Protein AF-A0ABD4JIU2-F1 (afdb_monomer_lite)

Foldseek 3Di:
DVVLLVVLCVQCVVVLVVLVVVVVVVLVVLLVVLVVVPVVDPLLVVVVCCVFPVVPDSCLVVLVSLLVSLLVVLCSLQQVCQVVLLVVPPPPDDLLVSLVSSLVSSVVSLVVVLVPVLVSLLVSCLQQAAPLVSVVSSVVSVLSSLLSSLLSLLSNLLSLAPDVVVSVVSVVLSVLLSVLSSPPDPDPVLSVLSSQLSSQSNSQRSCVSVVDGDDPPSNVSSVVSSVVSSVVSVVVCCVPPPPPPDQQWDWDQFLQVRFIKIWGDPDDPDIWTATPVGDTDPDPLSRLVRRCLVNVVSCVVVVNPQDAGPNDTDGPVQSVLFKDKDKDDLCNQDGTPFQKAAAWADEPVDQFTDGGQWIWGQDQAAIWIAGSRNDTPPVVRVVRRVLCVVVVFADPWPDKEFDRDRRARDGQGIWTAGPVRWIWGWHHYNNDIDIGTLRQLGQWDDWHADRHPPQQFGTWTHHPQAIWTAHPNRHTHGLVDHDADRSQKMWMWITGSFKIKIWIDNSFKIKIWIATPPPSHTSDMDMDGD

pLDDT: mean 89.7, std 6.71, range [61.12, 98.12]

Sequence (530 aa):
MRAIFLKEFSRLWLFLSALFAVLVLFFSWFSFDFFFKFNAIHPEAVIWYQYVFFENEPERLTLFVVVSAFVSVALAQFLPQRNRIKCLLHLPISSFKILLWHYLFALLYFVLVWLVFGLWLLVLSVKFYPDIISIYVLINWSYYCFCSVIIYLFASAILLDMFVRRAAIFGVVAALVCVILIFYINSFFLLVALAFSGIIFGFNALLSHKQISLKLVPFFLACATVSLVLSIGGYEIFKDKFADKSERYYIFYSPSLKEFIYQENLGGHYFAYKSVSGKVFQNELDYKNELAFNYFMDLKQQGKLPVTIDGKTYSENEIRASRMSMTLSQNEANPPKIPLYPLFNPNPKISNIPSAEDMLYFGKNALTLYHHDGEKDEELTHVFNQKAKELDVKFPIQGVFGRFTNLKIFDEGLFFKDAKGDFYNIKMYNNKLSFKAVSSLKNYEYLHIVENDNTDFLGLAFKDGKIYFFDKNYVTLDTSVDGFELGKMRLRVGFDPKFIQIRLDDGDSYKAFVFDKFNLEKLGEAQLKR

InterPro domains:
  IPR032333 Protein of unknown function DUF4857 [PF16149] (251-512)

Structure (mmCIF, N/CA/C/O backbone):
data_AF-A0ABD4JIU2-F1
#
_entry.id   AF-A0ABD4JIU2-F1
#
loop_
_atom_site.group_PDB
_atom_site.id
_atom_site.type_symbol
_atom_site.label_atom_id
_atom_site.label_alt_id
_atom_site.label_comp_id
_atom_site.label_asym_id
_atom_site.label_entity_id
_atom_site.label_seq_id
_atom_site.pdbx_PDB_ins_code
_atom_site.Cartn_x
_atom_site.Cartn_y
_atom_site.Cartn_z
_atom_site.occupancy
_atom_site.B_iso_or_equiv
_atom_site.auth_seq_id
_atom_site.auth_comp_id
_atom_site.auth_asym_id
_atom_site.auth_atom_id
_atom_site.pdbx_PDB_model_num
ATOM 1 N N . MET A 1 1 ? 19.065 6.647 -44.925 1.00 65.81 1 MET A N 1
ATOM 2 C CA . MET A 1 1 ? 18.496 5.932 -43.755 1.00 65.81 1 MET A CA 1
ATOM 3 C C . MET A 1 1 ? 19.421 4.802 -43.308 1.00 65.81 1 MET A C 1
ATOM 5 O O . MET A 1 1 ? 20.017 4.950 -42.250 1.00 65.81 1 MET A O 1
ATOM 9 N N . ARG A 1 2 ? 19.687 3.783 -44.146 1.00 79.06 2 ARG A N 1
ATOM 10 C CA . ARG A 1 2 ? 20.673 2.704 -43.880 1.00 79.06 2 ARG A CA 1
ATOM 11 C C . ARG A 1 2 ? 22.048 3.203 -43.393 1.00 79.06 2 ARG A C 1
ATOM 13 O O . ARG A 1 2 ? 22.599 2.646 -42.456 1.00 79.06 2 ARG A O 1
ATOM 20 N N . ALA A 1 3 ? 22.557 4.296 -43.965 1.00 79.69 3 ALA A N 1
ATOM 21 C CA . ALA A 1 3 ? 23.846 4.879 -43.579 1.00 79.69 3 ALA A CA 1
ATOM 22 C C . ALA A 1 3 ? 23.902 5.424 -42.135 1.00 79.69 3 ALA A C 1
ATOM 24 O O . ALA A 1 3 ? 24.932 5.294 -41.483 1.00 79.69 3 ALA A O 1
ATOM 25 N N . ILE A 1 4 ? 22.810 6.009 -41.617 1.00 80.00 4 ILE A N 1
ATOM 26 C CA . ILE A 1 4 ? 22.761 6.506 -40.226 1.00 80.00 4 ILE A CA 1
ATOM 27 C C . ILE A 1 4 ? 22.788 5.312 -39.271 1.00 80.00 4 ILE A C 1
ATOM 29 O O . ILE A 1 4 ? 23.578 5.291 -38.337 1.00 80.00 4 ILE A O 1
ATOM 33 N N . PHE A 1 5 ? 21.985 4.290 -39.564 1.00 83.19 5 PHE A N 1
ATOM 34 C CA . PHE A 1 5 ? 21.909 3.079 -38.754 1.00 83.19 5 PHE A CA 1
ATOM 35 C C . PHE A 1 5 ? 23.245 2.323 -38.706 1.00 83.19 5 PHE A C 1
ATOM 37 O O . PHE A 1 5 ? 23.707 1.965 -37.630 1.00 83.19 5 PHE A O 1
ATOM 44 N N . LEU A 1 6 ? 23.906 2.139 -39.856 1.00 84.75 6 LEU A N 1
ATOM 45 C CA . LEU A 1 6 ? 25.221 1.489 -39.930 1.00 84.75 6 LEU A CA 1
ATOM 46 C C . LEU A 1 6 ? 26.302 2.267 -39.172 1.00 84.75 6 LEU A C 1
ATOM 48 O O . LEU A 1 6 ? 27.142 1.656 -38.520 1.00 84.75 6 LEU A O 1
ATOM 52 N N . LYS A 1 7 ? 26.264 3.604 -39.228 1.00 84.88 7 LYS A N 1
ATOM 53 C CA . LYS A 1 7 ? 27.181 4.466 -38.474 1.00 84.88 7 LYS A CA 1
ATOM 54 C C . LYS A 1 7 ? 26.969 4.340 -36.964 1.00 84.88 7 LYS A C 1
ATOM 56 O O . LYS A 1 7 ? 27.942 4.272 -36.215 1.00 84.88 7 LYS A O 1
ATOM 61 N N . GLU A 1 8 ? 25.715 4.351 -36.511 1.00 86.12 8 GLU A N 1
ATOM 62 C CA . GLU A 1 8 ? 25.399 4.153 -35.092 1.00 86.12 8 GLU A CA 1
ATOM 63 C C . GLU A 1 8 ? 25.845 2.768 -34.630 1.00 86.12 8 GLU A C 1
ATOM 65 O O . GLU A 1 8 ? 26.545 2.658 -33.625 1.00 86.12 8 GLU A O 1
ATOM 70 N N . PHE A 1 9 ? 25.553 1.736 -35.424 1.00 87.69 9 PHE A N 1
ATOM 71 C CA . PHE A 1 9 ? 25.975 0.369 -35.158 1.00 87.69 9 PHE A CA 1
ATOM 72 C C . PHE A 1 9 ? 27.498 0.241 -35.041 1.00 87.69 9 PHE A C 1
ATOM 74 O O . PHE A 1 9 ? 27.991 -0.186 -34.002 1.00 87.69 9 PHE A O 1
ATOM 81 N N . SER A 1 10 ? 28.265 0.681 -36.045 1.00 87.00 10 SER A N 1
ATOM 82 C CA . SER A 1 10 ? 29.728 0.527 -36.045 1.00 87.00 10 SER A CA 1
ATOM 83 C C . SER A 1 10 ? 30.402 1.219 -34.860 1.00 87.00 10 SER A C 1
ATOM 85 O O . SER A 1 10 ? 31.467 0.797 -34.421 1.00 87.00 10 SER A O 1
ATOM 87 N N . ARG A 1 11 ? 29.794 2.293 -34.348 1.00 88.06 11 ARG A N 1
ATOM 88 C CA . ARG A 1 11 ? 30.318 3.073 -33.228 1.00 88.06 11 ARG A CA 1
ATOM 89 C C . ARG A 1 11 ? 29.909 2.510 -31.872 1.00 88.06 11 ARG A C 1
ATOM 91 O O . ARG A 1 11 ? 30.719 2.511 -30.952 1.00 88.06 11 ARG A O 1
ATOM 98 N N . LEU A 1 12 ? 28.647 2.114 -31.728 1.00 92.44 12 LEU A N 1
ATOM 99 C CA . LEU A 1 12 ? 28.065 1.791 -30.428 1.00 92.44 12 LEU A CA 1
ATOM 100 C C . LEU A 1 12 ? 28.083 0.298 -30.114 1.00 92.44 12 LEU A C 1
ATOM 102 O O . LEU A 1 12 ? 27.945 -0.038 -28.947 1.00 92.44 12 LEU A O 1
ATOM 106 N N . TRP A 1 13 ? 28.271 -0.601 -31.087 1.00 91.81 13 TRP A N 1
ATOM 107 C CA . TRP A 1 13 ? 28.086 -2.039 -30.846 1.00 91.81 13 TRP A CA 1
ATOM 108 C C . TRP A 1 13 ? 28.979 -2.597 -29.727 1.00 91.81 13 TRP A C 1
ATOM 110 O O . TRP A 1 13 ? 28.472 -3.335 -28.886 1.00 91.81 13 TRP A O 1
ATOM 120 N N . LEU A 1 14 ? 30.261 -2.211 -29.653 1.00 92.50 14 LEU A N 1
ATOM 121 C CA . LEU A 1 14 ? 31.163 -2.643 -28.572 1.00 92.50 14 LEU A CA 1
ATOM 122 C C . LEU A 1 14 ? 30.676 -2.148 -27.210 1.00 92.50 14 LEU A C 1
ATOM 124 O O . LEU A 1 14 ? 30.614 -2.916 -26.255 1.00 92.50 14 LEU A O 1
ATOM 128 N N . PHE A 1 15 ? 30.290 -0.874 -27.136 1.00 95.06 15 PHE A N 1
ATOM 129 C CA . PHE A 1 15 ? 29.774 -0.267 -25.913 1.00 95.06 15 PHE A CA 1
ATOM 130 C C . PHE A 1 15 ? 28.458 -0.917 -25.469 1.00 95.06 15 PHE A C 1
ATOM 132 O O . PHE A 1 15 ? 28.316 -1.274 -24.305 1.00 95.06 15 PHE A O 1
ATOM 139 N N . LEU A 1 16 ? 27.516 -1.116 -26.394 1.00 95.12 16 LEU A N 1
ATOM 140 C CA . LEU A 1 16 ? 26.236 -1.768 -26.116 1.00 95.12 16 LEU A CA 1
ATOM 141 C C . LEU A 1 16 ? 26.428 -3.229 -25.704 1.00 95.12 16 LEU A C 1
ATOM 143 O O . LEU A 1 16 ? 25.750 -3.684 -24.793 1.00 95.12 16 LEU A O 1
ATOM 147 N N . SER A 1 17 ? 27.379 -3.942 -26.311 1.00 95.12 17 SER A N 1
ATOM 148 C CA . SER A 1 17 ? 27.706 -5.323 -25.930 1.00 95.12 17 SER A CA 1
ATOM 149 C C . SER A 1 17 ? 28.309 -5.388 -24.526 1.00 95.12 17 SER A C 1
ATOM 151 O O . SER A 1 17 ? 27.908 -6.227 -23.725 1.00 95.12 17 SER A O 1
ATOM 153 N N . ALA A 1 18 ? 29.225 -4.472 -24.193 1.00 96.38 18 ALA A N 1
ATOM 154 C CA . ALA A 1 18 ? 29.795 -4.371 -22.851 1.00 96.38 18 ALA A CA 1
ATOM 155 C C . ALA A 1 18 ? 28.728 -4.008 -21.806 1.00 96.38 18 ALA A C 1
ATOM 157 O O . ALA A 1 18 ? 28.662 -4.630 -20.750 1.00 96.38 18 ALA A O 1
ATOM 158 N N . LEU A 1 19 ? 27.851 -3.048 -22.114 1.00 96.69 19 LEU A N 1
ATOM 159 C CA . LEU A 1 19 ? 26.745 -2.662 -21.240 1.00 96.69 19 LEU A CA 1
ATOM 160 C C . LEU A 1 19 ? 25.762 -3.819 -21.028 1.00 96.69 19 LEU A C 1
ATOM 162 O O . LEU A 1 19 ? 25.326 -4.056 -19.906 1.00 96.69 19 LEU A O 1
ATOM 166 N N . PHE A 1 20 ? 25.445 -4.566 -22.085 1.00 97.12 20 PHE A N 1
ATOM 167 C CA . PHE A 1 20 ? 24.608 -5.755 -21.994 1.00 97.12 20 PHE A CA 1
ATOM 168 C C . PHE A 1 20 ? 25.252 -6.829 -21.106 1.00 97.12 20 PHE A C 1
ATOM 170 O O . PHE A 1 20 ? 24.573 -7.397 -20.257 1.00 97.12 20 PHE A O 1
ATOM 177 N N . ALA A 1 21 ? 26.566 -7.051 -21.219 1.00 97.44 21 ALA A N 1
ATOM 178 C CA . ALA A 1 21 ? 27.297 -7.961 -20.336 1.00 97.44 21 ALA A CA 1
ATOM 179 C C . ALA A 1 21 ? 27.257 -7.510 -18.863 1.00 97.44 21 ALA A C 1
ATOM 181 O O . ALA A 1 21 ? 27.054 -8.337 -17.977 1.00 97.44 21 ALA A O 1
ATOM 182 N N . VAL A 1 22 ? 27.377 -6.205 -18.592 1.00 97.31 22 VAL A N 1
ATOM 183 C CA . VAL A 1 22 ? 27.212 -5.649 -17.236 1.00 97.31 22 VAL A CA 1
ATOM 184 C C . VAL A 1 22 ? 25.805 -5.913 -16.697 1.00 97.31 22 VAL A C 1
ATOM 186 O O . VAL A 1 22 ? 25.664 -6.308 -15.542 1.00 97.31 22 VAL A O 1
ATOM 189 N N . LEU A 1 23 ? 24.769 -5.751 -17.526 1.00 97.38 23 LEU A N 1
ATOM 190 C CA . LEU A 1 23 ? 23.402 -6.092 -17.133 1.00 97.38 23 LEU A CA 1
ATOM 191 C C . LEU A 1 23 ? 23.268 -7.592 -16.832 1.00 97.38 23 LEU A C 1
ATOM 193 O O . LEU A 1 23 ? 22.708 -7.943 -15.803 1.00 97.38 23 LEU A O 1
ATOM 197 N N . VAL A 1 24 ? 23.845 -8.479 -17.649 1.00 98.12 24 VAL A N 1
ATOM 198 C CA . VAL A 1 24 ? 23.853 -9.929 -17.374 1.00 98.12 24 VAL A CA 1
ATOM 199 C C . VAL A 1 24 ? 24.523 -10.247 -16.034 1.00 98.12 24 VAL A C 1
ATOM 201 O O . VAL A 1 24 ? 23.975 -11.027 -15.255 1.00 98.12 24 VAL A O 1
ATOM 204 N N . LEU A 1 25 ? 25.667 -9.629 -15.725 1.00 97.69 25 LEU A N 1
ATOM 205 C CA . LEU A 1 25 ? 26.338 -9.799 -14.431 1.00 97.69 25 LEU A CA 1
ATOM 206 C C . LEU A 1 25 ? 25.458 -9.323 -13.271 1.00 97.69 25 LEU A C 1
ATOM 208 O O . LEU A 1 25 ? 25.314 -10.036 -12.279 1.00 97.69 25 LEU A O 1
ATOM 212 N N . PHE A 1 26 ? 24.829 -8.155 -13.413 1.00 97.50 26 PHE A N 1
ATOM 213 C CA . PHE A 1 26 ? 23.915 -7.629 -12.405 1.00 97.50 26 PHE A CA 1
ATOM 214 C C . PHE A 1 26 ? 22.705 -8.543 -12.189 1.00 97.50 26 PHE A C 1
ATOM 216 O O . PHE A 1 26 ? 22.400 -8.870 -11.050 1.00 97.50 26 PHE A O 1
ATOM 223 N N . PHE A 1 27 ? 22.036 -8.999 -13.251 1.00 97.38 27 PHE A N 1
ATOM 224 C CA . PHE A 1 27 ? 20.869 -9.881 -13.132 1.00 97.38 27 PHE A CA 1
ATOM 225 C C . PHE A 1 27 ? 21.235 -11.269 -12.598 1.00 97.38 27 PHE A C 1
ATOM 227 O O . PHE A 1 27 ? 20.440 -11.884 -11.887 1.00 97.38 27 PHE A O 1
ATOM 234 N N . SER A 1 28 ? 22.454 -11.741 -12.863 1.00 97.31 28 SER A N 1
ATOM 235 C CA . SER A 1 28 ? 22.985 -12.966 -12.257 1.00 97.31 28 SER A CA 1
ATOM 236 C C . SER A 1 28 ? 23.196 -12.795 -10.750 1.00 97.31 28 SER A C 1
ATOM 238 O O . SER A 1 28 ? 22.756 -13.637 -9.970 1.00 97.31 28 SER A O 1
ATOM 240 N N . TRP A 1 29 ? 23.804 -11.680 -10.327 1.00 97.38 29 TRP A N 1
ATOM 241 C CA . TRP A 1 29 ? 23.937 -11.332 -8.909 1.00 97.38 29 TRP A CA 1
ATOM 242 C C . TRP A 1 29 ? 22.573 -11.147 -8.232 1.00 97.38 29 TRP A C 1
ATOM 244 O O . TRP A 1 29 ? 22.348 -11.705 -7.164 1.00 97.38 29 TRP A O 1
ATOM 254 N N . PHE A 1 30 ? 21.649 -10.427 -8.873 1.00 96.19 30 PHE A N 1
ATOM 255 C CA . PHE A 1 30 ? 20.288 -10.228 -8.379 1.00 96.19 30 PHE A CA 1
ATOM 256 C C . PHE A 1 30 ? 19.572 -11.563 -8.198 1.00 96.19 30 PHE A C 1
ATOM 258 O O . PHE A 1 30 ? 18.961 -11.786 -7.162 1.00 96.19 30 PHE A O 1
ATOM 265 N N . SER A 1 31 ? 19.699 -12.475 -9.167 1.00 96.00 31 SER A N 1
ATOM 266 C CA . SER A 1 31 ? 19.140 -13.822 -9.046 1.00 96.00 31 SER A CA 1
ATOM 267 C C . SER A 1 31 ? 19.718 -14.528 -7.822 1.00 96.00 31 SER A C 1
ATOM 269 O O . SER A 1 31 ? 18.957 -15.042 -7.016 1.00 96.00 31 SER A O 1
ATOM 271 N N . PHE A 1 32 ? 21.041 -14.508 -7.634 1.00 95.56 32 PHE A N 1
ATOM 272 C CA . PHE A 1 32 ? 21.685 -15.119 -6.467 1.00 95.56 32 PHE A CA 1
ATOM 273 C C . PHE A 1 32 ? 21.194 -14.532 -5.131 1.00 95.56 32 PHE A C 1
ATOM 275 O O . PHE A 1 32 ? 20.839 -15.293 -4.234 1.00 95.56 32 PHE A O 1
ATOM 282 N N . ASP A 1 33 ? 21.130 -13.203 -5.006 1.00 93.25 33 ASP A N 1
ATOM 283 C CA . ASP A 1 33 ? 20.608 -12.521 -3.810 1.00 93.25 33 ASP A CA 1
ATOM 284 C C . ASP A 1 33 ? 19.134 -12.866 -3.555 1.00 93.25 33 ASP A C 1
ATOM 286 O O . ASP A 1 33 ? 18.742 -13.164 -2.427 1.00 93.25 33 ASP A O 1
ATOM 290 N N . PHE A 1 34 ? 18.327 -12.898 -4.616 1.00 92.19 34 PHE A N 1
ATOM 291 C CA . PHE A 1 34 ? 16.920 -13.275 -4.560 1.00 92.19 34 PHE A CA 1
ATOM 292 C C . PHE A 1 34 ? 16.749 -14.725 -4.081 1.00 92.19 34 PHE A C 1
ATOM 294 O O . PHE A 1 34 ? 16.047 -14.970 -3.104 1.00 92.19 34 PHE A O 1
ATOM 301 N N . PHE A 1 35 ? 17.476 -15.673 -4.683 1.00 92.25 35 PHE A N 1
ATOM 302 C CA . PHE A 1 35 ? 17.532 -17.074 -4.250 1.00 92.25 35 PHE A CA 1
ATOM 303 C C . PHE A 1 35 ? 17.936 -17.204 -2.776 1.00 92.25 35 PHE A C 1
ATOM 305 O O . PHE A 1 35 ? 17.343 -17.985 -2.035 1.00 92.25 35 PHE A O 1
ATOM 312 N N . PHE A 1 36 ? 18.947 -16.452 -2.338 1.00 91.25 36 PHE A N 1
ATOM 313 C CA . PHE A 1 36 ? 19.418 -16.493 -0.958 1.00 91.25 36 PHE A CA 1
ATOM 314 C C . PHE A 1 36 ? 18.350 -16.006 0.028 1.00 91.25 36 PHE A C 1
ATOM 316 O O . PHE A 1 36 ? 18.128 -16.653 1.046 1.00 91.25 36 PHE A O 1
ATOM 323 N N . LYS A 1 37 ? 17.657 -14.905 -0.284 1.00 89.44 37 LYS A N 1
ATOM 324 C CA . LYS A 1 37 ? 16.591 -14.354 0.568 1.00 89.44 37 LYS A CA 1
ATOM 325 C C . LYS A 1 37 ? 15.429 -15.324 0.753 1.00 89.44 37 LYS A C 1
ATOM 327 O O . LYS A 1 37 ? 14.979 -15.492 1.882 1.00 89.44 37 LYS A O 1
ATOM 332 N N . PHE A 1 38 ? 14.986 -15.971 -0.324 1.00 89.56 38 PHE A N 1
ATOM 333 C CA . PHE A 1 38 ? 13.913 -16.965 -0.263 1.00 89.56 38 PHE A CA 1
ATOM 334 C C . PHE A 1 38 ? 14.324 -18.213 0.518 1.00 89.56 38 PHE A C 1
ATOM 336 O O . PHE A 1 38 ? 13.599 -18.641 1.405 1.00 89.56 38 PHE A O 1
ATOM 343 N N . ASN A 1 39 ? 15.538 -18.722 0.304 1.00 87.19 39 ASN A N 1
ATOM 344 C CA . ASN A 1 39 ? 16.033 -19.880 1.054 1.00 87.19 39 ASN A CA 1
ATOM 345 C C . ASN A 1 39 ? 16.355 -19.577 2.532 1.00 87.19 39 ASN A C 1
ATOM 347 O O . ASN A 1 39 ? 16.513 -20.500 3.327 1.00 87.19 39 ASN A O 1
ATOM 351 N N . ALA A 1 40 ? 16.516 -18.305 2.909 1.00 88.00 40 ALA A N 1
ATOM 352 C CA . ALA A 1 40 ? 16.822 -17.906 4.283 1.00 88.00 40 ALA A CA 1
ATOM 353 C C . ALA A 1 40 ? 15.570 -17.706 5.156 1.00 88.00 40 ALA A C 1
ATOM 355 O O . ALA A 1 40 ? 15.696 -17.633 6.380 1.00 88.00 40 ALA A O 1
ATOM 356 N N . ILE A 1 41 ? 14.380 -17.584 4.557 1.00 83.06 41 ILE A N 1
ATOM 357 C CA . ILE A 1 41 ? 13.130 -17.269 5.258 1.00 83.06 41 ILE A CA 1
ATOM 358 C C . ILE A 1 41 ? 12.104 -18.365 4.974 1.00 83.06 41 ILE A C 1
ATOM 360 O O . ILE A 1 41 ? 11.691 -18.555 3.837 1.00 83.06 41 ILE A O 1
ATOM 364 N N . HIS A 1 42 ? 11.624 -19.021 6.031 1.00 76.81 42 HIS A N 1
ATOM 365 C CA . HIS A 1 42 ? 10.511 -19.965 5.951 1.00 76.81 42 HIS A CA 1
ATOM 366 C C . HIS A 1 42 ? 9.365 -19.540 6.885 1.00 76.81 42 HIS A C 1
ATOM 368 O O . HIS A 1 42 ? 9.634 -19.181 8.038 1.00 76.81 42 HIS A O 1
ATOM 374 N N . PRO A 1 43 ? 8.096 -19.596 6.432 1.00 80.44 43 PRO A N 1
ATOM 375 C CA . PRO A 1 43 ? 7.651 -19.890 5.061 1.00 80.44 43 PRO A CA 1
ATOM 376 C C . PRO A 1 43 ? 7.892 -18.713 4.094 1.00 80.44 43 PRO A C 1
ATOM 378 O O . PRO A 1 43 ? 7.943 -17.554 4.516 1.00 80.44 43 PRO A O 1
ATOM 381 N N . GLU A 1 44 ? 8.000 -18.989 2.789 1.00 84.31 44 GLU A N 1
ATOM 382 C CA . GLU A 1 44 ? 8.267 -17.955 1.768 1.00 84.31 44 GLU A CA 1
ATOM 383 C C . GLU A 1 44 ? 7.132 -16.923 1.664 1.00 84.31 44 GLU A C 1
ATOM 385 O O . GLU A 1 44 ? 7.370 -15.757 1.341 1.00 84.31 44 GLU A O 1
ATOM 390 N N . ALA A 1 45 ? 5.913 -17.309 2.056 1.00 84.06 45 ALA A N 1
ATOM 391 C CA . ALA A 1 45 ? 4.752 -16.431 2.186 1.00 84.06 45 ALA A CA 1
ATOM 392 C C . ALA A 1 45 ? 5.016 -15.178 3.050 1.00 84.06 45 ALA A C 1
ATOM 394 O O . ALA A 1 45 ? 4.377 -14.143 2.853 1.00 84.06 45 ALA A O 1
ATOM 395 N N . VAL A 1 46 ? 6.008 -15.202 3.951 1.00 87.50 46 VAL A N 1
ATOM 396 C CA . VAL A 1 46 ? 6.454 -14.006 4.691 1.00 87.50 46 VAL A CA 1
ATOM 397 C C . VAL A 1 46 ? 7.028 -12.939 3.752 1.00 87.50 46 VAL A C 1
ATOM 399 O O . VAL A 1 46 ? 6.783 -11.748 3.948 1.00 87.50 46 VAL A O 1
ATOM 402 N N . ILE A 1 47 ? 7.770 -13.335 2.717 1.00 89.56 47 ILE A N 1
ATOM 403 C CA . ILE A 1 47 ? 8.300 -12.408 1.709 1.00 89.56 47 ILE A CA 1
ATOM 404 C C . ILE A 1 47 ? 7.154 -11.853 0.859 1.00 89.56 47 ILE A C 1
ATOM 406 O O . ILE A 1 47 ? 7.155 -10.673 0.510 1.00 89.56 47 ILE A O 1
ATOM 410 N N . TRP A 1 48 ? 6.135 -12.662 0.572 1.00 92.75 48 TRP A N 1
ATOM 411 C CA . TRP A 1 48 ? 4.959 -12.215 -0.176 1.00 92.75 48 TRP A CA 1
ATOM 412 C C . TRP A 1 48 ? 4.142 -11.211 0.630 1.00 92.75 48 TRP A C 1
ATOM 414 O O . TRP A 1 48 ? 3.722 -10.187 0.099 1.00 92.75 48 TRP A O 1
ATOM 424 N N . TYR A 1 49 ? 3.989 -11.451 1.933 1.00 90.94 49 TYR A N 1
ATOM 425 C CA . TYR A 1 49 ? 3.394 -10.495 2.857 1.00 90.94 49 TYR A CA 1
ATOM 426 C C . TYR A 1 49 ? 4.142 -9.153 2.833 1.00 90.94 49 TYR A C 1
ATOM 428 O O . TYR A 1 49 ? 3.516 -8.098 2.737 1.00 90.94 49 TYR A O 1
ATOM 436 N N . GLN A 1 50 ? 5.480 -9.172 2.832 1.00 90.88 50 GLN A N 1
ATOM 437 C CA . GLN A 1 50 ? 6.271 -7.943 2.710 1.00 90.88 50 GLN A CA 1
ATOM 438 C C . GLN A 1 50 ? 6.077 -7.234 1.367 1.00 90.88 50 GLN A C 1
ATOM 440 O O . GLN A 1 50 ? 5.983 -6.006 1.334 1.00 90.88 50 GLN A O 1
ATOM 445 N N . TYR A 1 51 ? 5.985 -7.996 0.278 1.00 92.88 51 TYR A N 1
ATOM 446 C CA . TYR A 1 51 ? 5.719 -7.457 -1.051 1.00 92.88 51 TYR A CA 1
ATOM 447 C C . TYR A 1 51 ? 4.354 -6.750 -1.100 1.00 92.88 51 TYR A C 1
ATOM 449 O O . TYR A 1 51 ? 4.251 -5.615 -1.557 1.00 92.88 51 TYR A O 1
ATOM 457 N N . VAL A 1 52 ? 3.309 -7.401 -0.580 1.00 92.31 52 VAL A N 1
ATOM 458 C CA . VAL A 1 52 ? 1.916 -6.942 -0.684 1.00 92.31 52 VAL A CA 1
ATOM 459 C C . VAL A 1 52 ? 1.585 -5.803 0.287 1.00 92.31 52 VAL A C 1
ATOM 461 O O . VAL A 1 52 ? 0.913 -4.852 -0.112 1.00 92.31 52 VAL A O 1
ATOM 464 N N . PHE A 1 53 ? 2.039 -5.878 1.544 1.00 88.88 53 PHE A N 1
ATOM 465 C CA . PHE A 1 53 ? 1.620 -4.951 2.607 1.00 88.88 53 PHE A CA 1
ATOM 466 C C . PHE A 1 53 ? 2.645 -3.865 2.947 1.00 88.88 53 PHE A C 1
ATOM 468 O O . PHE A 1 53 ? 2.261 -2.826 3.480 1.00 88.88 53 PHE A O 1
ATOM 475 N N . PHE A 1 54 ? 3.933 -4.072 2.649 1.00 86.88 54 PHE A N 1
ATOM 476 C CA . PHE A 1 54 ? 4.993 -3.101 2.960 1.00 86.88 54 PHE A CA 1
ATOM 477 C C . PHE A 1 54 ? 5.643 -2.472 1.722 1.00 86.88 54 PHE A C 1
ATOM 479 O O . PHE A 1 54 ? 6.592 -1.704 1.871 1.00 86.88 54 PHE A O 1
ATOM 486 N N . GLU A 1 55 ? 5.154 -2.788 0.516 1.00 83.06 55 GLU A N 1
ATOM 487 C CA . GLU A 1 55 ? 5.711 -2.314 -0.763 1.00 83.06 55 GLU A CA 1
ATOM 488 C C . GLU A 1 55 ? 7.228 -2.564 -0.889 1.00 83.06 55 GLU A C 1
ATOM 490 O O . GLU A 1 55 ? 7.972 -1.797 -1.512 1.00 83.06 55 GLU A O 1
ATOM 495 N N . ASN A 1 56 ? 7.706 -3.646 -0.266 1.00 87.62 56 ASN A N 1
ATOM 496 C CA . ASN A 1 56 ? 9.104 -4.049 -0.318 1.00 87.62 56 ASN A CA 1
ATOM 497 C C . ASN A 1 56 ? 9.346 -4.925 -1.553 1.00 87.62 56 ASN A C 1
ATOM 499 O O . ASN A 1 56 ? 9.439 -6.146 -1.455 1.00 87.62 56 ASN A O 1
ATOM 503 N N . GLU A 1 57 ? 9.398 -4.282 -2.717 1.00 90.44 57 GLU A N 1
ATOM 504 C CA . GLU A 1 57 ? 9.585 -4.900 -4.035 1.00 90.44 57 GLU A CA 1
ATOM 505 C C . GLU A 1 57 ? 11.088 -5.135 -4.316 1.00 90.44 57 GLU A C 1
ATOM 507 O O . GLU A 1 57 ? 11.817 -4.163 -4.565 1.00 90.44 57 GLU A O 1
ATOM 512 N N . PRO A 1 58 ? 11.612 -6.381 -4.295 1.00 90.62 58 PRO A N 1
ATOM 513 C CA . PRO A 1 58 ? 13.043 -6.632 -4.501 1.00 90.62 58 PRO A CA 1
ATOM 514 C C . PRO A 1 58 ? 13.547 -6.140 -5.863 1.00 90.62 58 PRO A C 1
ATOM 516 O O . PRO A 1 58 ? 14.658 -5.614 -5.982 1.00 90.62 58 PRO A O 1
ATOM 519 N N . GLU A 1 59 ? 12.713 -6.263 -6.895 1.00 92.06 59 GLU A N 1
ATOM 520 C CA . GLU A 1 59 ? 13.000 -5.832 -8.258 1.00 92.06 59 GLU A CA 1
ATOM 521 C C . GLU A 1 59 ? 13.150 -4.315 -8.391 1.00 92.06 59 GLU A C 1
ATOM 523 O O . GLU A 1 59 ? 13.688 -3.848 -9.395 1.00 92.06 59 GLU A O 1
ATOM 528 N N . ARG A 1 60 ? 12.759 -3.520 -7.389 1.00 91.12 60 ARG A N 1
ATOM 529 C CA . ARG A 1 60 ? 12.895 -2.058 -7.424 1.00 91.12 60 ARG A CA 1
ATOM 530 C C . ARG A 1 60 ? 14.338 -1.599 -7.627 1.00 91.12 60 ARG A C 1
ATOM 532 O O . ARG A 1 60 ? 14.574 -0.554 -8.229 1.00 91.12 60 ARG A O 1
ATOM 539 N N . LEU A 1 61 ? 15.325 -2.388 -7.195 1.00 91.81 61 LEU A N 1
ATOM 540 C CA . LEU A 1 61 ? 16.743 -2.112 -7.462 1.00 91.81 61 LEU A CA 1
ATOM 541 C C . LEU A 1 61 ? 17.072 -2.097 -8.964 1.00 91.81 61 LEU A C 1
ATOM 543 O O . LEU A 1 61 ? 17.943 -1.338 -9.397 1.00 91.81 61 LEU A O 1
ATOM 547 N N . THR A 1 62 ? 16.355 -2.887 -9.769 1.00 93.62 62 THR A N 1
ATOM 548 C CA . THR A 1 62 ? 16.564 -2.969 -11.222 1.00 93.62 62 THR A CA 1
ATOM 549 C C . THR A 1 62 ? 16.270 -1.638 -11.919 1.00 93.62 62 THR A C 1
ATOM 551 O O . THR A 1 62 ? 16.940 -1.313 -12.901 1.00 93.62 62 THR A O 1
ATOM 554 N N . LEU A 1 63 ? 15.363 -0.814 -11.373 1.00 93.38 63 LEU A N 1
ATOM 555 C CA . LEU A 1 63 ? 15.054 0.521 -11.889 1.00 93.38 63 LEU A CA 1
ATOM 556 C C . LEU A 1 63 ? 16.314 1.383 -12.007 1.00 93.38 63 LEU A C 1
ATOM 558 O O . LEU A 1 63 ? 16.601 1.926 -13.073 1.00 93.38 63 LEU A O 1
ATOM 562 N N . PHE A 1 64 ? 17.097 1.486 -10.932 1.00 92.62 64 PHE A N 1
ATOM 563 C CA . PHE A 1 64 ? 18.286 2.341 -10.912 1.00 92.62 64 PHE A CA 1
ATOM 564 C C . PHE A 1 64 ? 19.354 1.866 -11.899 1.00 92.62 64 PHE A C 1
ATOM 566 O O . PHE A 1 64 ? 20.030 2.686 -12.527 1.00 92.62 64 PHE A O 1
ATOM 573 N N . VAL A 1 65 ? 19.479 0.551 -12.081 1.00 95.12 65 VAL A N 1
ATOM 574 C CA . VAL A 1 65 ? 20.435 -0.044 -13.018 1.00 95.12 65 VAL A CA 1
ATOM 575 C C . VAL A 1 65 ? 20.038 0.232 -14.465 1.00 95.12 65 VAL A C 1
ATOM 577 O O . VAL A 1 65 ? 20.877 0.682 -15.247 1.00 95.12 65 VAL A O 1
ATOM 580 N N . VAL A 1 66 ? 18.767 0.041 -14.828 1.00 95.25 66 VAL A N 1
ATOM 581 C CA . VAL A 1 66 ? 18.293 0.293 -16.200 1.00 95.25 66 VAL A CA 1
ATOM 582 C C . VAL A 1 66 ? 18.316 1.779 -16.536 1.00 95.25 66 VAL A C 1
ATOM 584 O O . VAL A 1 66 ? 18.778 2.146 -17.618 1.00 95.25 66 VAL A O 1
ATOM 587 N N . VAL A 1 67 ? 17.920 2.648 -15.601 1.00 94.31 67 VAL A N 1
ATOM 588 C CA . VAL A 1 67 ? 18.023 4.103 -15.778 1.00 94.31 67 VAL A CA 1
ATOM 589 C C . VAL A 1 67 ? 19.477 4.497 -16.046 1.00 94.31 67 VAL A C 1
ATOM 591 O O . VAL A 1 67 ? 19.762 5.190 -17.025 1.00 94.31 67 VAL A O 1
ATOM 594 N N . SER A 1 68 ? 20.416 4.001 -15.234 1.00 94.62 68 SER A N 1
ATOM 595 C CA . SER A 1 68 ? 21.851 4.272 -15.399 1.00 94.62 68 SER A CA 1
ATOM 596 C C . SER A 1 68 ? 22.387 3.753 -16.735 1.00 94.62 68 SER A C 1
ATOM 598 O O . SER A 1 68 ? 23.146 4.447 -17.420 1.00 94.62 68 SER A O 1
ATOM 600 N N . ALA A 1 69 ? 21.955 2.563 -17.154 1.00 95.94 69 ALA A N 1
ATOM 601 C CA . ALA A 1 69 ? 22.311 1.991 -18.444 1.00 95.94 69 ALA A CA 1
ATOM 602 C C . ALA A 1 69 ? 21.808 2.864 -19.607 1.00 95.94 69 ALA A C 1
ATOM 604 O O . ALA A 1 69 ? 22.575 3.186 -20.515 1.00 95.94 69 ALA A O 1
ATOM 605 N N . PHE A 1 70 ? 20.552 3.314 -19.574 1.00 96.06 70 PHE A N 1
ATOM 606 C CA . PHE A 1 70 ? 19.952 4.083 -20.670 1.00 96.06 70 PHE A CA 1
ATOM 607 C C . PHE A 1 70 ? 20.523 5.505 -20.750 1.00 96.06 70 PHE A C 1
ATOM 609 O O . PHE A 1 70 ? 20.781 6.005 -21.847 1.00 96.06 70 PHE A O 1
ATOM 616 N N . VAL A 1 71 ? 20.825 6.132 -19.608 1.00 95.38 71 VAL A N 1
ATOM 617 C CA . VAL A 1 71 ? 21.592 7.389 -19.562 1.00 95.38 71 VAL A CA 1
ATOM 618 C C . VAL A 1 71 ? 22.989 7.195 -20.156 1.00 95.38 71 VAL A C 1
ATOM 620 O O . VAL A 1 71 ? 23.443 8.027 -20.943 1.00 95.38 71 VAL A O 1
ATOM 623 N N . SER A 1 72 ? 23.657 6.078 -19.857 1.00 95.94 72 SER A N 1
ATOM 624 C CA . SER A 1 72 ? 24.974 5.771 -20.430 1.00 95.94 72 SER A CA 1
ATOM 625 C C . SER A 1 72 ? 24.914 5.601 -21.953 1.00 95.94 72 SER A C 1
ATOM 627 O O . SER A 1 72 ? 25.802 6.081 -22.659 1.00 95.94 72 SER A O 1
ATOM 629 N N . VAL A 1 73 ? 23.833 5.013 -22.483 1.00 96.31 73 VAL A N 1
ATOM 630 C CA . VAL A 1 73 ? 23.567 4.970 -23.933 1.00 96.31 73 VAL A CA 1
ATOM 631 C C . VAL A 1 73 ? 23.386 6.376 -24.505 1.00 96.31 73 VAL A C 1
ATOM 633 O O . VAL A 1 73 ? 23.995 6.681 -25.531 1.00 96.31 73 VAL A O 1
ATOM 636 N N . ALA A 1 74 ? 22.628 7.262 -23.845 1.00 95.25 74 ALA A N 1
ATOM 637 C CA . ALA A 1 74 ? 22.488 8.655 -24.287 1.00 95.25 74 ALA A CA 1
ATOM 638 C C . ALA A 1 74 ? 23.850 9.368 -24.365 1.00 95.25 74 ALA A C 1
ATOM 640 O O . ALA A 1 74 ? 24.156 10.018 -25.370 1.00 95.25 74 ALA A O 1
ATOM 641 N N . LEU A 1 75 ? 24.689 9.205 -23.337 1.00 94.38 75 LEU A N 1
ATOM 642 C CA . LEU A 1 75 ? 26.038 9.771 -23.282 1.00 94.38 75 LEU A CA 1
ATOM 643 C C . LEU A 1 75 ? 26.913 9.250 -24.427 1.00 94.38 75 LEU A C 1
ATOM 645 O O . LEU A 1 75 ? 27.447 10.049 -25.198 1.00 94.38 75 LEU A O 1
ATOM 649 N N . ALA A 1 76 ? 27.011 7.930 -24.595 1.00 93.75 76 ALA A N 1
ATOM 650 C CA . ALA A 1 76 ? 27.807 7.315 -25.658 1.00 93.75 76 ALA A CA 1
ATOM 651 C C . ALA A 1 76 ? 27.321 7.725 -27.060 1.00 93.75 76 ALA A C 1
ATOM 653 O O . ALA A 1 76 ? 28.119 7.950 -27.979 1.00 93.75 76 ALA A O 1
ATOM 654 N N . GLN A 1 77 ? 26.006 7.868 -27.230 1.00 92.62 77 GLN A N 1
ATOM 655 C CA . GLN A 1 77 ? 25.405 8.218 -28.506 1.00 92.62 77 GLN A CA 1
ATOM 656 C C . GLN A 1 77 ? 25.627 9.690 -28.875 1.00 92.62 77 GLN A C 1
ATOM 658 O O . GLN A 1 77 ? 26.065 9.970 -29.998 1.00 92.62 77 GLN A O 1
ATOM 663 N N . PHE A 1 78 ? 25.363 10.635 -27.971 1.00 90.94 78 PHE A N 1
ATOM 664 C CA . PHE A 1 78 ? 25.282 12.057 -28.327 1.00 90.94 78 PHE A CA 1
ATOM 665 C C . PHE A 1 78 ? 26.506 12.887 -27.933 1.00 90.94 78 PHE A C 1
ATOM 667 O O . PHE A 1 78 ? 26.835 13.833 -28.653 1.00 90.94 78 PHE A O 1
ATOM 674 N N . LEU A 1 79 ? 27.247 12.514 -26.883 1.00 88.12 79 LEU A N 1
ATOM 675 C CA . LEU A 1 79 ? 28.418 13.281 -26.441 1.00 88.12 79 LEU A CA 1
ATOM 676 C C . LEU A 1 79 ? 29.493 13.412 -27.543 1.00 88.12 79 LEU A C 1
ATOM 678 O O . LEU A 1 79 ? 29.915 14.539 -27.817 1.00 88.12 79 LEU A O 1
ATOM 682 N N . PRO A 1 80 ? 29.874 12.344 -28.283 1.00 85.19 80 PRO A N 1
ATOM 683 C CA . PRO A 1 80 ? 30.848 12.464 -29.374 1.00 85.19 80 PRO A CA 1
ATOM 684 C C . PRO A 1 80 ? 30.302 13.213 -30.597 1.00 85.19 80 PRO A C 1
ATOM 686 O O . PRO A 1 80 ? 31.069 13.689 -31.438 1.00 85.19 80 PRO A O 1
ATOM 689 N N . GLN A 1 81 ? 28.974 13.289 -30.744 1.00 79.50 81 GLN A N 1
ATOM 690 C CA . GLN A 1 81 ? 28.347 13.960 -31.880 1.00 79.50 81 GLN A CA 1
ATOM 691 C C . GLN A 1 81 ? 28.248 15.466 -31.691 1.00 79.50 81 GLN A C 1
ATOM 693 O O . GLN A 1 81 ? 28.178 16.164 -32.697 1.00 79.50 81 GLN A O 1
ATOM 698 N N . ARG A 1 82 ? 28.301 15.980 -30.458 1.00 75.44 82 ARG A N 1
ATOM 699 C CA . ARG A 1 82 ? 28.067 17.396 -30.143 1.00 75.44 82 ARG A CA 1
ATOM 700 C C . ARG A 1 82 ? 28.800 18.378 -31.069 1.00 75.44 82 ARG A C 1
ATOM 702 O O . ARG A 1 82 ? 28.194 19.317 -31.574 1.00 75.44 82 ARG A O 1
ATOM 709 N N . ASN A 1 83 ? 30.066 18.098 -31.383 1.00 72.38 83 ASN A N 1
ATOM 710 C CA . ASN A 1 83 ? 30.897 18.942 -32.256 1.00 72.38 83 ASN A CA 1
ATOM 711 C C . ASN A 1 83 ? 30.725 18.653 -33.762 1.00 72.38 83 ASN A C 1
ATOM 713 O O . ASN A 1 83 ? 31.152 19.442 -34.599 1.00 72.38 83 ASN A O 1
ATOM 717 N N . ARG A 1 84 ? 30.100 17.527 -34.124 1.00 76.00 84 ARG A N 1
ATOM 718 C CA . ARG A 1 84 ? 29.902 17.041 -35.504 1.00 76.00 84 ARG A CA 1
ATOM 719 C C . ARG A 1 84 ? 28.445 17.139 -35.984 1.00 76.00 84 ARG A C 1
ATOM 721 O O . ARG A 1 84 ? 28.162 16.793 -37.131 1.00 76.00 84 ARG A O 1
ATOM 728 N N . ILE A 1 85 ? 27.523 17.624 -35.144 1.00 75.94 85 ILE A N 1
ATOM 729 C CA . ILE A 1 85 ? 26.093 17.794 -35.471 1.00 75.94 85 ILE A CA 1
ATOM 730 C C . ILE A 1 85 ? 25.896 18.699 -36.692 1.00 75.94 85 ILE A C 1
ATOM 732 O O . ILE A 1 85 ? 25.050 18.402 -37.533 1.00 75.94 85 ILE A O 1
ATOM 736 N N . LYS A 1 86 ? 26.715 19.749 -36.852 1.00 70.50 86 LYS A N 1
ATOM 737 C CA . LYS A 1 86 ? 26.647 20.640 -38.023 1.00 70.50 86 LYS A CA 1
ATOM 738 C C . LYS A 1 86 ? 26.778 19.864 -39.338 1.00 70.50 86 LYS A C 1
ATOM 740 O O . LYS A 1 86 ? 25.954 20.044 -40.225 1.00 70.50 86 LYS A O 1
ATOM 745 N N . CYS A 1 87 ? 27.716 18.918 -39.427 1.00 69.50 87 CYS A N 1
ATOM 746 C CA . CYS A 1 87 ? 27.897 18.074 -40.614 1.00 69.50 87 CYS A CA 1
ATOM 747 C C . CYS A 1 87 ? 26.680 17.174 -40.891 1.00 69.50 87 CYS A C 1
ATOM 749 O O . CYS A 1 87 ? 26.307 16.980 -42.043 1.00 69.50 87 CYS A O 1
ATOM 751 N N . LEU A 1 88 ? 26.036 16.645 -39.844 1.00 74.50 88 LEU A N 1
ATOM 752 C CA . LEU A 1 88 ? 24.827 15.823 -39.980 1.00 74.50 88 LEU A CA 1
ATOM 753 C C . LEU A 1 88 ? 23.630 16.633 -40.495 1.00 74.50 88 LEU A C 1
ATOM 755 O O . LEU A 1 88 ? 22.810 16.110 -41.245 1.00 74.50 88 LEU A O 1
ATOM 759 N N . LEU A 1 89 ? 23.543 17.910 -40.124 1.00 76.31 89 LEU A N 1
ATOM 760 C CA . LEU A 1 89 ? 22.449 18.804 -40.499 1.00 76.31 89 LEU A CA 1
ATOM 761 C C . LEU A 1 89 ? 22.475 19.274 -41.962 1.00 76.31 89 LEU A C 1
ATOM 763 O O . LEU A 1 89 ? 21.466 19.821 -42.413 1.00 76.31 89 LEU A O 1
ATOM 767 N N . HIS A 1 90 ? 23.585 19.053 -42.676 1.00 77.62 90 HIS A N 1
ATOM 768 C CA . HIS A 1 90 ? 23.738 19.332 -44.111 1.00 77.62 90 HIS A CA 1
ATOM 769 C C . HIS A 1 90 ? 23.305 18.171 -45.018 1.00 77.62 90 HIS A C 1
ATOM 771 O O . HIS A 1 90 ? 23.273 18.328 -46.236 1.00 77.62 90 HIS A O 1
ATOM 777 N N . LEU A 1 91 ? 22.961 17.007 -44.456 1.00 77.75 91 LEU A N 1
ATOM 778 C CA . LEU A 1 91 ? 22.402 15.908 -45.242 1.00 77.75 91 LEU A CA 1
ATOM 779 C C . LEU A 1 91 ? 21.047 16.324 -45.855 1.00 77.75 91 LEU A C 1
ATOM 781 O O . LEU A 1 91 ? 20.295 17.051 -45.202 1.00 77.75 91 LEU A O 1
ATOM 785 N N . PRO A 1 92 ? 20.676 15.821 -47.052 1.00 81.81 92 PRO A N 1
ATOM 786 C CA . PRO A 1 92 ? 19.399 16.114 -47.719 1.00 81.81 92 PRO A CA 1
ATOM 787 C C . PRO A 1 92 ? 18.226 15.355 -47.065 1.00 81.81 92 PRO A C 1
ATOM 789 O O . PRO A 1 92 ? 17.414 14.702 -47.715 1.00 81.81 92 PRO A O 1
ATOM 792 N N . ILE A 1 93 ? 18.172 15.371 -45.735 1.00 83.75 93 ILE A N 1
ATOM 793 C CA . ILE A 1 93 ? 17.189 14.696 -44.893 1.00 83.75 93 ILE A CA 1
ATOM 794 C C . ILE A 1 93 ? 16.738 15.710 -43.842 1.00 83.75 93 ILE A C 1
ATOM 796 O O . ILE A 1 93 ? 17.551 16.451 -43.290 1.00 83.75 93 ILE A O 1
ATOM 800 N N . SER A 1 94 ? 15.440 15.750 -43.534 1.00 85.62 94 SER A N 1
ATOM 801 C CA . SER A 1 94 ? 14.941 16.660 -42.503 1.00 85.62 94 SER A CA 1
ATOM 802 C C . SER A 1 94 ? 15.566 16.357 -41.136 1.00 85.62 94 SER A C 1
ATOM 804 O O . SER A 1 94 ? 15.734 15.199 -40.750 1.00 85.62 94 SER A O 1
ATOM 806 N N . SER A 1 95 ? 15.861 17.410 -40.369 1.00 84.25 95 SER A N 1
ATOM 807 C CA . SER A 1 95 ? 16.440 17.307 -39.021 1.00 84.25 95 SER A CA 1
ATOM 808 C C . SER A 1 95 ? 15.620 16.396 -38.098 1.00 84.25 95 SER A C 1
ATOM 810 O O . SER A 1 95 ? 16.188 15.631 -37.325 1.00 84.25 95 SER A O 1
ATOM 812 N N . PHE A 1 96 ? 14.291 16.410 -38.240 1.00 84.50 96 PHE A N 1
ATOM 813 C CA . PHE A 1 96 ? 13.393 15.536 -37.487 1.00 84.50 96 PHE A CA 1
ATOM 814 C C . PHE A 1 96 ? 13.614 14.054 -37.814 1.00 84.50 96 PHE A C 1
ATOM 816 O O . PHE A 1 96 ? 13.761 13.236 -36.910 1.00 84.50 96 PHE A O 1
ATOM 823 N N . LYS A 1 97 ? 13.715 13.701 -39.105 1.00 87.00 97 LYS A N 1
ATOM 824 C CA . LYS A 1 97 ? 13.985 12.319 -39.527 1.00 87.00 97 LYS A CA 1
ATOM 825 C C . LYS A 1 97 ? 15.348 11.846 -39.021 1.00 87.00 97 LYS A C 1
ATOM 827 O O . LYS A 1 97 ? 15.459 10.704 -38.598 1.00 87.00 97 LYS A O 1
ATOM 832 N N . ILE A 1 98 ? 16.372 12.705 -39.036 1.00 87.25 98 ILE A N 1
ATOM 833 C CA . ILE A 1 98 ? 17.704 12.359 -38.509 1.00 87.25 98 ILE A CA 1
ATOM 834 C C . ILE A 1 98 ? 17.613 11.974 -37.029 1.00 87.25 98 ILE A C 1
ATOM 836 O O . ILE A 1 98 ? 18.120 10.915 -36.658 1.00 87.25 98 ILE A O 1
ATOM 840 N N . LEU A 1 99 ? 16.948 12.797 -36.212 1.00 88.50 99 LEU A N 1
ATOM 841 C CA . LEU A 1 99 ? 16.768 12.533 -34.784 1.00 88.50 99 LEU A CA 1
ATOM 842 C C . LEU A 1 99 ? 15.990 11.234 -34.544 1.00 88.50 99 LEU A C 1
ATOM 844 O O . LEU A 1 99 ? 16.432 10.386 -33.774 1.00 88.50 99 LEU A O 1
ATOM 848 N N . LEU A 1 100 ? 14.888 11.042 -35.274 1.00 90.31 100 LEU A N 1
ATOM 849 C CA . LEU A 1 100 ? 14.058 9.845 -35.165 1.00 90.31 100 LEU A CA 1
ATOM 850 C C . LEU A 1 100 ? 14.854 8.564 -35.448 1.00 90.31 100 LEU A C 1
ATOM 852 O O . LEU A 1 100 ? 14.693 7.583 -34.733 1.00 90.31 100 LEU A O 1
ATOM 856 N N . TRP A 1 101 ? 15.752 8.570 -36.438 1.00 89.88 101 TRP A N 1
ATOM 857 C CA . TRP A 1 101 ? 16.603 7.410 -36.727 1.00 89.88 101 TRP A CA 1
ATOM 858 C C . TRP A 1 101 ? 17.626 7.113 -35.621 1.00 89.88 101 TRP A C 1
ATOM 860 O O . TRP A 1 101 ? 17.929 5.944 -35.392 1.00 89.88 101 TRP A O 1
ATOM 870 N N . HIS A 1 102 ? 18.139 8.132 -34.923 1.00 90.88 102 HIS A N 1
ATOM 871 C CA . HIS A 1 102 ? 19.031 7.925 -33.773 1.00 90.88 102 HIS A CA 1
ATOM 872 C C . HIS A 1 102 ? 18.263 7.333 -32.587 1.00 90.88 102 HIS A C 1
ATOM 874 O O . HIS A 1 102 ? 18.735 6.379 -31.968 1.00 90.88 102 HIS A O 1
ATOM 880 N N . TYR A 1 103 ? 17.063 7.852 -32.315 1.00 93.50 103 TYR A N 1
ATOM 881 C CA . TYR A 1 103 ? 16.189 7.317 -31.271 1.00 93.50 103 TYR A CA 1
ATOM 882 C C . TYR A 1 103 ? 15.723 5.900 -31.579 1.00 93.50 103 TYR A C 1
ATOM 884 O O . TYR A 1 103 ? 15.756 5.058 -30.692 1.00 93.50 103 TYR A O 1
ATOM 892 N N . LEU A 1 104 ? 15.357 5.601 -32.829 1.00 94.12 104 LEU A N 1
ATOM 893 C CA . LEU A 1 104 ? 14.929 4.261 -33.222 1.00 94.12 104 LEU A CA 1
ATOM 894 C C . LEU A 1 104 ? 16.036 3.222 -32.998 1.00 94.12 104 LEU A C 1
ATOM 896 O O . LEU A 1 104 ? 15.750 2.127 -32.528 1.00 94.12 104 LEU A O 1
ATOM 900 N N . PHE A 1 105 ? 17.297 3.564 -33.288 1.00 93.94 105 PHE A N 1
ATOM 901 C CA . PHE A 1 105 ? 18.429 2.672 -33.024 1.00 93.94 105 PHE A CA 1
ATOM 902 C C . PHE A 1 105 ? 18.554 2.331 -31.529 1.00 93.94 105 PHE A C 1
ATOM 904 O O . PHE A 1 105 ? 18.661 1.158 -31.176 1.00 93.94 105 PHE A O 1
ATOM 911 N N . ALA A 1 106 ? 18.491 3.337 -30.649 1.00 94.69 106 ALA A N 1
ATOM 912 C CA . ALA A 1 106 ? 18.548 3.120 -29.203 1.00 94.69 106 ALA A CA 1
ATOM 913 C C . ALA A 1 106 ? 17.312 2.368 -28.679 1.00 94.69 106 ALA A C 1
ATOM 915 O O . ALA A 1 106 ? 17.451 1.445 -27.885 1.00 94.69 106 ALA A O 1
ATOM 916 N N . LEU A 1 107 ? 16.116 2.699 -29.178 1.00 95.00 107 LEU A N 1
ATOM 917 C CA . LEU A 1 107 ? 14.864 2.027 -28.820 1.00 95.00 107 LEU A CA 1
ATOM 918 C C . LEU A 1 107 ? 14.887 0.533 -29.145 1.00 95.00 107 LEU A C 1
ATOM 920 O O . LEU A 1 107 ? 14.405 -0.253 -28.340 1.00 95.00 107 LEU A O 1
ATOM 924 N N . LEU A 1 108 ? 15.473 0.120 -30.273 1.00 95.75 108 LEU A N 1
ATOM 925 C CA . LEU A 1 108 ? 15.622 -1.306 -30.589 1.00 95.75 108 LEU A CA 1
ATOM 926 C C . LEU A 1 108 ? 16.488 -2.034 -29.551 1.00 95.75 108 LEU A C 1
ATOM 928 O O . LEU A 1 108 ? 16.139 -3.134 -29.127 1.00 95.75 108 LEU A O 1
ATOM 932 N N . TYR A 1 109 ? 17.579 -1.410 -29.100 1.00 95.56 109 TYR A N 1
ATOM 933 C CA . TYR A 1 109 ? 18.391 -1.947 -28.006 1.00 95.56 109 TYR A CA 1
ATOM 934 C C . TYR A 1 109 ? 17.614 -1.972 -26.679 1.00 95.56 109 TYR A C 1
ATOM 936 O O . TYR A 1 109 ? 17.669 -2.959 -25.951 1.00 95.56 109 TYR A O 1
ATOM 944 N N . PHE A 1 110 ? 16.838 -0.932 -26.376 1.00 97.06 110 PHE A N 1
ATOM 945 C CA . PHE A 1 110 ? 16.014 -0.881 -25.165 1.00 97.06 110 PHE A CA 1
ATOM 946 C C . PHE A 1 110 ? 14.918 -1.946 -25.152 1.00 97.06 110 PHE A C 1
ATOM 948 O O . PHE A 1 110 ? 14.690 -2.556 -24.113 1.00 97.06 110 PHE A O 1
ATOM 955 N N . VAL A 1 111 ? 14.286 -2.224 -26.295 1.00 97.50 111 VAL A N 1
ATOM 956 C CA . VAL A 1 111 ? 13.324 -3.327 -26.441 1.00 97.50 111 VAL A CA 1
ATOM 957 C C . VAL A 1 111 ? 14.011 -4.675 -26.230 1.00 97.50 111 VAL A C 1
ATOM 959 O O . VAL A 1 111 ? 13.455 -5.532 -25.552 1.00 97.50 111 VAL A O 1
ATOM 962 N N . LEU A 1 112 ? 15.232 -4.863 -26.740 1.00 97.06 112 LEU A N 1
ATOM 963 C CA . LEU A 1 112 ? 16.005 -6.079 -26.474 1.00 97.06 112 LEU A CA 1
ATOM 964 C C . LEU A 1 112 ? 16.271 -6.260 -24.970 1.00 97.06 112 LEU A C 1
ATOM 966 O O . LEU A 1 112 ? 16.025 -7.339 -24.439 1.00 97.06 112 LEU A O 1
ATOM 970 N N . VAL A 1 113 ? 16.728 -5.208 -24.281 1.00 97.12 113 VAL A N 1
ATOM 971 C CA . VAL A 1 113 ? 16.936 -5.216 -22.820 1.00 97.12 113 VAL A CA 1
ATOM 972 C C . VAL A 1 113 ? 15.625 -5.529 -22.093 1.00 97.12 113 VAL A C 1
ATOM 974 O O . VAL A 1 113 ? 15.602 -6.408 -21.235 1.00 97.12 113 VAL A O 1
ATOM 977 N N . TRP A 1 114 ? 14.528 -4.865 -22.466 1.00 97.06 114 TRP A N 1
ATOM 978 C CA . TRP A 1 114 ? 13.206 -5.092 -21.881 1.00 97.06 114 TRP A CA 1
ATOM 979 C C . TRP A 1 114 ? 12.794 -6.562 -21.997 1.00 97.06 114 TRP A C 1
ATOM 981 O O . TRP A 1 114 ? 12.462 -7.179 -20.987 1.00 97.06 114 TRP A O 1
ATOM 991 N N . LEU A 1 115 ? 12.857 -7.146 -23.195 1.00 97.69 115 LEU A N 1
ATOM 992 C CA . LEU A 1 115 ? 12.404 -8.517 -23.428 1.00 97.69 115 LEU A CA 1
ATOM 993 C C . LEU A 1 115 ? 13.294 -9.555 -22.737 1.00 97.69 115 LEU A C 1
ATOM 995 O O . LEU A 1 115 ? 12.772 -10.449 -22.077 1.00 97.69 115 LEU A O 1
ATOM 999 N N . VAL A 1 116 ? 14.620 -9.435 -22.854 1.00 97.88 116 VAL A N 1
ATOM 1000 C CA . VAL A 1 116 ? 15.548 -10.431 -22.291 1.00 97.88 116 VAL A CA 1
ATOM 1001 C C . VAL A 1 116 ? 15.491 -10.436 -20.767 1.00 97.88 116 VAL A C 1
ATOM 1003 O O . VAL A 1 116 ? 15.295 -11.488 -20.163 1.00 97.88 116 VAL A O 1
ATOM 1006 N N . PHE A 1 117 ? 15.631 -9.271 -20.133 1.00 97.69 117 PHE A N 1
ATOM 1007 C CA . PHE A 1 117 ? 15.652 -9.199 -18.672 1.00 97.69 117 PHE A CA 1
ATOM 1008 C C . PHE A 1 117 ? 14.249 -9.264 -18.061 1.00 97.69 117 PHE A C 1
ATOM 1010 O O . PHE A 1 117 ? 14.100 -9.740 -16.942 1.00 97.69 117 PHE A O 1
ATOM 1017 N N . GLY A 1 118 ? 13.208 -8.897 -18.814 1.00 96.88 118 GLY A N 1
ATOM 1018 C CA . GLY A 1 118 ? 11.822 -9.153 -18.422 1.00 96.88 118 GLY A CA 1
ATOM 1019 C C . GLY A 1 118 ? 11.505 -10.643 -18.380 1.00 96.88 118 GLY A C 1
ATOM 1020 O O . GLY A 1 118 ? 10.933 -11.115 -17.402 1.00 96.88 118 GLY A O 1
ATOM 1021 N N . LEU A 1 119 ? 11.942 -11.407 -19.388 1.00 97.25 119 LEU A N 1
ATOM 1022 C CA . LEU A 1 119 ? 11.819 -12.865 -19.371 1.00 97.25 119 LEU A CA 1
ATOM 1023 C C . LEU A 1 119 ? 12.638 -13.482 -18.230 1.00 97.25 119 LEU A C 1
ATOM 1025 O O . LEU A 1 119 ? 12.154 -14.389 -17.562 1.00 97.25 119 LEU A O 1
ATOM 1029 N N . TRP A 1 120 ? 13.844 -12.969 -17.969 1.00 97.25 120 TRP A N 1
ATOM 1030 C CA . TRP A 1 120 ? 14.663 -13.405 -16.834 1.00 97.25 120 TRP A CA 1
ATOM 1031 C C . TRP A 1 120 ? 13.928 -13.207 -15.502 1.00 97.25 120 TRP A C 1
ATOM 1033 O O . TRP A 1 120 ? 13.817 -14.148 -14.718 1.00 97.25 120 TRP A O 1
ATOM 1043 N N . LEU A 1 121 ? 13.386 -12.009 -15.257 1.00 96.31 121 LEU A N 1
ATOM 1044 C CA . LEU A 1 121 ? 12.606 -11.719 -14.052 1.00 96.31 121 LEU A CA 1
ATOM 1045 C C . LEU A 1 121 ? 11.344 -12.573 -13.963 1.00 96.31 121 LEU A C 1
ATOM 1047 O O . LEU A 1 121 ? 10.990 -13.001 -12.870 1.00 96.31 121 LEU A O 1
ATOM 1051 N N . LEU A 1 122 ? 10.682 -12.861 -15.086 1.00 95.50 122 LEU A N 1
ATOM 1052 C CA . LEU A 1 122 ? 9.515 -13.741 -15.100 1.00 95.50 122 LEU A CA 1
ATOM 1053 C C . LEU A 1 122 ? 9.884 -15.164 -14.674 1.00 95.50 122 LEU A C 1
ATOM 1055 O O . LEU A 1 122 ? 9.235 -15.729 -13.803 1.00 95.50 122 LEU A O 1
ATOM 1059 N N . VAL A 1 123 ? 10.944 -15.731 -15.256 1.00 95.56 123 VAL A N 1
ATOM 1060 C CA . VAL A 1 123 ? 11.416 -17.081 -14.910 1.00 95.56 123 VAL A CA 1
ATOM 1061 C C . VAL A 1 123 ? 11.823 -17.155 -13.439 1.00 95.56 123 VAL A C 1
ATOM 1063 O O . VAL A 1 123 ? 11.528 -18.141 -12.769 1.00 95.56 123 VAL A O 1
ATOM 1066 N N . LEU A 1 124 ? 12.480 -16.112 -12.927 1.00 94.25 124 LEU A N 1
ATOM 1067 C CA . LEU A 1 124 ? 12.866 -16.039 -11.523 1.00 94.25 124 LEU A CA 1
ATOM 1068 C C . LEU A 1 124 ? 11.649 -15.899 -10.596 1.00 94.25 124 LEU A C 1
ATOM 1070 O O . LEU A 1 124 ? 11.575 -16.602 -9.597 1.00 94.25 124 LEU A O 1
ATOM 1074 N N . SER A 1 125 ? 10.701 -15.016 -10.922 1.00 93.69 125 SER A N 1
ATOM 1075 C CA . SER A 1 125 ? 9.528 -14.747 -10.080 1.00 93.69 125 SER A CA 1
ATOM 1076 C C . SER A 1 125 ? 8.569 -15.930 -10.025 1.00 93.69 125 SER A C 1
ATOM 1078 O O . SER A 1 125 ? 8.205 -16.330 -8.929 1.00 93.69 125 SER A O 1
ATOM 1080 N N . VAL A 1 126 ? 8.255 -16.576 -11.152 1.00 93.69 126 VAL A N 1
ATOM 1081 C CA . VAL A 1 126 ? 7.335 -17.733 -11.193 1.00 93.69 126 VAL A CA 1
ATOM 1082 C C . VAL A 1 126 ? 7.831 -18.915 -10.355 1.00 93.69 126 VAL A C 1
ATOM 1084 O O . VAL A 1 126 ? 7.036 -19.752 -9.949 1.00 93.69 126 VAL A O 1
ATOM 1087 N N . LYS A 1 127 ? 9.135 -18.987 -10.069 1.00 91.88 127 LYS A N 1
ATOM 1088 C CA . LYS A 1 127 ? 9.699 -20.031 -9.212 1.00 91.88 127 LYS A CA 1
ATOM 1089 C C . LYS A 1 127 ? 9.377 -19.851 -7.720 1.00 91.88 127 LYS A C 1
ATOM 1091 O O . LYS A 1 127 ? 9.413 -20.834 -6.998 1.00 91.88 127 LYS A O 1
ATOM 1096 N N . PHE A 1 128 ? 9.145 -18.620 -7.269 1.00 91.00 128 PHE A N 1
ATOM 1097 C CA . PHE A 1 128 ? 9.104 -18.255 -5.842 1.00 91.00 128 PHE A CA 1
ATOM 1098 C C . PHE A 1 128 ? 7.857 -17.481 -5.433 1.00 91.00 128 PHE A C 1
ATOM 1100 O O . PHE A 1 128 ? 7.562 -17.313 -4.253 1.00 91.00 128 PHE A O 1
ATOM 1107 N N . TYR A 1 129 ? 7.167 -16.911 -6.410 1.00 94.00 129 TYR A N 1
ATOM 1108 C CA . TYR A 1 129 ? 5.997 -16.092 -6.212 1.00 94.00 129 TYR A CA 1
ATOM 1109 C C . TYR A 1 129 ? 4.795 -16.738 -6.898 1.00 94.00 129 TYR A C 1
ATOM 1111 O O . TYR A 1 129 ? 4.923 -17.233 -8.022 1.00 94.00 129 TYR A O 1
ATOM 1119 N N . PRO A 1 130 ? 3.597 -16.593 -6.308 1.00 94.88 130 PRO A N 1
ATOM 1120 C CA . PRO A 1 130 ? 2.340 -16.801 -6.999 1.00 94.88 130 PRO A CA 1
ATOM 1121 C C . PRO A 1 130 ? 2.328 -16.082 -8.348 1.00 94.88 130 PRO A C 1
ATOM 1123 O O . PRO A 1 130 ? 2.862 -14.972 -8.488 1.00 94.88 130 PRO A O 1
ATOM 1126 N N . ASP A 1 131 ? 1.659 -16.674 -9.334 1.00 94.25 131 ASP A N 1
ATOM 1127 C CA . ASP A 1 131 ? 1.474 -16.084 -10.666 1.00 94.25 131 ASP A CA 1
ATOM 1128 C C . ASP A 1 131 ? 0.969 -14.629 -10.598 1.00 94.25 131 ASP A C 1
ATOM 1130 O O . ASP A 1 131 ? 1.439 -13.778 -11.355 1.00 94.25 131 ASP A O 1
ATOM 1134 N N . ILE A 1 132 ? 0.095 -14.303 -9.641 1.00 94.38 132 ILE A N 1
ATOM 1135 C CA . ILE A 1 132 ? -0.405 -12.939 -9.449 1.00 94.38 132 ILE A CA 1
ATOM 1136 C C . ILE A 1 132 ? 0.690 -11.937 -9.062 1.00 94.38 132 ILE A C 1
ATOM 1138 O O . ILE A 1 132 ? 0.703 -10.834 -9.602 1.00 94.38 132 ILE A O 1
ATOM 1142 N N . ILE A 1 133 ? 1.633 -12.296 -8.186 1.00 95.31 133 ILE A N 1
ATOM 1143 C CA . ILE A 1 133 ? 2.753 -11.410 -7.830 1.00 95.31 133 ILE A CA 1
ATOM 1144 C C . ILE A 1 133 ? 3.724 -11.322 -9.012 1.00 95.31 133 ILE A C 1
ATOM 1146 O O . ILE A 1 133 ? 4.155 -10.230 -9.378 1.00 95.31 133 ILE A O 1
ATOM 1150 N N . SER A 1 134 ? 3.993 -12.446 -9.680 1.00 95.12 134 SER A N 1
ATOM 1151 C CA . SER A 1 134 ? 4.853 -12.502 -10.870 1.00 95.12 134 SER A CA 1
ATOM 1152 C C . SER A 1 134 ? 4.366 -11.577 -12.003 1.00 95.12 134 SER A C 1
ATOM 1154 O O . SER A 1 134 ? 5.171 -10.933 -12.682 1.00 95.12 134 SER A O 1
ATOM 1156 N N . ILE A 1 135 ? 3.046 -11.427 -12.180 1.00 94.12 135 ILE A N 1
ATOM 1157 C CA . ILE A 1 135 ? 2.460 -10.446 -13.111 1.00 94.12 135 ILE A CA 1
ATOM 1158 C C . ILE A 1 135 ? 2.810 -9.008 -12.702 1.00 94.12 135 ILE A C 1
ATOM 1160 O O . ILE A 1 135 ? 3.160 -8.197 -13.562 1.00 94.12 135 ILE A O 1
ATOM 1164 N N . TYR A 1 136 ? 2.745 -8.675 -11.411 1.00 94.00 136 TYR A N 1
ATOM 1165 C CA . TYR A 1 136 ? 3.084 -7.333 -10.923 1.00 94.00 136 TYR A CA 1
ATOM 1166 C C . TYR A 1 136 ? 4.578 -7.027 -11.060 1.00 94.00 136 TYR A C 1
ATOM 1168 O O . TYR A 1 136 ? 4.915 -5.927 -11.496 1.00 94.00 136 TYR A O 1
ATOM 1176 N N . VAL A 1 137 ? 5.462 -8.007 -10.842 1.00 95.44 137 VAL A N 1
ATOM 1177 C CA . VAL A 1 137 ? 6.904 -7.873 -11.126 1.00 95.44 137 VAL A CA 1
ATOM 1178 C C . VAL A 1 137 ? 7.139 -7.473 -12.591 1.00 95.44 137 VAL A C 1
ATOM 1180 O O . VAL A 1 137 ? 7.932 -6.574 -12.881 1.00 95.44 137 VAL A O 1
ATOM 1183 N N . LEU A 1 138 ? 6.409 -8.076 -13.540 1.00 95.31 138 LEU A N 1
ATOM 1184 C CA . LEU A 1 138 ? 6.489 -7.711 -14.960 1.00 95.31 138 LEU A CA 1
ATOM 1185 C C . LEU A 1 138 ? 5.916 -6.324 -15.279 1.00 95.31 138 LEU A C 1
ATOM 1187 O O . LEU A 1 138 ? 6.463 -5.611 -16.132 1.00 95.31 138 LEU A O 1
ATOM 1191 N N . ILE A 1 139 ? 4.815 -5.941 -14.630 1.00 93.38 139 ILE A N 1
ATOM 1192 C CA . ILE A 1 139 ? 4.229 -4.600 -14.763 1.00 93.38 139 ILE A CA 1
ATOM 1193 C C . ILE A 1 139 ? 5.236 -3.554 -14.270 1.00 93.38 139 ILE A C 1
ATOM 1195 O O . ILE A 1 139 ? 5.524 -2.600 -14.998 1.00 93.38 139 ILE A O 1
ATOM 1199 N N . ASN A 1 140 ? 5.835 -3.776 -13.099 1.00 93.12 140 ASN A N 1
ATOM 1200 C CA . ASN A 1 140 ? 6.864 -2.923 -12.510 1.00 93.12 140 ASN A CA 1
ATOM 1201 C C . ASN A 1 140 ? 8.092 -2.818 -13.421 1.00 93.12 140 ASN A C 1
ATOM 1203 O O . ASN A 1 140 ? 8.523 -1.715 -13.753 1.00 93.12 140 ASN A O 1
ATOM 1207 N N . TRP A 1 141 ? 8.602 -3.942 -13.930 1.00 95.25 141 TRP A N 1
ATOM 1208 C CA . TRP A 1 141 ? 9.711 -3.954 -14.889 1.00 95.25 141 TRP A CA 1
ATOM 1209 C C . TRP A 1 141 ? 9.420 -3.133 -16.153 1.00 95.25 141 TRP A C 1
ATOM 1211 O O . TRP A 1 141 ? 10.252 -2.342 -16.611 1.00 95.25 141 TRP A O 1
ATOM 1221 N N . SER A 1 142 ? 8.218 -3.291 -16.709 1.00 93.88 142 SER A N 1
ATOM 1222 C CA . SER A 1 142 ? 7.779 -2.549 -17.894 1.00 93.88 142 SER A CA 1
ATOM 1223 C C . SER A 1 142 ? 7.692 -1.051 -17.607 1.00 93.88 142 SER A C 1
ATOM 1225 O O . SER A 1 142 ? 8.152 -0.231 -18.408 1.00 93.88 142 SER A O 1
ATOM 1227 N N . TYR A 1 143 ? 7.172 -0.692 -16.433 1.00 93.06 143 TYR A N 1
ATOM 1228 C CA . TYR A 1 143 ? 7.152 0.677 -15.941 1.00 93.06 143 TYR A CA 1
ATOM 1229 C C . TYR A 1 143 ? 8.577 1.246 -15.802 1.00 93.06 143 TYR A C 1
ATOM 1231 O O . TYR A 1 143 ? 8.855 2.327 -16.327 1.00 93.06 143 TYR A O 1
ATOM 1239 N N . TYR A 1 144 ? 9.521 0.503 -15.216 1.00 94.06 144 TYR A N 1
ATOM 1240 C CA . TYR A 1 144 ? 10.918 0.929 -15.062 1.00 94.06 144 TYR A CA 1
ATOM 1241 C C . TYR A 1 144 ? 11.630 1.137 -16.405 1.00 94.06 144 TYR A C 1
ATOM 1243 O O . TYR A 1 144 ? 12.352 2.126 -16.588 1.00 94.06 144 TYR A O 1
ATOM 1251 N N . CYS A 1 145 ? 11.398 0.250 -17.375 1.00 94.88 145 CYS A N 1
ATOM 1252 C CA . CYS A 1 145 ? 11.917 0.405 -18.732 1.00 94.88 145 CYS A CA 1
ATOM 1253 C C . CYS A 1 145 ? 11.361 1.669 -19.395 1.00 94.88 145 CYS A C 1
ATOM 1255 O O . CYS A 1 145 ? 12.122 2.453 -19.966 1.00 94.88 145 CYS A O 1
ATOM 1257 N N . PHE A 1 146 ? 10.052 1.913 -19.279 1.00 93.94 146 PHE A N 1
ATOM 1258 C CA . PHE A 1 146 ? 9.413 3.094 -19.860 1.00 93.94 146 PHE A CA 1
ATOM 1259 C C . PHE A 1 146 ? 9.939 4.396 -19.246 1.00 93.94 146 PHE A C 1
ATOM 1261 O O . PHE A 1 146 ? 10.285 5.338 -19.965 1.00 93.94 146 PHE A O 1
ATOM 1268 N N . CYS A 1 147 ? 10.099 4.414 -17.923 1.00 93.44 147 CYS A N 1
ATOM 1269 C CA . CYS A 1 147 ? 10.736 5.504 -17.194 1.00 93.44 147 CYS A CA 1
ATOM 1270 C C . CYS A 1 147 ? 12.147 5.788 -17.726 1.00 93.44 147 CYS A C 1
ATOM 1272 O O . CYS A 1 147 ? 12.494 6.929 -18.032 1.00 93.44 147 CYS A O 1
ATOM 1274 N N . SER A 1 148 ? 12.941 4.736 -17.921 1.00 94.56 148 SER A N 1
ATOM 1275 C CA . SER A 1 148 ? 14.310 4.837 -18.430 1.00 94.56 148 SER A CA 1
ATOM 1276 C C . SER A 1 148 ? 14.369 5.408 -19.853 1.00 94.56 148 SER A C 1
ATOM 1278 O O . SER A 1 148 ? 15.269 6.191 -20.161 1.00 94.56 148 SER A O 1
ATOM 1280 N N . VAL A 1 149 ? 13.395 5.087 -20.718 1.00 95.50 149 VAL A N 1
ATOM 1281 C CA . VAL A 1 149 ? 13.280 5.682 -22.065 1.00 95.50 149 VAL A CA 1
ATOM 1282 C C . VAL A 1 149 ? 13.022 7.186 -21.983 1.00 95.50 149 VAL A C 1
ATOM 1284 O O . VAL A 1 149 ? 13.672 7.955 -22.692 1.00 95.50 149 VAL A O 1
ATOM 1287 N N . ILE A 1 150 ? 12.114 7.626 -21.109 1.00 94.56 150 ILE A N 1
ATOM 1288 C CA . ILE A 1 150 ? 11.824 9.055 -20.916 1.00 94.56 150 ILE A CA 1
ATOM 1289 C C . ILE A 1 150 ? 13.092 9.787 -20.468 1.00 94.56 150 ILE A C 1
ATOM 1291 O O . ILE A 1 150 ? 13.463 10.804 -21.057 1.00 94.56 150 ILE A O 1
ATOM 1295 N N . ILE A 1 151 ? 13.810 9.234 -19.491 1.00 94.56 151 ILE A N 1
ATOM 1296 C CA . ILE A 1 151 ? 15.066 9.806 -18.993 1.00 94.56 151 ILE A CA 1
ATOM 1297 C C . ILE A 1 151 ? 16.122 9.873 -20.103 1.00 94.56 151 ILE A C 1
ATOM 1299 O O . ILE A 1 151 ? 16.780 10.903 -20.256 1.00 94.56 151 ILE A O 1
ATOM 1303 N N . TYR A 1 152 ? 16.247 8.833 -20.933 1.00 96.12 152 TYR A N 1
ATOM 1304 C CA . TYR A 1 152 ? 17.115 8.852 -22.113 1.00 96.12 152 TYR A CA 1
ATOM 1305 C C . TYR A 1 152 ? 16.763 10.000 -23.074 1.00 96.12 152 TYR A C 1
ATOM 1307 O O . TYR A 1 152 ? 17.661 10.692 -23.559 1.00 96.12 152 TYR A O 1
ATOM 1315 N N . LEU A 1 153 ? 15.473 10.250 -23.329 1.00 95.38 153 LEU A N 1
ATOM 1316 C CA . LEU A 1 153 ? 15.033 11.332 -24.214 1.00 95.38 153 LEU A CA 1
ATOM 1317 C C . LEU A 1 153 ? 15.437 12.703 -23.656 1.00 95.38 153 LEU A C 1
ATOM 1319 O O . LEU A 1 153 ? 16.037 13.500 -24.382 1.00 95.38 153 LEU A O 1
ATOM 1323 N N . PHE A 1 154 ? 15.209 12.962 -22.367 1.00 94.56 154 PHE A N 1
ATOM 1324 C CA . PHE A 1 154 ? 15.649 14.207 -21.726 1.00 94.56 154 PHE A CA 1
ATOM 1325 C C . PHE A 1 154 ? 17.178 14.342 -21.694 1.00 94.56 154 PHE A C 1
ATOM 1327 O O . PHE A 1 154 ? 17.705 15.401 -22.038 1.00 94.56 154 PHE A O 1
ATOM 1334 N N . ALA A 1 155 ? 17.905 13.268 -21.371 1.00 94.12 155 ALA A N 1
ATOM 1335 C CA . ALA A 1 155 ? 19.367 13.247 -21.412 1.00 94.12 155 ALA A CA 1
ATOM 1336 C C . ALA A 1 155 ? 19.893 13.570 -22.819 1.00 94.12 155 ALA A C 1
ATOM 1338 O O . ALA A 1 155 ? 20.807 14.381 -22.977 1.00 94.12 155 ALA A O 1
ATOM 1339 N N . SER A 1 156 ? 19.275 13.005 -23.860 1.00 93.56 156 SER A N 1
ATOM 1340 C CA . SER A 1 156 ? 19.633 13.306 -25.247 1.00 93.56 156 SER A CA 1
ATOM 1341 C C . SER A 1 156 ? 19.406 14.779 -25.598 1.00 93.56 156 SER A C 1
ATOM 1343 O O . SER A 1 156 ? 20.261 15.389 -26.239 1.00 93.56 156 SER A O 1
ATOM 1345 N N . ALA A 1 157 ? 18.303 15.378 -25.133 1.00 91.81 157 ALA A N 1
ATOM 1346 C CA . ALA A 1 157 ? 17.996 16.783 -25.372 1.00 91.81 157 ALA A CA 1
ATOM 1347 C C . ALA A 1 157 ? 19.045 17.708 -24.742 1.00 91.81 157 ALA A C 1
ATOM 1349 O O . ALA A 1 157 ? 19.511 18.639 -25.397 1.00 91.81 157 ALA A O 1
ATOM 1350 N N . ILE A 1 158 ? 19.477 17.404 -23.514 1.00 92.38 158 ILE A N 1
ATOM 1351 C CA . ILE A 1 158 ? 20.537 18.142 -22.814 1.00 92.38 158 ILE A CA 1
ATOM 1352 C C . ILE A 1 158 ? 21.865 18.045 -23.578 1.00 92.38 158 ILE A C 1
ATOM 1354 O O . ILE A 1 158 ? 22.541 19.054 -23.780 1.00 92.38 158 ILE A O 1
ATOM 1358 N N . LEU A 1 159 ? 22.240 16.844 -24.029 1.00 90.88 159 LEU A N 1
ATOM 1359 C CA . LEU A 1 159 ? 23.518 16.600 -24.711 1.00 90.88 159 LEU A CA 1
ATOM 1360 C C . LEU A 1 159 ? 23.589 17.218 -26.113 1.00 90.88 159 LEU A C 1
ATOM 1362 O O . LEU A 1 159 ? 24.664 17.636 -26.551 1.00 90.88 159 LEU A O 1
ATOM 1366 N N . LEU A 1 160 ? 22.460 17.269 -26.821 1.00 89.62 160 LEU A N 1
ATOM 1367 C CA . LEU A 1 160 ? 22.363 17.841 -28.165 1.00 89.62 160 LEU A CA 1
ATOM 1368 C C . LEU A 1 160 ? 22.395 19.373 -28.167 1.00 89.62 160 LEU A C 1
ATOM 1370 O O . LEU A 1 160 ? 22.711 19.975 -29.196 1.00 89.62 160 LEU A O 1
ATOM 1374 N N . ASP A 1 161 ? 22.078 20.010 -27.044 1.00 86.69 161 ASP A N 1
ATOM 1375 C CA . ASP A 1 161 ? 21.933 21.455 -26.962 1.00 86.69 161 ASP A CA 1
ATOM 1376 C C . ASP A 1 161 ? 23.275 22.191 -27.169 1.00 86.69 161 ASP A C 1
ATOM 1378 O O . ASP A 1 161 ? 24.295 21.923 -26.514 1.00 86.69 161 ASP A O 1
ATOM 1382 N N . MET A 1 162 ? 23.284 23.148 -28.106 1.00 84.56 162 MET A N 1
ATOM 1383 C CA . MET A 1 162 ? 24.460 23.981 -28.366 1.00 84.56 162 MET A CA 1
ATOM 1384 C C . MET A 1 162 ? 24.765 24.917 -27.188 1.00 84.56 162 MET A C 1
ATOM 1386 O O . MET A 1 162 ? 25.929 25.143 -26.857 1.00 84.56 162 MET A O 1
ATOM 1390 N N . PHE A 1 163 ? 23.736 25.469 -26.545 1.00 85.19 163 PHE A N 1
ATOM 1391 C CA . PHE A 1 163 ? 23.893 26.505 -25.532 1.00 85.19 163 PHE A CA 1
ATOM 1392 C C . PHE A 1 163 ? 24.042 25.875 -24.149 1.00 85.19 163 PHE A C 1
ATOM 1394 O O . PHE A 1 163 ? 23.064 25.463 -23.530 1.00 85.19 163 PHE A O 1
ATOM 1401 N N . VAL A 1 164 ? 25.269 25.874 -23.619 1.00 83.19 164 VAL A N 1
ATOM 1402 C CA . VAL A 1 164 ? 25.607 25.259 -22.320 1.00 83.19 164 VAL A CA 1
ATOM 1403 C C . VAL A 1 164 ? 24.701 25.746 -21.182 1.00 83.19 164 VAL A C 1
ATOM 1405 O O . VAL A 1 164 ? 24.258 24.941 -20.373 1.00 83.19 164 VAL A O 1
ATOM 1408 N N . ARG A 1 165 ? 24.366 27.044 -21.143 1.00 85.50 165 ARG A N 1
ATOM 1409 C CA . ARG A 1 165 ? 23.470 27.608 -20.115 1.00 85.50 165 ARG A CA 1
ATOM 1410 C C . ARG A 1 165 ? 22.052 27.032 -20.193 1.00 85.50 165 ARG A C 1
ATOM 1412 O O . ARG A 1 165 ? 21.474 26.699 -19.166 1.00 85.50 165 ARG A O 1
ATOM 1419 N N . ARG A 1 166 ? 21.505 26.879 -21.403 1.00 83.50 166 ARG A N 1
ATOM 1420 C CA . ARG A 1 166 ? 20.171 26.298 -21.615 1.00 83.50 166 ARG A CA 1
ATOM 1421 C C . ARG A 1 166 ? 20.172 24.802 -21.301 1.00 83.50 166 ARG A C 1
ATOM 1423 O O . ARG A 1 166 ? 19.267 24.330 -20.621 1.00 83.50 166 ARG A O 1
ATOM 1430 N N . ALA A 1 167 ? 21.227 24.097 -21.707 1.00 86.06 167 ALA A N 1
ATOM 1431 C CA . ALA A 1 167 ? 21.454 22.698 -21.358 1.00 86.06 167 ALA A CA 1
ATOM 1432 C C . ALA A 1 167 ? 21.508 22.486 -19.835 1.00 86.06 167 ALA A C 1
ATOM 1434 O O . ALA A 1 167 ? 20.911 21.542 -19.334 1.00 86.06 167 ALA A O 1
ATOM 1435 N N . ALA A 1 168 ? 22.175 23.381 -19.095 1.00 86.19 168 ALA A N 1
ATOM 1436 C CA . ALA A 1 168 ? 22.262 23.311 -17.637 1.00 86.19 168 ALA A CA 1
ATOM 1437 C C . ALA A 1 168 ? 20.891 23.487 -16.963 1.00 86.19 168 ALA A C 1
ATOM 1439 O O . ALA A 1 168 ? 20.533 22.689 -16.101 1.00 86.19 168 ALA A O 1
ATOM 1440 N N . ILE A 1 169 ? 20.094 24.472 -17.397 1.00 86.50 169 ILE A N 1
ATOM 1441 C CA . ILE A 1 169 ? 18.726 24.680 -16.887 1.00 86.50 169 ILE A CA 1
ATOM 1442 C C . ILE A 1 169 ? 17.850 23.457 -17.183 1.00 86.50 169 ILE A C 1
ATOM 1444 O O . ILE A 1 169 ? 17.189 22.941 -16.284 1.00 86.50 169 ILE A O 1
ATOM 1448 N N . PHE A 1 170 ? 17.881 22.947 -18.419 1.00 86.06 170 PHE A N 1
ATOM 1449 C CA . PHE A 1 170 ? 17.162 21.720 -18.762 1.00 86.06 170 PHE A CA 1
ATOM 1450 C C . PHE A 1 170 ? 17.664 20.507 -17.982 1.00 86.06 170 PHE A C 1
ATOM 1452 O O . PHE A 1 170 ? 16.859 19.649 -17.646 1.00 86.06 170 PHE A O 1
ATOM 1459 N N . GLY A 1 171 ? 18.953 20.452 -17.646 1.00 86.12 171 GLY A N 1
ATOM 1460 C CA . GLY A 1 171 ? 19.527 19.431 -16.776 1.00 86.12 171 GLY A CA 1
ATOM 1461 C C . GLY A 1 171 ? 18.894 19.419 -15.390 1.00 86.12 171 GLY A C 1
ATOM 1462 O O . GLY A 1 171 ? 18.483 18.361 -14.923 1.00 86.12 171 GLY A O 1
ATOM 1463 N N . VAL A 1 172 ? 18.742 20.591 -14.768 1.00 88.06 172 VAL A N 1
ATOM 1464 C CA . VAL A 1 172 ? 18.071 20.721 -13.463 1.00 88.06 172 VAL A CA 1
ATOM 1465 C C . VAL A 1 172 ? 16.607 20.294 -13.562 1.00 88.06 172 VAL A C 1
ATOM 1467 O O . VAL A 1 172 ? 16.143 19.487 -12.760 1.00 88.06 172 VAL A O 1
ATOM 1470 N N . VAL A 1 173 ? 15.886 20.783 -14.575 1.00 87.81 173 VAL A N 1
ATOM 1471 C CA . VAL A 1 173 ? 14.474 20.433 -14.795 1.00 87.81 173 VAL A CA 1
ATOM 1472 C C . VAL A 1 173 ? 14.305 18.932 -15.037 1.00 87.81 173 VAL A C 1
ATOM 1474 O O . VAL A 1 173 ? 13.453 18.307 -14.415 1.00 87.81 173 VAL A O 1
ATOM 1477 N N . ALA A 1 174 ? 15.133 18.333 -15.894 1.00 87.50 174 ALA A N 1
ATOM 1478 C CA . ALA A 1 174 ? 15.099 16.903 -16.167 1.00 87.50 174 ALA A CA 1
ATOM 1479 C C . ALA A 1 174 ? 15.413 16.084 -14.913 1.00 87.50 174 ALA A C 1
ATOM 1481 O O . ALA A 1 174 ? 14.725 15.105 -14.664 1.00 87.50 174 ALA A O 1
ATOM 1482 N N . ALA A 1 175 ? 16.386 16.496 -14.093 1.00 87.75 175 ALA A N 1
ATOM 1483 C CA . ALA A 1 175 ? 16.691 15.820 -12.834 1.00 87.75 175 ALA A CA 1
ATOM 1484 C C . ALA A 1 175 ? 15.494 15.833 -11.869 1.00 87.75 175 ALA A C 1
ATOM 1486 O O . ALA A 1 175 ? 15.168 14.797 -11.290 1.00 87.75 175 ALA A O 1
ATOM 1487 N N . LEU A 1 176 ? 14.794 16.968 -11.744 1.00 87.25 176 LEU A N 1
ATOM 1488 C CA . LEU A 1 176 ? 13.564 17.060 -10.949 1.00 87.25 176 LEU A CA 1
ATOM 1489 C C . LEU A 1 176 ? 12.455 16.159 -11.509 1.00 87.25 176 LEU A C 1
ATOM 1491 O O . LEU A 1 176 ? 11.817 15.433 -10.747 1.00 87.25 176 LEU A O 1
ATOM 1495 N N . VAL A 1 177 ? 12.265 16.147 -12.833 1.00 88.31 177 VAL A N 1
ATOM 1496 C CA . VAL A 1 177 ? 11.314 15.241 -13.497 1.00 88.31 177 VAL A CA 1
ATOM 1497 C C . VAL A 1 177 ? 11.684 13.781 -13.240 1.00 88.31 177 VAL A C 1
ATOM 1499 O O . VAL A 1 177 ? 10.794 13.006 -12.920 1.00 88.31 177 VAL A O 1
ATOM 1502 N N . CYS A 1 178 ? 12.964 13.398 -13.311 1.00 86.88 178 CYS A N 1
ATOM 1503 C CA . CYS A 1 178 ? 13.422 12.037 -13.013 1.00 86.88 178 CYS A CA 1
ATOM 1504 C C . CYS A 1 178 ? 13.053 11.614 -11.589 1.00 86.88 178 CYS A C 1
ATOM 1506 O O . CYS A 1 178 ? 12.540 10.516 -11.399 1.00 86.88 178 CYS A O 1
ATOM 1508 N N . VAL A 1 179 ? 13.291 12.478 -10.595 1.00 86.06 179 VAL A N 1
ATOM 1509 C CA . VAL A 1 179 ? 12.937 12.194 -9.194 1.00 86.06 179 VAL A CA 1
ATOM 1510 C C . VAL A 1 179 ? 11.429 12.004 -9.058 1.00 86.06 179 VAL A C 1
ATOM 1512 O O . VAL A 1 179 ? 10.982 11.011 -8.492 1.00 86.06 179 VAL A O 1
ATOM 1515 N N . ILE A 1 180 ? 10.633 12.918 -9.613 1.00 86.25 180 ILE A N 1
ATOM 1516 C CA . ILE A 1 180 ? 9.172 12.832 -9.525 1.00 86.25 180 ILE A CA 1
ATOM 1517 C C . ILE A 1 180 ? 8.651 11.576 -10.234 1.00 86.25 180 ILE A C 1
ATOM 1519 O O . ILE A 1 180 ? 7.804 10.866 -9.702 1.00 86.25 180 ILE A O 1
ATOM 1523 N N . LEU A 1 181 ? 9.195 11.263 -11.404 1.00 85.62 181 LEU A N 1
ATOM 1524 C CA . LEU A 1 181 ? 8.810 10.114 -12.209 1.00 85.62 181 LEU A CA 1
ATOM 1525 C C . LEU A 1 181 ? 9.168 8.785 -11.529 1.00 85.62 181 LEU A C 1
ATOM 1527 O O . LEU A 1 181 ? 8.354 7.877 -11.522 1.00 85.62 181 LEU A O 1
ATOM 1531 N N . ILE A 1 182 ? 10.330 8.674 -10.885 1.00 83.19 182 ILE A N 1
ATOM 1532 C CA . ILE A 1 182 ? 10.740 7.444 -10.186 1.00 83.19 182 ILE A CA 1
ATOM 1533 C C . ILE A 1 182 ? 9.887 7.164 -8.942 1.00 83.19 182 ILE A C 1
ATOM 1535 O O . ILE A 1 182 ? 9.666 6.001 -8.609 1.00 83.19 182 ILE A O 1
ATOM 1539 N N . PHE A 1 183 ? 9.432 8.204 -8.240 1.00 80.94 183 PHE A N 1
ATOM 1540 C CA . PHE A 1 183 ? 8.836 8.041 -6.911 1.00 80.94 183 PHE A CA 1
ATOM 1541 C C . PHE A 1 183 ? 7.331 8.330 -6.830 1.00 80.94 183 PHE A C 1
ATOM 1543 O O . PHE A 1 183 ? 6.703 7.828 -5.906 1.00 80.94 183 PHE A O 1
ATOM 1550 N N . TYR A 1 184 ? 6.752 9.115 -7.748 1.00 78.50 184 TYR A N 1
ATOM 1551 C CA . TYR A 1 184 ? 5.407 9.682 -7.553 1.00 78.50 184 TYR A CA 1
ATOM 1552 C C . TYR A 1 184 ? 4.464 9.576 -8.766 1.00 78.50 184 TYR A C 1
ATOM 1554 O O . TYR A 1 184 ? 3.254 9.713 -8.594 1.00 78.50 184 TYR A O 1
ATOM 1562 N N . ILE A 1 185 ? 4.947 9.335 -9.994 1.00 75.94 185 ILE A N 1
ATOM 1563 C CA . ILE A 1 185 ? 4.066 9.282 -11.181 1.00 75.94 185 ILE A CA 1
ATOM 1564 C C . ILE A 1 185 ? 3.687 7.848 -11.540 1.00 75.94 185 ILE A C 1
ATOM 1566 O O . ILE A 1 185 ? 4.400 7.202 -12.285 1.00 75.94 185 ILE A O 1
ATOM 1570 N N . ASN A 1 186 ? 2.478 7.409 -11.201 1.00 72.94 186 ASN A N 1
ATOM 1571 C CA . ASN A 1 186 ? 1.966 6.114 -11.685 1.00 72.94 186 ASN A CA 1
ATOM 1572 C C . ASN A 1 186 ? 0.989 6.234 -12.875 1.00 72.94 186 ASN A C 1
ATOM 1574 O O . ASN A 1 186 ? 0.402 5.247 -13.313 1.00 72.94 186 ASN A O 1
ATOM 1578 N N . SER A 1 187 ? 0.792 7.439 -13.427 1.00 83.44 187 SER A N 1
ATOM 1579 C CA . SER A 1 187 ? -0.162 7.670 -14.523 1.00 83.44 187 SER A CA 1
ATOM 1580 C C . SER A 1 187 ? 0.453 7.412 -15.898 1.00 83.44 187 SER A C 1
ATOM 1582 O O . SER A 1 187 ? 1.299 8.176 -16.366 1.00 83.44 187 SER A O 1
ATOM 1584 N N . PHE A 1 188 ? -0.053 6.392 -16.597 1.00 84.19 188 PHE A N 1
ATOM 1585 C CA . PHE A 1 188 ? 0.361 6.053 -17.962 1.00 84.19 188 PHE A CA 1
ATOM 1586 C C . PHE A 1 188 ? 0.280 7.248 -18.929 1.00 84.19 188 PHE A C 1
ATOM 1588 O O . PHE A 1 188 ? 1.219 7.506 -19.681 1.00 84.19 188 PHE A O 1
ATOM 1595 N N . PHE A 1 189 ? -0.805 8.028 -18.876 1.00 85.56 189 PHE A N 1
ATOM 1596 C CA . PHE A 1 189 ? -0.989 9.187 -19.755 1.00 85.56 189 PHE A CA 1
ATOM 1597 C C . PHE A 1 189 ? 0.060 10.280 -19.517 1.00 85.56 189 PHE A C 1
ATOM 1599 O O . PHE A 1 189 ? 0.553 10.870 -20.480 1.00 85.56 189 PHE A O 1
ATOM 1606 N N . LEU A 1 190 ? 0.443 10.524 -18.257 1.00 86.19 190 LEU A N 1
ATOM 1607 C CA . LEU A 1 190 ? 1.501 11.484 -17.931 1.00 86.19 190 LEU A CA 1
ATOM 1608 C C . LEU A 1 190 ? 2.862 11.007 -18.438 1.00 86.19 190 LEU A C 1
ATOM 1610 O O . LEU A 1 190 ? 3.611 11.807 -18.997 1.00 86.19 190 LEU A O 1
ATOM 1614 N N . LEU A 1 191 ? 3.168 9.714 -18.312 1.00 88.50 191 LEU A N 1
ATOM 1615 C CA . LEU A 1 191 ? 4.415 9.155 -18.834 1.00 88.50 191 LEU A CA 1
ATOM 1616 C C . LEU A 1 191 ? 4.493 9.298 -20.364 1.00 88.50 191 LEU A C 1
ATOM 1618 O O . LEU A 1 191 ? 5.514 9.731 -20.896 1.00 88.50 191 LEU A O 1
ATOM 1622 N N . VAL A 1 192 ? 3.405 8.994 -21.082 1.00 90.44 192 VAL A N 1
ATOM 1623 C CA . VAL A 1 192 ? 3.334 9.172 -22.543 1.00 90.44 192 VAL A CA 1
ATOM 1624 C C . VAL A 1 192 ? 3.522 10.645 -22.921 1.00 90.44 192 VAL A C 1
ATOM 1626 O O . VAL A 1 192 ? 4.314 10.956 -23.812 1.00 90.44 192 VAL A O 1
ATOM 1629 N N . ALA A 1 193 ? 2.857 11.567 -22.219 1.00 89.25 193 ALA A N 1
ATOM 1630 C CA . ALA A 1 193 ? 3.011 13.002 -22.452 1.00 89.25 193 ALA A CA 1
ATOM 1631 C C . ALA A 1 193 ? 4.455 13.482 -22.200 1.00 89.25 193 ALA A C 1
ATOM 1633 O O . ALA A 1 193 ? 4.994 14.264 -22.985 1.00 89.25 193 ALA A O 1
ATOM 1634 N N . LEU A 1 194 ? 5.121 12.974 -21.158 1.00 91.44 194 LEU A N 1
ATOM 1635 C CA . LEU A 1 194 ? 6.531 13.262 -20.878 1.00 91.44 194 LEU A CA 1
ATOM 1636 C C . LEU A 1 194 ? 7.470 12.716 -21.957 1.00 91.44 194 LEU A C 1
ATOM 1638 O O . LEU A 1 194 ? 8.419 13.408 -22.329 1.00 91.44 194 LEU A O 1
ATOM 1642 N N . ALA A 1 195 ? 7.201 11.526 -22.501 1.00 92.00 195 ALA A N 1
ATOM 1643 C CA . ALA A 1 195 ? 7.966 10.985 -23.622 1.00 92.00 195 ALA A CA 1
ATOM 1644 C C . ALA A 1 195 ? 7.875 11.904 -24.855 1.00 92.00 195 ALA A C 1
ATOM 1646 O O . ALA A 1 195 ? 8.899 12.246 -25.455 1.00 92.00 195 ALA A O 1
ATOM 1647 N N . PHE A 1 196 ? 6.672 12.384 -25.195 1.00 91.81 196 PHE A N 1
ATOM 1648 C CA . PHE A 1 196 ? 6.487 13.360 -26.275 1.00 91.81 196 PHE A CA 1
ATOM 1649 C C . PHE A 1 196 ? 7.226 14.675 -26.004 1.00 91.81 196 PHE A C 1
ATOM 1651 O O . PHE A 1 196 ? 7.915 15.178 -26.895 1.00 91.81 196 PHE A O 1
ATOM 1658 N N . SER A 1 197 ? 7.152 15.202 -24.780 1.00 91.38 197 SER A N 1
ATOM 1659 C CA . SER A 1 197 ? 7.900 16.398 -24.376 1.00 91.38 197 SER A CA 1
ATOM 1660 C C . SER A 1 197 ? 9.410 16.210 -24.535 1.00 91.38 197 SER A C 1
ATOM 1662 O O . SER A 1 197 ? 10.074 17.076 -25.104 1.00 91.38 197 SER A O 1
ATOM 1664 N N . GLY A 1 198 ? 9.955 15.058 -24.130 1.00 90.56 198 GLY A N 1
ATOM 1665 C CA . GLY A 1 198 ? 11.366 14.714 -24.323 1.00 90.56 198 GLY A CA 1
ATOM 1666 C C . GLY A 1 198 ? 11.789 14.737 -25.798 1.00 90.56 198 GLY A C 1
ATOM 1667 O O . GLY A 1 198 ? 12.812 15.334 -26.137 1.00 90.56 198 GLY A O 1
ATOM 1668 N N . ILE A 1 199 ? 10.971 14.175 -26.697 1.00 91.19 199 ILE A N 1
ATOM 1669 C CA . ILE A 1 199 ? 11.211 14.218 -28.153 1.00 91.19 199 ILE A CA 1
ATOM 1670 C C . ILE A 1 199 ? 11.187 15.663 -28.676 1.00 91.19 199 ILE A C 1
ATOM 1672 O O . ILE A 1 199 ? 12.051 16.049 -29.468 1.00 91.19 199 ILE A O 1
ATOM 1676 N N . ILE A 1 200 ? 10.220 16.474 -28.233 1.00 90.50 200 ILE A N 1
ATOM 1677 C CA . ILE A 1 200 ? 10.093 17.887 -28.622 1.00 90.50 200 ILE A CA 1
ATOM 1678 C C . ILE A 1 200 ? 11.329 18.681 -28.179 1.00 90.50 200 ILE A C 1
ATOM 1680 O O . ILE A 1 200 ? 11.890 19.437 -28.980 1.00 90.50 200 ILE A O 1
ATOM 1684 N N . PHE A 1 201 ? 11.798 18.481 -26.943 1.00 89.69 201 PHE A N 1
ATOM 1685 C CA . PHE A 1 201 ? 13.018 19.117 -26.447 1.00 89.69 201 PHE A CA 1
ATOM 1686 C C . PHE A 1 201 ? 14.256 18.664 -27.218 1.00 89.69 201 PHE A C 1
ATOM 1688 O O . PHE A 1 201 ? 15.052 19.513 -27.619 1.00 89.69 201 PHE A O 1
ATOM 1695 N N . GLY A 1 202 ? 14.391 17.367 -27.506 1.00 87.75 202 GLY A N 1
ATOM 1696 C CA . GLY A 1 202 ? 15.483 16.839 -28.326 1.00 87.75 202 GLY A CA 1
ATOM 1697 C C . GLY A 1 202 ? 15.512 17.449 -29.727 1.00 87.75 202 GLY A C 1
ATOM 1698 O O . GLY A 1 202 ? 16.568 17.841 -30.232 1.00 87.75 202 GLY A O 1
ATOM 1699 N N . PHE A 1 203 ? 14.342 17.622 -30.343 1.00 88.38 203 PHE A N 1
ATOM 1700 C CA . PHE A 1 203 ? 14.238 18.253 -31.653 1.00 88.38 203 PHE A CA 1
ATOM 1701 C C . PHE A 1 203 ? 14.570 19.750 -31.613 1.00 88.38 203 PHE A C 1
ATOM 1703 O O . PHE A 1 203 ? 15.306 20.238 -32.473 1.00 88.38 203 PHE A O 1
ATOM 1710 N N . ASN A 1 204 ? 14.105 20.476 -30.595 1.00 86.31 204 ASN A N 1
ATOM 1711 C CA . ASN A 1 204 ? 14.459 21.883 -30.403 1.00 86.31 204 ASN A CA 1
ATOM 1712 C C . ASN A 1 204 ? 15.965 22.073 -30.128 1.00 86.31 204 ASN A C 1
ATOM 1714 O O . ASN A 1 204 ? 16.586 22.989 -30.672 1.00 86.31 204 ASN A O 1
ATOM 1718 N N . ALA A 1 205 ? 16.578 21.176 -29.349 1.00 86.69 205 ALA A N 1
ATOM 1719 C CA . ALA A 1 205 ? 18.019 21.161 -29.112 1.00 86.69 205 ALA A CA 1
ATOM 1720 C C . ALA A 1 205 ? 18.795 20.977 -30.426 1.00 86.69 205 ALA A C 1
ATOM 1722 O O . ALA A 1 205 ? 19.737 21.724 -30.699 1.00 86.69 205 ALA A O 1
ATOM 1723 N N . LEU A 1 206 ? 18.344 20.073 -31.301 1.00 85.75 206 LEU A N 1
ATOM 1724 C CA . LEU A 1 206 ? 18.936 19.888 -32.626 1.00 85.75 206 LEU A CA 1
ATOM 1725 C C . LEU A 1 206 ? 18.779 21.129 -33.524 1.00 85.75 206 LEU A C 1
ATOM 1727 O O . LEU A 1 206 ? 19.731 21.516 -34.204 1.00 85.75 206 LEU A O 1
ATOM 1731 N N . LEU A 1 207 ? 17.608 21.776 -33.526 1.00 84.44 207 LEU A N 1
ATOM 1732 C CA . LEU A 1 207 ? 17.365 22.999 -34.305 1.00 84.44 207 LEU A CA 1
ATOM 1733 C C . LEU A 1 207 ? 18.239 24.172 -33.861 1.00 84.44 207 LEU A C 1
ATOM 1735 O O . LEU A 1 207 ? 18.628 24.990 -34.696 1.00 84.44 207 LEU A O 1
ATOM 1739 N N . SER A 1 208 ? 18.632 24.211 -32.588 1.00 83.06 208 SER A N 1
ATOM 1740 C CA . SER A 1 208 ? 19.504 25.270 -32.086 1.00 83.06 208 SER A CA 1
ATOM 1741 C C . SER A 1 208 ? 20.857 25.343 -32.795 1.00 83.06 208 SER A C 1
ATOM 1743 O O . SER A 1 208 ? 21.429 26.426 -32.894 1.00 83.06 208 SER A O 1
ATOM 1745 N N . HIS A 1 209 ? 21.317 24.236 -33.395 1.00 81.25 209 HIS A N 1
ATOM 1746 C CA . HIS A 1 209 ? 22.499 24.203 -34.266 1.00 81.25 209 HIS A CA 1
ATOM 1747 C C . HIS A 1 209 ? 22.362 25.000 -35.559 1.00 81.25 209 HIS A C 1
ATOM 1749 O O . HIS A 1 209 ? 23.369 25.429 -36.116 1.00 81.25 209 HIS A O 1
ATOM 1755 N N . LYS A 1 210 ? 21.126 25.252 -35.995 1.00 78.88 210 LYS A N 1
ATOM 1756 C CA . LYS A 1 210 ? 20.787 26.153 -37.103 1.00 78.88 210 LYS A CA 1
ATOM 1757 C C . LYS A 1 210 ? 20.449 27.570 -36.630 1.00 78.88 210 LYS A C 1
ATOM 1759 O O . LYS A 1 210 ? 19.995 28.361 -37.443 1.00 78.88 210 LYS A O 1
ATOM 1764 N N . GLN A 1 211 ? 20.621 27.874 -35.336 1.00 75.38 211 GLN A N 1
ATOM 1765 C CA . GLN A 1 211 ? 20.148 29.110 -34.691 1.00 75.38 211 GLN A CA 1
ATOM 1766 C C . GLN A 1 211 ? 18.635 29.349 -34.862 1.00 75.38 211 GLN A C 1
ATOM 1768 O O . GLN A 1 211 ? 18.157 30.474 -34.765 1.00 75.38 211 GLN A O 1
ATOM 1773 N N . ILE A 1 212 ? 17.872 28.276 -35.088 1.00 72.62 212 ILE A N 1
ATOM 1774 C CA . ILE A 1 212 ? 16.414 28.295 -35.226 1.00 72.62 212 ILE A CA 1
ATOM 1775 C C . ILE A 1 212 ? 15.819 27.592 -34.003 1.00 72.62 212 ILE A C 1
ATOM 1777 O O . ILE A 1 212 ? 16.389 26.627 -33.492 1.00 72.62 212 ILE A O 1
ATOM 1781 N N . SER A 1 213 ? 14.669 28.060 -33.526 1.00 69.00 213 SER A N 1
ATOM 1782 C CA . SER A 1 213 ? 13.864 27.366 -32.521 1.00 69.00 213 SER A CA 1
ATOM 1783 C C . SER A 1 213 ? 12.622 26.742 -33.150 1.00 69.00 213 SER A C 1
ATOM 1785 O O . SER A 1 213 ? 12.193 27.095 -34.251 1.00 69.00 213 SER A O 1
ATOM 1787 N N . LEU A 1 214 ? 12.039 25.776 -32.445 1.00 72.94 214 LEU A N 1
ATOM 1788 C CA . LEU A 1 214 ? 10.740 25.227 -32.807 1.00 72.94 214 LEU A CA 1
ATOM 1789 C C . LEU A 1 214 ? 9.662 26.328 -32.820 1.00 72.94 214 LEU A C 1
ATOM 1791 O O . LEU A 1 214 ? 9.770 27.323 -32.101 1.00 72.94 214 LEU A O 1
ATOM 1795 N N . LYS A 1 215 ? 8.580 26.123 -33.586 1.00 72.44 215 LYS A N 1
ATOM 1796 C CA . LYS A 1 215 ? 7.383 26.974 -33.488 1.00 72.44 215 LYS A CA 1
ATOM 1797 C C . LYS A 1 215 ? 6.920 27.057 -32.028 1.00 72.44 215 LYS A C 1
ATOM 1799 O O . LYS A 1 215 ? 6.974 26.062 -31.305 1.00 72.44 215 LYS A O 1
ATOM 1804 N N . LEU A 1 216 ? 6.426 28.232 -31.634 1.00 69.69 216 LEU A N 1
ATOM 1805 C CA . LEU A 1 216 ? 6.107 28.563 -30.242 1.00 69.69 216 LEU A CA 1
ATOM 1806 C C . LEU A 1 216 ? 5.144 27.550 -29.592 1.00 69.69 216 LEU A C 1
ATOM 1808 O O . LEU A 1 216 ? 5.359 27.143 -28.458 1.00 69.69 216 LEU A O 1
ATOM 1812 N N . VAL A 1 217 ? 4.129 27.092 -30.335 1.00 76.81 217 VAL A N 1
ATOM 1813 C CA . VAL A 1 217 ? 3.040 26.238 -29.823 1.00 76.81 217 VAL A CA 1
ATOM 1814 C C . VAL A 1 217 ? 3.510 24.862 -29.312 1.00 76.81 217 VAL A C 1
ATOM 1816 O O . VAL A 1 217 ? 3.303 24.584 -28.133 1.00 76.81 217 VAL A O 1
ATOM 1819 N N . PRO A 1 218 ? 4.156 23.986 -30.114 1.00 79.69 218 PRO A N 1
ATOM 1820 C CA . PRO A 1 218 ? 4.585 22.666 -29.632 1.00 79.69 218 PRO A CA 1
ATOM 1821 C C . PRO A 1 218 ? 5.624 22.739 -28.506 1.00 79.69 218 PRO A C 1
ATOM 1823 O O . PRO A 1 218 ? 5.611 21.906 -27.605 1.00 79.69 218 PRO A O 1
ATOM 1826 N N . PHE A 1 219 ? 6.505 23.742 -28.529 1.00 83.44 219 PHE A N 1
ATOM 1827 C CA . PHE A 1 219 ? 7.479 23.945 -27.458 1.00 83.44 219 PHE A CA 1
ATOM 1828 C C . PHE A 1 219 ? 6.803 24.399 -26.156 1.00 83.44 219 PHE A C 1
ATOM 1830 O O . PHE A 1 219 ? 7.113 23.872 -25.091 1.00 83.44 219 PHE A O 1
ATOM 1837 N N . PHE A 1 220 ? 5.840 25.322 -26.242 1.00 85.94 220 PHE A N 1
ATOM 1838 C CA . PHE A 1 220 ? 5.066 25.772 -25.086 1.00 85.94 220 PHE A CA 1
ATOM 1839 C C . PHE A 1 220 ? 4.260 24.630 -24.457 1.00 85.94 220 PHE A C 1
ATOM 1841 O O . PHE A 1 220 ? 4.276 24.487 -23.239 1.00 85.94 220 PHE A O 1
ATOM 1848 N N . LEU A 1 221 ? 3.626 23.777 -25.270 1.00 86.31 221 LEU A N 1
ATOM 1849 C CA . LEU A 1 221 ? 2.908 22.596 -24.777 1.00 86.31 221 LEU A CA 1
ATOM 1850 C C . LEU A 1 221 ? 3.833 21.639 -24.013 1.00 86.31 221 LEU A C 1
ATOM 1852 O O . LEU A 1 221 ? 3.486 21.224 -22.912 1.00 86.31 221 LEU A O 1
ATOM 1856 N N . ALA A 1 222 ? 5.029 21.349 -24.538 1.00 86.62 222 ALA A N 1
ATOM 1857 C CA . ALA A 1 222 ? 6.003 20.503 -23.844 1.00 86.62 222 ALA A CA 1
ATOM 1858 C C . ALA A 1 222 ? 6.442 21.101 -22.493 1.00 86.62 222 ALA A C 1
ATOM 1860 O O . ALA A 1 222 ? 6.506 20.394 -21.485 1.00 86.62 222 ALA A O 1
ATOM 1861 N N . CYS A 1 223 ? 6.695 22.415 -22.449 1.00 87.50 223 CYS A N 1
ATOM 1862 C CA . CYS A 1 223 ? 6.995 23.127 -21.205 1.00 87.50 223 CYS A CA 1
ATOM 1863 C C . CYS A 1 223 ? 5.822 23.084 -20.216 1.00 87.50 223 CYS A C 1
ATOM 1865 O O . CYS A 1 223 ? 6.043 22.849 -19.031 1.00 87.50 223 CYS A O 1
ATOM 1867 N N . ALA A 1 224 ? 4.586 23.268 -20.690 1.00 88.50 224 ALA A N 1
ATOM 1868 C CA . ALA A 1 224 ? 3.388 23.210 -19.859 1.00 88.50 224 ALA A CA 1
ATOM 1869 C C . ALA A 1 224 ? 3.193 21.814 -19.248 1.00 88.50 224 ALA A C 1
ATOM 1871 O O . ALA A 1 224 ? 2.931 21.707 -18.053 1.00 88.50 224 ALA A O 1
ATOM 1872 N N . THR A 1 225 ? 3.400 20.743 -20.024 1.00 87.50 225 THR A N 1
ATOM 1873 C CA . THR A 1 225 ? 3.353 19.362 -19.519 1.00 87.50 225 THR A CA 1
ATOM 1874 C C . THR A 1 225 ? 4.397 19.122 -18.431 1.00 87.50 225 THR A C 1
ATOM 1876 O O . THR A 1 225 ? 4.063 18.583 -17.378 1.00 87.50 225 THR A O 1
ATOM 1879 N N . VAL A 1 226 ? 5.650 19.537 -18.649 1.00 88.75 226 VAL A N 1
ATOM 1880 C CA . VAL A 1 226 ? 6.702 19.397 -17.630 1.00 88.75 226 VAL A CA 1
ATOM 1881 C C . VAL A 1 226 ? 6.365 20.205 -16.382 1.00 88.75 226 VAL A C 1
ATOM 1883 O O . VAL A 1 226 ? 6.475 19.681 -15.278 1.00 88.75 226 VAL A O 1
ATOM 1886 N N . SER A 1 227 ? 5.904 21.448 -16.540 1.00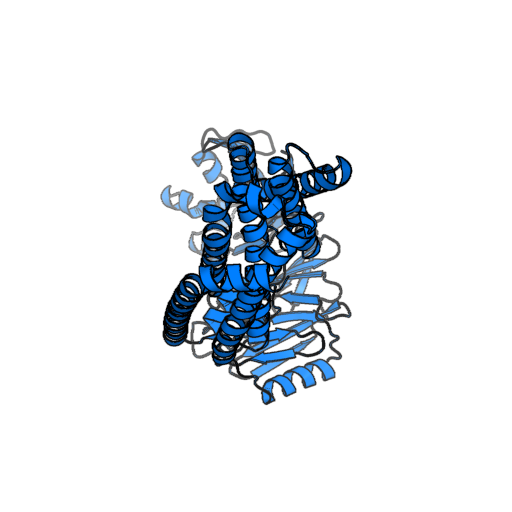 89.00 227 SER A N 1
ATOM 1887 C CA . SER A 1 227 ? 5.499 22.288 -15.411 1.00 89.00 227 SER A CA 1
ATOM 1888 C C . SER A 1 227 ? 4.373 21.645 -14.607 1.00 89.00 227 SER A C 1
ATOM 1890 O O . SER A 1 227 ? 4.457 21.614 -13.386 1.00 89.00 227 SER A O 1
ATOM 1892 N N . LEU A 1 228 ? 3.354 21.096 -15.272 1.00 89.00 228 LEU A N 1
ATOM 1893 C CA . LEU A 1 228 ? 2.242 20.412 -14.613 1.00 89.00 228 LEU A CA 1
ATOM 1894 C C . LEU A 1 228 ? 2.733 19.215 -13.791 1.00 89.00 228 LEU A C 1
ATOM 1896 O O . LEU A 1 228 ? 2.345 19.062 -12.637 1.00 89.00 228 LEU A O 1
ATOM 1900 N N . VAL A 1 229 ? 3.622 18.398 -14.361 1.00 87.94 229 VAL A N 1
ATOM 1901 C CA . VAL A 1 229 ? 4.217 17.251 -13.663 1.00 87.94 229 VAL A CA 1
ATOM 1902 C C . VAL A 1 229 ? 5.030 17.694 -12.447 1.00 87.94 229 VAL A C 1
ATOM 1904 O O . VAL A 1 229 ? 4.892 17.101 -11.379 1.00 87.94 229 VAL A O 1
ATOM 1907 N N . LEU A 1 230 ? 5.848 18.742 -12.585 1.00 88.50 230 LEU A N 1
ATOM 1908 C CA . LEU A 1 230 ? 6.621 19.290 -11.470 1.00 88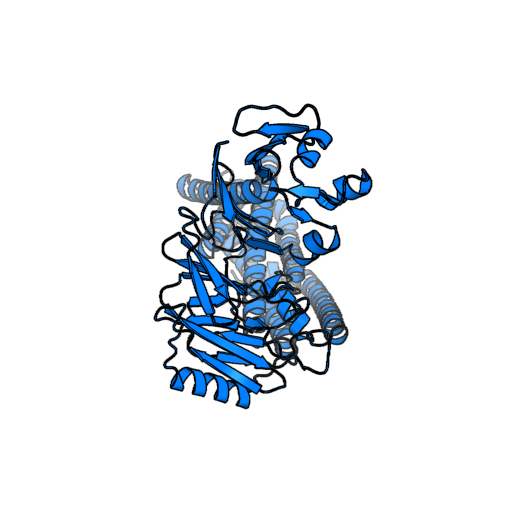.50 230 LEU A CA 1
ATOM 1909 C C . LEU A 1 230 ? 5.713 19.841 -10.365 1.00 88.50 230 LEU A C 1
ATOM 1911 O O . LEU A 1 230 ? 6.001 19.632 -9.192 1.00 88.50 230 LEU A O 1
ATOM 1915 N N . SER A 1 231 ? 4.619 20.516 -10.724 1.00 89.44 231 SER A N 1
ATOM 1916 C CA . SER A 1 231 ? 3.658 21.054 -9.758 1.00 89.44 231 SER A CA 1
ATOM 1917 C C . SER A 1 231 ? 2.911 19.949 -9.014 1.00 89.44 231 SER A C 1
ATOM 1919 O O . SER A 1 231 ? 2.855 19.993 -7.789 1.00 89.44 231 SER A O 1
ATOM 1921 N N . ILE A 1 232 ? 2.385 18.945 -9.726 1.00 87.06 232 ILE A N 1
ATOM 1922 C CA . ILE A 1 232 ? 1.670 17.816 -9.109 1.00 87.06 232 ILE A CA 1
ATOM 1923 C C . ILE A 1 232 ? 2.628 17.012 -8.224 1.00 87.06 232 ILE A C 1
ATOM 1925 O O . ILE A 1 232 ? 2.363 16.824 -7.042 1.00 87.06 232 ILE A O 1
ATOM 1929 N N . GLY A 1 233 ? 3.774 16.588 -8.762 1.00 83.81 233 GLY A N 1
ATOM 1930 C CA . GLY A 1 233 ? 4.734 15.789 -8.001 1.00 83.81 233 GLY A CA 1
ATOM 1931 C C . GLY A 1 233 ? 5.373 16.554 -6.844 1.00 83.81 233 GLY A C 1
ATOM 1932 O O . GLY A 1 233 ? 5.583 15.992 -5.775 1.00 83.81 233 GLY A O 1
ATOM 1933 N N . GLY A 1 234 ? 5.648 17.848 -7.028 1.00 85.12 234 GLY A N 1
ATOM 1934 C CA . GLY A 1 234 ? 6.142 18.718 -5.964 1.00 85.12 234 GLY A CA 1
ATOM 1935 C C . GLY A 1 234 ? 5.133 18.886 -4.828 1.00 85.12 234 GLY A C 1
ATOM 1936 O O . GLY A 1 234 ? 5.531 18.871 -3.665 1.00 85.12 234 GLY A O 1
ATOM 1937 N N . TYR A 1 235 ? 3.839 18.989 -5.149 1.00 86.88 235 TYR A N 1
ATOM 1938 C CA . TYR A 1 235 ? 2.770 19.045 -4.153 1.00 86.88 235 TYR A CA 1
ATOM 1939 C C . TYR A 1 235 ? 2.660 17.742 -3.352 1.00 86.88 235 TYR A C 1
ATOM 1941 O O . TYR A 1 235 ? 2.609 17.803 -2.125 1.00 86.88 235 TYR A O 1
ATOM 1949 N N . GLU A 1 236 ? 2.710 16.579 -4.008 1.00 83.19 236 GLU A N 1
ATOM 1950 C CA . GLU A 1 236 ? 2.690 15.281 -3.312 1.00 83.19 236 GLU A CA 1
ATOM 1951 C C . GLU A 1 236 ? 3.919 15.108 -2.402 1.00 83.19 236 GLU A C 1
ATOM 1953 O O . GLU A 1 236 ? 3.777 14.780 -1.227 1.00 83.19 236 GLU A O 1
ATOM 1958 N N . ILE A 1 237 ? 5.127 15.446 -2.881 1.00 82.75 237 ILE A N 1
ATOM 1959 C CA . ILE A 1 237 ? 6.349 15.432 -2.052 1.00 82.75 237 ILE A CA 1
ATOM 1960 C C . ILE A 1 237 ? 6.197 16.339 -0.828 1.00 82.75 237 ILE A C 1
ATOM 1962 O O . ILE A 1 237 ? 6.578 15.957 0.282 1.00 82.75 237 ILE A O 1
ATOM 1966 N N . PHE A 1 238 ? 5.683 17.554 -1.033 1.00 83.88 238 PHE A N 1
ATOM 1967 C CA . PHE A 1 238 ? 5.451 18.505 0.046 1.00 83.88 238 PHE A CA 1
ATOM 1968 C C . PHE A 1 238 ? 4.475 17.930 1.072 1.00 83.88 238 PHE A C 1
ATOM 1970 O O . PHE A 1 238 ? 4.792 17.895 2.259 1.00 83.88 238 PHE A O 1
ATOM 1977 N N . LYS A 1 239 ? 3.335 17.412 0.616 1.00 80.00 239 LYS A N 1
ATOM 1978 C CA . LYS A 1 239 ? 2.304 16.808 1.463 1.00 80.00 239 LYS A CA 1
ATOM 1979 C C . LYS A 1 239 ? 2.822 15.597 2.246 1.00 80.00 239 LYS A C 1
ATOM 1981 O O . LYS A 1 239 ? 2.507 15.444 3.424 1.00 80.00 239 LYS A O 1
ATOM 1986 N N . ASP A 1 240 ? 3.638 14.754 1.627 1.00 72.38 240 ASP A N 1
ATOM 1987 C CA . ASP A 1 240 ? 4.105 13.526 2.264 1.00 72.38 240 ASP A CA 1
ATOM 1988 C C . ASP A 1 240 ? 5.232 13.753 3.267 1.00 72.38 240 ASP A C 1
ATOM 1990 O O . ASP A 1 240 ? 5.206 13.147 4.345 1.00 72.38 240 ASP A O 1
ATOM 1994 N N . LYS A 1 241 ? 6.208 14.602 2.914 1.00 75.69 241 LYS A N 1
ATOM 1995 C CA . LYS A 1 241 ? 7.461 14.772 3.668 1.00 75.69 241 LYS A CA 1
ATOM 1996 C C . LYS A 1 241 ? 7.521 16.020 4.539 1.00 75.69 241 LYS A C 1
ATOM 1998 O O . LYS A 1 241 ? 8.259 16.013 5.518 1.00 75.69 241 LYS A O 1
ATOM 2003 N N . PHE A 1 242 ? 6.826 17.089 4.154 1.00 72.19 242 PHE A N 1
ATOM 2004 C CA . PHE A 1 242 ? 7.010 18.416 4.750 1.00 72.19 242 PHE A CA 1
ATOM 2005 C C . PHE A 1 242 ? 5.750 18.991 5.386 1.00 72.19 242 PHE A C 1
ATOM 2007 O O . PHE A 1 242 ? 5.873 19.832 6.274 1.00 72.19 242 PHE A O 1
ATOM 2014 N N . ALA A 1 243 ? 4.556 18.567 4.966 1.00 68.88 243 ALA A N 1
ATOM 2015 C CA . ALA A 1 243 ? 3.340 18.945 5.664 1.00 68.88 243 ALA A CA 1
ATOM 2016 C C . ALA A 1 243 ? 3.427 18.405 7.093 1.00 68.88 243 ALA A C 1
ATOM 2018 O O . ALA A 1 243 ? 3.616 17.206 7.309 1.00 68.88 243 ALA A O 1
ATOM 2019 N N . ASP A 1 244 ? 3.349 19.317 8.058 1.00 61.12 244 ASP A N 1
ATOM 2020 C CA . ASP A 1 244 ? 3.428 18.988 9.470 1.00 61.12 244 ASP A CA 1
ATOM 2021 C C . ASP A 1 244 ? 2.226 18.115 9.843 1.00 61.12 244 ASP A C 1
ATOM 2023 O O . ASP A 1 244 ? 1.096 18.590 9.961 1.00 61.12 244 ASP A O 1
ATOM 2027 N N . LYS A 1 245 ? 2.485 16.811 9.966 1.00 63.69 245 LYS A N 1
ATOM 2028 C CA . LYS A 1 245 ? 1.510 15.803 10.391 1.00 63.69 245 LYS A CA 1
ATOM 2029 C C . LYS A 1 245 ? 1.390 15.740 11.915 1.00 63.69 245 LYS A C 1
ATOM 2031 O O . LYS A 1 245 ? 0.723 14.834 12.419 1.00 63.69 245 LYS A O 1
ATOM 2036 N N . SER A 1 246 ? 2.070 16.623 12.658 1.00 66.56 246 SER A N 1
ATOM 2037 C CA . SER A 1 246 ? 1.970 16.621 14.111 1.00 66.56 246 SER A CA 1
ATOM 2038 C C . SER A 1 246 ? 0.559 17.017 14.541 1.00 66.56 246 SER A C 1
ATOM 2040 O O . SER A 1 246 ? -0.009 18.015 14.097 1.00 66.56 246 SER A O 1
ATOM 2042 N N . GLU A 1 247 ? -0.032 16.187 15.398 1.00 77.38 247 GLU A N 1
ATOM 2043 C CA . GLU A 1 247 ? -1.316 16.491 16.018 1.00 77.38 247 GLU A CA 1
ATOM 2044 C C . GLU A 1 247 ? -1.160 17.756 16.855 1.00 77.38 247 GLU A C 1
ATOM 2046 O O . GLU A 1 247 ? -0.324 17.821 17.765 1.00 77.38 247 GLU A O 1
ATOM 2051 N N . ARG A 1 248 ? -1.969 18.771 16.539 1.00 88.00 248 ARG A N 1
ATOM 2052 C CA . ARG A 1 248 ? -1.958 20.011 17.306 1.00 88.00 248 ARG A CA 1
ATOM 2053 C C . ARG A 1 248 ? -2.543 19.805 18.693 1.00 88.00 248 ARG A C 1
ATOM 2055 O O . ARG A 1 248 ? -2.035 20.391 19.638 1.00 88.00 248 ARG A O 1
ATOM 2062 N N . TYR A 1 249 ? -3.577 18.978 18.823 1.00 92.00 249 TYR A N 1
ATOM 2063 C CA . TYR A 1 249 ? -4.239 18.726 20.097 1.00 92.00 249 TYR A CA 1
ATOM 2064 C C . TYR A 1 249 ? -4.298 17.235 20.411 1.00 92.00 249 TYR A C 1
ATOM 2066 O O . TYR A 1 249 ? -4.821 16.445 19.630 1.00 92.00 249 TYR A O 1
ATOM 2074 N N . TYR A 1 250 ? -3.855 16.867 21.610 1.00 91.88 250 TYR A N 1
ATOM 2075 C CA . TYR A 1 250 ? -4.070 15.543 22.186 1.00 91.88 250 TYR A CA 1
ATOM 2076 C C . TYR A 1 250 ? -5.077 15.657 23.323 1.00 91.88 250 TYR A C 1
ATOM 2078 O O . TYR A 1 250 ? -4.729 16.064 24.429 1.00 91.88 250 TYR A O 1
ATOM 2086 N N . ILE A 1 251 ? -6.333 15.316 23.045 1.00 94.94 251 ILE A N 1
ATOM 2087 C CA . ILE A 1 251 ? -7.435 15.431 24.006 1.00 94.94 251 ILE A CA 1
ATOM 2088 C C . ILE A 1 251 ? -7.546 14.136 24.820 1.00 94.94 251 ILE A C 1
ATOM 2090 O O . ILE A 1 251 ? -7.482 13.042 24.259 1.00 94.94 251 ILE A O 1
ATOM 2094 N N . PHE A 1 252 ? -7.742 14.237 26.129 1.00 95.31 252 PHE A N 1
ATOM 2095 C CA . PHE A 1 252 ? -7.929 13.125 27.059 1.00 95.31 252 PHE A CA 1
ATOM 2096 C C . PHE A 1 252 ? -9.035 13.453 28.057 1.00 95.31 252 PHE A C 1
ATOM 2098 O O . PHE A 1 252 ? -9.182 14.604 28.461 1.00 95.31 252 PHE A O 1
ATOM 2105 N N . TYR A 1 253 ? -9.823 12.458 28.450 1.00 95.75 253 TYR A N 1
ATOM 2106 C CA . TYR A 1 253 ? -10.763 12.635 29.553 1.00 95.75 253 TYR A CA 1
ATOM 2107 C C . TYR A 1 253 ? -10.026 12.463 30.883 1.00 95.75 253 TYR A C 1
ATOM 2109 O O . TYR A 1 253 ? -9.287 11.495 31.047 1.00 95.75 253 TYR A O 1
ATOM 2117 N N . SER A 1 254 ? -10.207 13.397 31.816 1.00 95.06 254 SER A N 1
ATOM 2118 C CA . SER A 1 254 ? -9.692 13.295 33.180 1.00 95.06 254 SER A CA 1
ATOM 2119 C C . SER A 1 254 ? -10.766 12.709 34.097 1.00 95.06 254 SER A C 1
ATOM 2121 O O . SER A 1 254 ? -11.754 13.389 34.381 1.00 95.06 254 SER A O 1
ATOM 2123 N N . PRO A 1 255 ? -10.571 11.488 34.631 1.00 92.38 255 PRO A N 1
ATOM 2124 C CA . PRO A 1 255 ? -11.471 10.920 35.630 1.00 92.38 255 PRO A CA 1
ATOM 2125 C C . PRO A 1 255 ? -11.560 11.754 36.913 1.00 92.38 255 PRO A C 1
ATOM 2127 O O . PRO A 1 255 ? -12.621 11.832 37.527 1.00 92.38 255 PRO A O 1
ATOM 2130 N N . SER A 1 256 ? -10.445 12.374 37.315 1.00 89.81 256 SER A N 1
ATOM 2131 C CA . SER A 1 256 ? -10.345 13.170 38.542 1.00 89.81 256 SER A CA 1
ATOM 2132 C C . SER A 1 256 ? -11.132 14.475 38.441 1.00 89.81 256 SER A C 1
ATOM 2134 O O . SER A 1 256 ? -11.849 14.837 39.372 1.00 89.81 256 SER A O 1
ATOM 2136 N N . LEU A 1 257 ? -11.019 15.167 37.302 1.00 92.56 257 LEU A N 1
ATOM 2137 C CA . LEU A 1 257 ? -11.677 16.456 37.074 1.00 92.56 257 LEU A CA 1
ATOM 2138 C C . LEU A 1 257 ? -13.068 16.322 36.434 1.00 92.56 257 LEU A C 1
ATOM 2140 O O . LEU A 1 257 ? -13.829 17.285 36.428 1.00 92.56 257 LEU A O 1
ATOM 2144 N N . LYS A 1 258 ? -13.406 15.139 35.906 1.00 93.31 258 LYS A N 1
ATOM 2145 C CA . LYS A 1 258 ? -14.633 14.853 35.141 1.00 93.31 258 LYS A CA 1
ATOM 2146 C C . LYS A 1 258 ? -14.816 15.742 33.909 1.00 93.31 258 LYS A C 1
ATOM 2148 O O . LYS A 1 258 ? -15.937 16.022 33.492 1.00 93.31 258 LYS A O 1
ATOM 2153 N N . GLU A 1 259 ? -13.713 16.148 33.295 1.00 95.31 259 GLU A N 1
ATOM 2154 C CA . GLU A 1 259 ? -13.687 17.002 32.108 1.00 95.31 259 GLU A CA 1
ATOM 2155 C C . GLU A 1 259 ? -12.581 16.575 31.138 1.00 95.31 259 GLU A C 1
ATOM 2157 O O . GLU A 1 259 ? -11.689 15.793 31.476 1.00 95.31 259 GLU A O 1
ATOM 2162 N N . PHE A 1 260 ? -12.629 17.099 29.914 1.00 96.81 260 PHE A N 1
ATOM 2163 C CA . PHE A 1 260 ? -11.559 16.899 28.946 1.00 96.81 260 PHE A CA 1
ATOM 2164 C C . PHE A 1 260 ? -10.410 17.877 29.185 1.00 96.81 260 PHE A C 1
ATOM 2166 O O . PHE A 1 260 ? -10.602 19.089 29.285 1.00 96.81 260 PHE A O 1
ATOM 2173 N N . ILE A 1 261 ? -9.199 17.336 29.188 1.00 97.06 261 ILE A N 1
ATOM 2174 C CA . ILE A 1 261 ? -7.946 18.080 29.225 1.00 97.06 261 ILE A CA 1
ATOM 2175 C C . ILE A 1 261 ? -7.119 17.733 27.993 1.00 97.06 261 ILE A C 1
ATOM 2177 O O . ILE A 1 261 ? -7.249 16.651 27.422 1.00 97.06 261 ILE A O 1
ATOM 2181 N N . TYR A 1 262 ? -6.273 18.647 27.543 1.00 95.62 262 TYR A N 1
ATOM 2182 C CA . TYR A 1 262 ? -5.528 18.473 26.312 1.00 95.62 262 TYR A CA 1
ATOM 2183 C C . TYR A 1 262 ? -4.115 19.033 26.386 1.00 95.62 262 TYR A C 1
ATOM 2185 O O . TYR A 1 262 ? -3.829 20.014 27.075 1.00 95.62 262 TYR A O 1
ATOM 2193 N N . GLN A 1 263 ? -3.242 18.386 25.626 1.00 94.50 263 GLN A N 1
ATOM 2194 C CA . GLN A 1 263 ? -1.917 18.881 25.293 1.00 94.50 263 GLN A CA 1
ATOM 2195 C C . GLN A 1 263 ? -1.996 19.554 23.918 1.00 94.50 263 GLN A C 1
ATOM 2197 O O . GLN A 1 263 ? -2.374 18.917 22.937 1.00 94.50 263 GLN A O 1
ATOM 2202 N N . GLU A 1 264 ? -1.668 20.840 23.855 1.00 93.88 264 GLU A N 1
ATOM 2203 C CA . GLU A 1 264 ? -1.538 21.625 22.629 1.00 93.88 264 GLU A CA 1
ATOM 2204 C C . GLU A 1 264 ? -0.066 21.682 22.210 1.00 93.88 264 GLU A C 1
ATOM 2206 O O . GLU A 1 264 ? 0.785 22.148 22.968 1.00 93.88 264 GLU A O 1
ATOM 2211 N N . ASN A 1 265 ? 0.234 21.223 21.000 1.00 90.81 265 ASN A N 1
ATOM 2212 C CA . ASN A 1 265 ? 1.536 21.364 20.371 1.00 90.81 265 ASN A CA 1
ATOM 2213 C C . ASN A 1 265 ? 1.689 22.785 19.810 1.00 90.81 265 ASN A C 1
ATOM 2215 O O . ASN A 1 265 ? 0.950 23.192 18.913 1.00 90.81 265 ASN A O 1
ATOM 2219 N N . LEU A 1 266 ? 2.656 23.532 20.346 1.00 88.75 266 LEU A N 1
ATOM 2220 C CA . LEU A 1 266 ? 2.984 24.897 19.922 1.00 88.75 266 LEU A CA 1
ATOM 2221 C C . LEU A 1 266 ? 4.116 24.934 18.878 1.00 88.75 266 LEU A C 1
ATOM 2223 O O . LEU A 1 266 ? 4.574 26.012 18.501 1.00 88.75 266 LEU A O 1
ATOM 2227 N N . GLY A 1 267 ? 4.558 23.765 18.408 1.00 82.38 267 GLY A N 1
ATOM 2228 C CA . GLY A 1 267 ? 5.680 23.578 17.497 1.00 82.38 267 GLY A CA 1
ATOM 2229 C C . GLY A 1 267 ? 6.950 23.112 18.217 1.00 82.38 267 GLY A C 1
ATOM 2230 O O . GLY A 1 267 ? 7.246 23.508 19.347 1.00 82.38 267 GLY A O 1
ATOM 2231 N N . GLY A 1 268 ? 7.735 22.265 17.546 1.00 78.81 268 GLY A N 1
ATOM 2232 C CA . GLY A 1 268 ? 8.958 21.691 18.113 1.00 78.81 268 GLY A CA 1
ATOM 2233 C C . GLY A 1 268 ? 8.673 20.787 19.319 1.00 78.81 268 GLY A C 1
ATOM 2234 O O . GLY A 1 268 ? 7.853 19.878 19.235 1.00 78.81 268 GLY A O 1
ATOM 2235 N N . HIS A 1 269 ? 9.361 21.033 20.437 1.00 79.94 269 HIS A N 1
ATOM 2236 C CA . HIS A 1 269 ? 9.170 20.311 21.704 1.00 79.94 269 HIS A CA 1
ATOM 2237 C C . HIS A 1 269 ? 8.400 21.137 22.751 1.00 79.94 269 HIS A C 1
ATOM 2239 O O . HIS A 1 269 ? 8.497 20.862 23.946 1.00 79.94 269 HIS A O 1
ATOM 2245 N N . TYR A 1 270 ? 7.664 22.169 22.323 1.00 87.75 270 TYR A N 1
ATOM 2246 C CA . TYR A 1 270 ? 6.908 23.042 23.218 1.00 87.75 270 TYR A CA 1
ATOM 2247 C C . TYR A 1 270 ? 5.435 22.644 23.259 1.00 87.75 270 TYR A C 1
ATOM 2249 O O . TYR A 1 270 ? 4.746 22.624 22.238 1.00 87.75 270 TYR A O 1
ATOM 2257 N N . PHE A 1 271 ? 4.945 22.381 24.469 1.00 92.00 271 PHE A N 1
ATOM 2258 C CA . PHE A 1 271 ? 3.568 21.976 24.711 1.00 92.00 271 PHE A CA 1
ATOM 2259 C C . PHE A 1 271 ? 2.909 22.871 25.753 1.00 92.00 271 PHE A C 1
ATOM 2261 O O . PHE A 1 271 ? 3.515 23.197 26.773 1.00 92.00 271 PHE A O 1
ATOM 2268 N N . ALA A 1 272 ? 1.654 23.236 25.505 1.00 93.69 272 ALA A N 1
ATOM 2269 C CA . ALA A 1 272 ? 0.784 23.817 26.515 1.00 93.69 272 ALA A CA 1
ATOM 2270 C C . ALA A 1 272 ? -0.219 22.770 26.996 1.00 93.69 272 ALA A C 1
ATOM 2272 O O . ALA A 1 272 ? -0.785 22.026 26.201 1.00 93.69 272 ALA A O 1
ATOM 2273 N N . TYR A 1 273 ? -0.471 22.742 28.298 1.00 96.06 273 TYR A N 1
ATOM 2274 C CA . TYR A 1 273 ? -1.384 21.793 28.919 1.00 96.06 273 TYR A CA 1
ATOM 2275 C C . TYR A 1 273 ? -2.582 22.556 29.469 1.00 96.06 273 TYR A C 1
ATOM 2277 O O . TYR A 1 273 ? -2.429 23.451 30.305 1.00 96.06 273 TYR A O 1
ATOM 2285 N N . LYS A 1 274 ? -3.780 22.236 28.985 1.00 95.81 274 LYS A N 1
ATOM 2286 C CA . LYS A 1 274 ? -4.992 23.007 29.276 1.00 95.81 274 LYS A CA 1
ATOM 2287 C C . LYS A 1 274 ? -6.192 22.097 29.496 1.00 95.81 274 LYS A C 1
ATOM 2289 O O . LYS A 1 274 ? -6.200 20.942 29.085 1.00 95.81 274 LYS A O 1
ATOM 2294 N N . SER A 1 275 ? -7.219 22.635 30.131 1.00 94.75 275 SER A N 1
ATOM 2295 C CA . SER A 1 275 ? -8.550 22.047 30.215 1.00 94.75 275 SER A CA 1
ATOM 2296 C C . SER A 1 275 ? -9.512 22.736 29.251 1.00 94.75 275 SER A C 1
ATOM 2298 O O . SER A 1 275 ? -9.323 23.907 28.909 1.00 94.75 275 SER A O 1
ATOM 2300 N N . VAL A 1 276 ? -10.569 22.036 28.834 1.00 91.62 276 VAL A N 1
ATOM 2301 C CA . VAL A 1 276 ? -11.674 22.632 28.065 1.00 91.62 276 VAL A CA 1
ATOM 2302 C C . VAL A 1 276 ? -12.401 23.719 28.871 1.00 91.62 276 VAL A C 1
ATOM 2304 O O . VAL A 1 276 ? -12.882 24.681 28.280 1.00 91.62 276 VAL A O 1
ATOM 2307 N N . SER A 1 277 ? -12.399 23.648 30.208 1.00 90.56 277 SER A N 1
ATOM 2308 C CA . SER A 1 277 ? -12.925 24.712 31.085 1.00 90.56 277 SER A CA 1
ATOM 2309 C C . SER A 1 277 ? -12.008 25.937 31.221 1.00 90.56 277 SER A C 1
ATOM 2311 O O . SER A 1 277 ? -12.389 26.926 31.846 1.00 90.56 277 SER A O 1
ATOM 2313 N N . GLY A 1 278 ? -10.800 25.901 30.644 1.00 89.81 278 GLY A N 1
ATOM 2314 C CA . GLY A 1 278 ? -9.844 27.013 30.655 1.00 89.81 278 GLY A CA 1
ATOM 2315 C C . GLY A 1 278 ? -8.761 26.943 31.739 1.00 89.81 278 GLY A C 1
ATOM 2316 O O . GLY A 1 278 ? -7.884 27.806 31.760 1.00 89.81 278 GLY A O 1
ATOM 2317 N N . LYS A 1 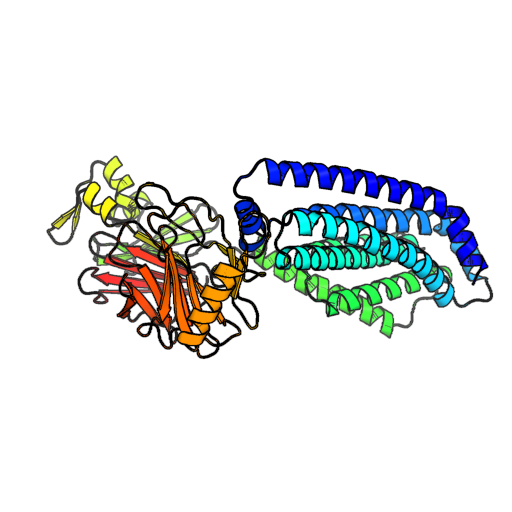279 ? -8.753 25.917 32.607 1.00 93.00 279 LYS A N 1
ATOM 2318 C CA . LYS A 1 279 ? -7.631 25.662 33.536 1.00 93.00 279 LYS A CA 1
ATOM 2319 C C . LYS A 1 279 ? -6.337 25.446 32.740 1.00 93.00 279 LYS A C 1
ATOM 2321 O O . LYS A 1 279 ? -6.312 24.637 31.818 1.00 93.00 279 LYS A O 1
ATOM 2326 N N . VAL A 1 280 ? -5.259 26.135 33.112 1.00 94.56 280 VAL A N 1
ATOM 2327 C CA . VAL A 1 280 ? -3.918 25.942 32.534 1.00 94.56 280 VAL A CA 1
ATOM 2328 C C . VAL A 1 280 ? -3.048 25.221 33.557 1.00 94.56 280 VAL A C 1
ATOM 2330 O O . VAL A 1 280 ? -2.948 25.661 34.703 1.00 94.56 280 VAL A O 1
ATOM 2333 N N . PHE A 1 281 ? -2.428 24.115 33.154 1.00 95.38 281 PHE A N 1
ATOM 2334 C CA . PHE A 1 281 ? -1.485 23.386 33.999 1.00 95.38 281 PHE A CA 1
ATOM 2335 C C . PHE A 1 281 ? -0.093 24.005 33.861 1.00 95.38 281 PHE A C 1
ATOM 2337 O O . PHE A 1 281 ? 0.329 24.354 32.760 1.00 95.38 281 PHE A O 1
ATOM 2344 N N . GLN A 1 282 ? 0.619 24.152 34.980 1.00 91.88 282 GLN A N 1
ATOM 2345 C CA . GLN A 1 282 ? 1.920 24.831 35.005 1.00 91.88 282 GLN A CA 1
ATOM 2346 C C . GLN A 1 282 ? 3.016 24.005 34.327 1.00 91.88 282 GLN A C 1
ATOM 2348 O O . GLN A 1 282 ? 3.963 24.553 33.769 1.00 91.88 282 GLN A O 1
ATOM 2353 N N . ASN A 1 283 ? 2.898 22.680 34.385 1.00 90.88 283 ASN A N 1
ATOM 2354 C CA . ASN A 1 283 ? 3.861 21.748 33.821 1.00 90.88 283 ASN A CA 1
ATOM 2355 C C . ASN A 1 283 ? 3.175 20.438 33.388 1.00 90.88 283 ASN A C 1
ATOM 2357 O O . ASN A 1 283 ? 2.006 20.182 33.688 1.00 90.88 283 ASN A O 1
ATOM 2361 N N . GLU A 1 284 ? 3.927 19.598 32.677 1.00 92.00 284 GLU 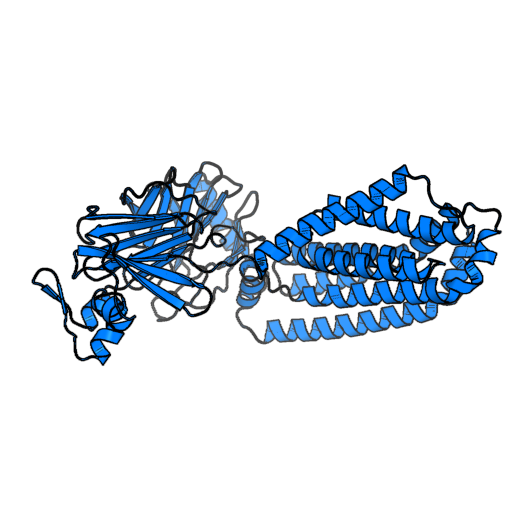A N 1
ATOM 2362 C CA . GLU A 1 284 ? 3.467 18.293 32.187 1.00 92.00 284 GLU A CA 1
ATOM 2363 C C . GLU A 1 284 ? 3.101 17.324 33.319 1.00 92.00 284 GLU A C 1
ATOM 2365 O O . GLU A 1 284 ? 2.187 16.514 33.173 1.00 92.00 284 GLU A O 1
ATOM 2370 N N . LEU A 1 285 ? 3.797 17.404 34.456 1.00 92.06 285 LEU A N 1
ATOM 2371 C CA . LEU A 1 285 ? 3.568 16.521 35.597 1.00 92.06 285 LEU A CA 1
ATOM 2372 C C . LEU A 1 285 ? 2.186 16.767 36.216 1.00 92.06 285 LEU A C 1
ATOM 2374 O O . LEU A 1 285 ? 1.460 15.810 36.482 1.00 92.06 285 LEU A O 1
ATOM 2378 N N . ASP A 1 286 ? 1.803 18.031 36.395 1.00 92.56 286 ASP A N 1
ATOM 2379 C CA . ASP A 1 286 ? 0.486 18.430 36.899 1.00 92.56 286 ASP A CA 1
ATOM 2380 C C . ASP A 1 286 ? -0.622 17.928 35.973 1.00 92.56 286 ASP A C 1
ATOM 2382 O O . ASP A 1 286 ? -1.606 17.365 36.439 1.00 92.56 286 ASP A O 1
ATOM 2386 N N . TYR A 1 287 ? -0.426 18.059 34.661 1.00 94.62 287 TYR A N 1
ATOM 2387 C CA . TYR A 1 287 ? -1.343 17.542 33.648 1.00 94.62 287 TYR A CA 1
ATOM 2388 C C . TYR A 1 287 ? -1.492 16.014 33.706 1.00 94.62 287 TYR A C 1
ATOM 2390 O O . TYR A 1 287 ? -2.606 15.494 33.771 1.00 94.62 287 TYR A O 1
ATOM 2398 N N . LYS A 1 288 ? -0.375 15.276 33.722 1.00 93.06 288 LYS A N 1
ATOM 2399 C CA . LYS A 1 288 ? -0.374 13.805 33.774 1.00 93.06 288 LYS A CA 1
ATOM 2400 C C . LYS A 1 288 ? -0.997 13.262 35.055 1.00 93.06 288 LYS A C 1
ATOM 2402 O O . LYS A 1 288 ? -1.638 12.214 35.019 1.00 93.06 288 LYS A O 1
ATOM 2407 N N . ASN A 1 289 ? -0.850 13.977 36.171 1.00 92.31 289 ASN A N 1
ATOM 2408 C CA . ASN A 1 289 ? -1.444 13.586 37.447 1.00 92.31 289 ASN A CA 1
ATOM 2409 C C . ASN A 1 289 ? -2.982 13.552 37.411 1.00 92.31 289 ASN A C 1
ATOM 2411 O O . ASN A 1 289 ? -3.584 12.784 38.158 1.00 92.31 289 ASN A O 1
ATOM 2415 N N . GLU A 1 290 ? -3.613 14.324 36.524 1.00 94.00 290 GLU A N 1
ATOM 2416 C CA . GLU A 1 290 ? -5.071 14.326 36.340 1.00 94.00 290 GLU A CA 1
ATOM 2417 C C . GLU A 1 290 ? -5.565 13.186 35.430 1.00 94.00 290 GLU A C 1
ATOM 2419 O O . GLU A 1 290 ? -6.769 12.945 35.318 1.00 94.00 290 GLU A O 1
ATOM 2424 N N . LEU A 1 291 ? -4.656 12.466 34.770 1.00 93.50 291 LEU A N 1
ATOM 2425 C CA . LEU A 1 291 ? -4.948 11.394 33.818 1.00 93.50 291 LEU A CA 1
ATOM 2426 C C . LEU A 1 291 ? -4.625 10.027 34.420 1.00 93.50 291 LEU A C 1
ATOM 2428 O O . LEU A 1 291 ? -3.765 9.285 33.931 1.00 93.50 291 LEU A O 1
ATOM 2432 N N . ALA A 1 292 ? -5.359 9.707 35.488 1.00 87.56 292 ALA A N 1
ATOM 2433 C CA . ALA A 1 292 ? -5.119 8.570 36.371 1.00 87.56 292 ALA A CA 1
ATOM 2434 C C . ALA A 1 292 ? -4.877 7.232 35.649 1.00 87.56 292 ALA A C 1
ATOM 2436 O O . ALA A 1 292 ? -4.013 6.456 36.058 1.00 87.56 292 ALA A O 1
ATOM 2437 N N . PHE A 1 293 ? -5.605 6.967 34.560 1.00 91.94 293 PHE A N 1
ATOM 2438 C CA . PHE A 1 293 ? -5.494 5.710 33.821 1.00 91.94 293 PHE A CA 1
ATOM 2439 C C . PHE A 1 293 ? -4.517 5.767 32.639 1.00 91.94 293 PHE A C 1
ATOM 2441 O O . PHE A 1 293 ? -3.807 4.795 32.383 1.00 91.94 293 PHE A O 1
ATOM 2448 N N . ASN A 1 294 ? -4.420 6.893 31.928 1.00 89.62 294 ASN A N 1
ATOM 2449 C CA . ASN A 1 294 ? -3.561 7.014 30.744 1.00 89.62 294 ASN A CA 1
ATOM 2450 C C . ASN A 1 294 ? -2.071 7.060 31.112 1.00 89.62 294 ASN A C 1
ATOM 2452 O O . ASN A 1 294 ? -1.251 6.468 30.403 1.00 89.62 294 ASN A O 1
ATOM 2456 N N . TYR A 1 295 ? -1.745 7.713 32.233 1.00 91.25 295 TYR A N 1
ATOM 2457 C CA . TYR A 1 295 ? -0.383 7.923 32.734 1.00 91.25 295 TYR A CA 1
ATOM 2458 C C . TYR A 1 295 ? -0.144 7.228 34.088 1.00 91.25 295 TYR A C 1
ATOM 2460 O O . TYR A 1 295 ? 0.652 7.674 34.912 1.00 91.25 295 TYR A O 1
ATOM 2468 N N . PHE A 1 296 ? -0.793 6.080 34.321 1.00 91.50 296 PHE A N 1
ATOM 2469 C CA . PHE A 1 296 ? -0.668 5.335 35.583 1.00 91.50 296 PHE A CA 1
ATOM 2470 C C . PHE A 1 296 ? 0.777 4.918 35.919 1.00 91.50 296 PHE A C 1
ATOM 2472 O O . PHE A 1 296 ? 1.112 4.776 37.091 1.00 91.50 296 PHE A O 1
ATOM 2479 N N . MET A 1 297 ? 1.652 4.737 34.921 1.00 91.31 297 MET A N 1
ATOM 2480 C CA . MET A 1 297 ? 3.072 4.432 35.155 1.00 91.31 297 MET A CA 1
ATOM 2481 C C . MET A 1 297 ? 3.822 5.618 35.776 1.00 91.31 297 MET A C 1
ATOM 2483 O O . MET A 1 297 ? 4.647 5.404 36.663 1.00 91.31 297 MET A O 1
ATOM 2487 N N . ASP A 1 298 ? 3.494 6.852 35.380 1.00 92.38 298 ASP A N 1
ATOM 2488 C CA . ASP A 1 298 ? 4.043 8.054 36.016 1.00 92.38 298 ASP A CA 1
ATOM 2489 C C . ASP A 1 298 ? 3.536 8.161 37.462 1.00 92.38 298 ASP A C 1
ATOM 2491 O O . ASP A 1 298 ? 4.300 8.480 38.373 1.00 92.38 298 ASP A O 1
ATOM 2495 N N . LEU A 1 299 ? 2.264 7.827 37.709 1.00 91.88 299 LEU A N 1
ATOM 2496 C CA . LEU A 1 299 ? 1.703 7.777 39.064 1.00 91.88 299 LEU A CA 1
ATOM 2497 C C . LEU A 1 299 ? 2.340 6.679 39.922 1.00 91.88 299 LEU A C 1
ATOM 2499 O O . LEU A 1 299 ? 2.618 6.910 41.097 1.00 91.88 299 LEU A O 1
ATOM 2503 N N . LYS A 1 300 ? 2.633 5.510 39.342 1.00 92.88 300 LYS A N 1
ATOM 2504 C CA . LYS A 1 300 ? 3.374 4.430 40.005 1.00 92.88 300 LYS A CA 1
ATOM 2505 C C . LYS A 1 300 ? 4.741 4.914 40.469 1.00 92.88 300 LYS A C 1
ATOM 2507 O O . LYS A 1 300 ? 5.097 4.712 41.625 1.00 92.88 300 LYS A O 1
ATOM 2512 N N . GLN A 1 301 ? 5.495 5.553 39.575 1.00 92.62 301 GLN A N 1
ATOM 2513 C CA . GLN A 1 301 ? 6.836 6.049 39.880 1.00 92.62 301 GLN A CA 1
ATOM 2514 C C . GLN A 1 301 ? 6.815 7.116 40.982 1.00 92.62 301 GLN A C 1
ATOM 2516 O O . GLN A 1 301 ? 7.730 7.181 41.796 1.00 92.62 301 GLN A O 1
ATOM 2521 N N . GLN A 1 302 ? 5.742 7.904 41.046 1.00 91.94 302 GLN A N 1
ATOM 2522 C CA . GLN A 1 302 ? 5.500 8.885 42.103 1.00 91.94 302 GLN A CA 1
ATOM 2523 C C . GLN A 1 302 ? 4.962 8.279 43.415 1.00 91.94 302 GLN A C 1
ATOM 2525 O O . GLN A 1 302 ? 4.732 9.025 44.364 1.00 91.94 302 GLN A O 1
ATOM 2530 N N . GLY A 1 303 ? 4.711 6.966 43.485 1.00 93.25 303 GLY A N 1
ATOM 2531 C CA . GLY A 1 303 ? 4.116 6.319 44.661 1.00 93.25 303 GLY A CA 1
ATOM 2532 C C . GLY A 1 303 ? 2.635 6.656 44.887 1.00 93.25 303 GLY A C 1
ATOM 2533 O O . GLY A 1 303 ? 2.153 6.561 46.011 1.00 93.25 303 GLY A O 1
ATOM 2534 N N . LYS A 1 304 ? 1.913 7.068 43.835 1.00 91.00 304 LYS A N 1
ATOM 2535 C CA . LYS A 1 304 ? 0.504 7.511 43.873 1.00 91.00 304 LYS A CA 1
ATOM 2536 C C . LYS A 1 304 ? -0.510 6.434 43.458 1.00 91.00 304 LYS A C 1
ATOM 2538 O O . LYS A 1 304 ? -1.695 6.732 43.353 1.00 91.00 304 LYS A O 1
ATOM 2543 N N . LEU A 1 305 ? -0.065 5.204 43.188 1.00 92.19 305 LEU A N 1
ATOM 2544 C CA . LEU A 1 305 ? -0.955 4.051 43.004 1.00 92.19 305 LEU A CA 1
ATOM 2545 C C . LEU A 1 305 ? -1.122 3.282 44.326 1.00 92.19 305 LEU A C 1
ATOM 2547 O O . LEU A 1 305 ? -0.147 3.161 45.068 1.00 92.19 305 LEU A O 1
ATOM 2551 N N . PRO A 1 306 ? -2.302 2.689 44.594 1.00 94.06 306 PRO A N 1
ATOM 2552 C CA . PRO A 1 306 ? -3.503 2.680 43.751 1.00 94.06 306 PRO A CA 1
ATOM 2553 C C . PRO A 1 306 ? -4.247 4.028 43.748 1.00 94.06 306 PRO A C 1
ATOM 2555 O O . PRO A 1 306 ? -4.118 4.813 44.682 1.00 94.06 306 PRO A O 1
ATOM 2558 N N . VAL A 1 307 ? -5.039 4.287 42.704 1.00 93.06 307 VAL A N 1
ATOM 2559 C CA . VAL A 1 307 ? -5.842 5.521 42.567 1.00 93.06 307 VAL A CA 1
ATOM 2560 C C . VAL A 1 307 ? -7.305 5.266 42.903 1.00 93.06 307 VAL A C 1
ATOM 2562 O O . VAL A 1 307 ? -7.846 4.226 42.537 1.00 93.06 307 VAL A O 1
ATOM 2565 N N . THR A 1 308 ? -7.969 6.229 43.542 1.00 93.06 308 THR A N 1
ATOM 2566 C CA . THR A 1 308 ? -9.405 6.151 43.847 1.00 93.06 308 THR A CA 1
ATOM 2567 C C . THR A 1 308 ? -10.189 7.087 42.938 1.00 93.06 308 THR A C 1
ATOM 2569 O O . THR A 1 308 ? -10.034 8.301 43.030 1.00 93.06 308 THR A O 1
ATOM 2572 N N . ILE A 1 309 ? -11.054 6.530 42.089 1.00 91.88 309 ILE A N 1
ATOM 2573 C CA . ILE A 1 309 ? -11.924 7.270 41.164 1.00 91.88 309 ILE A CA 1
ATOM 2574 C C . ILE A 1 309 ? -13.377 6.882 41.444 1.00 91.88 309 ILE A C 1
ATOM 2576 O O . ILE A 1 309 ? -13.711 5.697 41.461 1.00 91.88 309 ILE A O 1
ATOM 2580 N N . ASP A 1 310 ? -14.239 7.878 41.672 1.00 88.88 310 ASP A N 1
ATOM 2581 C CA . ASP A 1 310 ? -15.660 7.698 42.019 1.00 88.88 310 ASP A CA 1
ATOM 2582 C C . ASP A 1 310 ? -15.892 6.662 43.138 1.00 88.88 310 ASP A C 1
ATOM 2584 O O . ASP A 1 310 ? -16.777 5.813 43.059 1.00 88.88 310 ASP A O 1
ATOM 2588 N N . GLY A 1 311 ? -15.053 6.704 44.179 1.00 89.56 311 GLY A N 1
ATOM 2589 C CA . GLY A 1 311 ? -15.157 5.825 45.348 1.00 89.56 311 GLY A CA 1
ATOM 2590 C C . GLY A 1 311 ? -14.627 4.399 45.155 1.00 89.56 311 GLY A C 1
ATOM 2591 O O . GLY A 1 311 ? -14.618 3.638 46.119 1.00 89.56 311 GLY A O 1
ATOM 2592 N N . LYS A 1 312 ? -14.144 4.031 43.959 1.00 93.31 312 LYS A N 1
ATOM 2593 C CA . LYS A 1 312 ? -13.496 2.738 43.696 1.00 93.31 312 LYS A CA 1
ATOM 2594 C C . LYS A 1 312 ? -11.985 2.900 43.562 1.00 93.31 312 LYS A C 1
ATOM 2596 O O . LYS A 1 312 ? -11.508 3.768 42.834 1.00 93.31 312 LYS A O 1
ATOM 2601 N N . THR A 1 313 ? -11.245 2.040 44.250 1.00 95.06 313 THR A N 1
ATOM 2602 C CA . THR A 1 313 ? -9.783 1.975 44.187 1.00 95.06 313 THR A CA 1
ATOM 2603 C C . THR A 1 313 ? -9.348 1.061 43.046 1.00 95.06 313 THR A C 1
ATOM 2605 O O . THR A 1 313 ? -9.876 -0.040 42.914 1.00 95.06 313 THR A O 1
ATOM 2608 N N . TYR A 1 314 ? -8.384 1.511 42.245 1.00 94.56 314 TYR A N 1
ATOM 2609 C CA . TYR A 1 314 ? -7.825 0.780 41.112 1.00 94.56 314 TYR A CA 1
ATOM 2610 C C . TYR A 1 314 ? -6.327 0.563 41.309 1.00 94.56 314 TYR A C 1
ATOM 2612 O O . TYR A 1 314 ? -5.539 1.508 41.428 1.00 94.56 314 TYR A O 1
ATOM 2620 N N . SER A 1 315 ? -5.937 -0.704 41.333 1.00 94.50 315 SER A N 1
ATOM 2621 C CA . SER A 1 315 ? -4.552 -1.160 41.374 1.00 94.50 315 SER A CA 1
ATOM 2622 C C . SER A 1 315 ? -3.872 -1.083 40.005 1.00 94.50 315 SER A C 1
ATOM 2624 O O . SER A 1 315 ? -4.521 -0.991 38.961 1.00 94.50 315 SER A O 1
ATOM 2626 N N . GLU A 1 316 ? -2.539 -1.188 39.992 1.00 92.88 316 GLU A N 1
ATOM 2627 C CA . GLU A 1 316 ? -1.768 -1.287 38.746 1.00 92.88 316 GLU A CA 1
ATOM 2628 C C . GLU A 1 316 ? -2.258 -2.440 37.856 1.00 92.88 316 GLU A C 1
ATOM 2630 O O . GLU A 1 316 ? -2.398 -2.273 36.645 1.00 92.88 316 GLU A O 1
ATOM 2635 N N . ASN A 1 317 ? -2.529 -3.602 38.455 1.00 91.06 317 ASN A N 1
ATOM 2636 C CA . ASN A 1 317 ? -2.924 -4.800 37.720 1.00 91.06 317 ASN A CA 1
ATOM 2637 C C . ASN A 1 317 ? -4.299 -4.633 37.065 1.00 91.06 317 ASN A C 1
ATOM 2639 O O . ASN A 1 317 ? -4.467 -5.027 35.916 1.00 91.06 317 ASN A O 1
ATOM 2643 N N . GLU A 1 318 ? -5.255 -3.997 37.747 1.00 90.69 318 GLU A N 1
ATOM 2644 C CA . GLU A 1 318 ? -6.583 -3.713 37.185 1.00 90.69 318 GLU A CA 1
ATOM 2645 C C . GLU A 1 318 ? -6.515 -2.705 36.032 1.00 90.69 318 GLU A C 1
ATOM 2647 O O . GLU A 1 318 ? -7.155 -2.902 34.995 1.00 90.69 318 GLU A O 1
ATOM 2652 N N . ILE A 1 319 ? -5.706 -1.647 36.171 1.00 91.31 319 ILE A N 1
ATOM 2653 C CA . ILE A 1 319 ? -5.495 -0.669 35.093 1.00 91.31 319 ILE A CA 1
ATOM 2654 C C . ILE A 1 319 ? -4.833 -1.344 33.891 1.00 91.31 319 ILE A C 1
ATOM 2656 O O . ILE A 1 319 ? -5.276 -1.169 32.759 1.00 91.31 319 ILE A O 1
ATOM 2660 N N . ARG A 1 320 ? -3.805 -2.166 34.120 1.00 88.50 320 ARG A N 1
ATOM 2661 C CA . ARG A 1 320 ? -3.099 -2.877 33.049 1.00 88.50 320 ARG A CA 1
ATOM 2662 C C . ARG A 1 320 ? -3.997 -3.885 32.332 1.00 88.50 320 ARG A C 1
ATOM 2664 O O . ARG A 1 320 ? -3.981 -3.913 31.108 1.00 88.50 320 ARG A O 1
ATOM 2671 N N . ALA A 1 321 ? -4.779 -4.671 33.070 1.00 85.81 321 ALA A N 1
ATOM 2672 C CA . ALA A 1 321 ? -5.644 -5.710 32.508 1.00 85.81 321 ALA A CA 1
ATOM 2673 C C . ALA A 1 321 ? -6.832 -5.150 31.708 1.00 85.81 321 ALA A C 1
ATOM 2675 O O . ALA A 1 321 ? -7.341 -5.809 30.809 1.00 85.81 321 ALA A O 1
ATOM 2676 N N . SER A 1 322 ? -7.283 -3.934 32.022 1.00 85.56 322 SER A N 1
ATOM 2677 C CA . SER A 1 322 ? -8.417 -3.293 31.342 1.00 85.56 322 SER A CA 1
ATOM 2678 C C . SER A 1 322 ? -8.019 -2.436 30.139 1.00 85.56 322 SER A C 1
ATOM 2680 O O . SER A 1 322 ? -8.897 -2.051 29.359 1.00 85.56 322 SER A O 1
ATOM 2682 N N . ARG A 1 323 ? -6.723 -2.136 29.988 1.00 83.94 323 ARG A N 1
ATOM 2683 C CA . ARG A 1 323 ? -6.218 -1.225 28.966 1.00 83.94 323 ARG A CA 1
ATOM 2684 C C . ARG A 1 323 ? -6.253 -1.872 27.589 1.00 83.94 323 ARG A C 1
ATOM 2686 O O . ARG A 1 323 ? -5.643 -2.907 27.345 1.00 83.94 323 ARG A O 1
ATOM 2693 N N . MET A 1 324 ? -6.889 -1.186 26.654 1.00 83.38 324 MET A N 1
ATOM 2694 C CA . MET A 1 324 ? -6.867 -1.522 25.235 1.00 83.38 324 MET A CA 1
ATOM 2695 C C . MET A 1 324 ? -6.769 -0.230 24.434 1.00 83.38 324 MET A C 1
ATOM 2697 O O . MET A 1 324 ? -7.311 0.798 24.834 1.00 83.38 324 MET A O 1
ATOM 2701 N N . SER A 1 325 ? -6.088 -0.271 23.294 1.00 85.56 325 SER A N 1
ATOM 2702 C CA . SER A 1 325 ? -6.135 0.826 22.335 1.00 85.56 325 SER A CA 1
ATOM 2703 C C . SER A 1 325 ? -6.312 0.305 20.923 1.00 85.56 325 SER A C 1
ATOM 2705 O O . SER A 1 325 ? -5.619 -0.627 20.522 1.00 85.56 325 SER A O 1
ATOM 2707 N N . MET A 1 326 ? -7.190 0.953 20.171 1.00 87.25 326 MET A N 1
ATOM 2708 C CA . MET A 1 326 ? -7.367 0.752 18.739 1.00 87.25 326 MET A CA 1
ATOM 2709 C C . MET A 1 326 ? -6.965 2.045 18.041 1.00 87.25 326 MET A C 1
ATOM 2711 O O . MET A 1 326 ? -7.257 3.137 18.535 1.00 87.25 326 MET A O 1
ATOM 2715 N N . THR A 1 327 ? -6.274 1.950 16.915 1.00 88.88 327 THR A N 1
ATOM 2716 C CA . THR A 1 327 ? -5.997 3.106 16.063 1.00 88.88 327 THR A CA 1
ATOM 2717 C C . THR A 1 327 ? -6.263 2.693 14.632 1.00 88.88 327 THR A C 1
ATOM 2719 O O . THR A 1 327 ? -5.777 1.653 14.210 1.00 88.88 327 THR A O 1
ATOM 2722 N N . LEU A 1 328 ? -7.032 3.516 13.928 1.00 89.19 328 LEU A N 1
ATOM 2723 C CA . LEU A 1 328 ? -7.215 3.432 12.491 1.00 89.19 328 LEU A CA 1
ATOM 2724 C C . LEU A 1 328 ? -6.665 4.726 11.894 1.00 89.19 328 LEU A C 1
ATOM 2726 O O . LEU A 1 328 ? -7.202 5.815 12.134 1.00 89.19 328 LEU A O 1
ATOM 2730 N N . SER A 1 329 ? -5.550 4.614 11.176 1.00 83.75 329 SER A N 1
ATOM 2731 C CA . SER A 1 329 ? -4.968 5.746 10.454 1.00 83.75 329 SER A CA 1
ATOM 2732 C C . SER A 1 329 ? -5.657 5.969 9.103 1.00 83.75 329 SER A C 1
ATOM 2734 O O . SER A 1 329 ? -6.332 5.086 8.576 1.00 83.75 329 SER A O 1
ATOM 2736 N N . GLN A 1 330 ? -5.476 7.158 8.519 1.00 78.00 330 GLN A N 1
ATOM 2737 C CA . GLN A 1 330 ? -6.095 7.536 7.239 1.00 78.00 330 GLN A CA 1
ATOM 2738 C C . GLN A 1 330 ? -5.779 6.539 6.107 1.00 78.00 330 GLN A C 1
ATOM 2740 O O . GLN A 1 330 ? -6.641 6.241 5.288 1.00 78.00 330 GLN A O 1
ATOM 2745 N N . ASN A 1 331 ? -4.561 5.988 6.080 1.00 71.75 331 ASN A N 1
ATOM 2746 C CA . ASN A 1 331 ? -4.100 5.127 4.989 1.00 71.75 331 ASN A CA 1
ATOM 2747 C C . ASN A 1 331 ? -4.353 3.633 5.225 1.00 71.75 331 ASN A C 1
ATOM 2749 O O . ASN A 1 331 ? -4.335 2.871 4.263 1.00 71.75 331 ASN A O 1
ATOM 2753 N N . GLU A 1 332 ? -4.600 3.207 6.467 1.00 76.00 332 GLU A N 1
ATOM 2754 C CA . GLU A 1 332 ? -4.854 1.795 6.806 1.00 76.00 332 GLU A CA 1
ATOM 2755 C C . GLU A 1 332 ? -6.168 1.263 6.227 1.00 76.00 332 GLU A C 1
ATOM 2757 O O . GLU A 1 332 ? -6.331 0.054 6.100 1.00 76.00 332 GLU A O 1
ATOM 2762 N N . ALA A 1 333 ? -7.093 2.152 5.857 1.00 74.19 333 ALA A N 1
ATOM 2763 C CA . ALA A 1 333 ? -8.341 1.773 5.203 1.00 74.19 333 ALA A CA 1
ATOM 2764 C C . ALA A 1 333 ? -8.164 1.378 3.725 1.00 74.19 333 ALA A C 1
ATOM 2766 O O . ALA A 1 333 ? -9.098 0.849 3.120 1.00 74.19 333 ALA A O 1
ATOM 2767 N N . ASN A 1 334 ? -6.994 1.638 3.128 1.00 80.69 334 ASN A N 1
ATOM 2768 C CA . ASN A 1 334 ? -6.751 1.323 1.726 1.00 80.69 334 ASN A CA 1
ATOM 2769 C C . ASN A 1 334 ? -6.388 -0.160 1.561 1.00 80.69 334 ASN A C 1
ATOM 2771 O O . ASN A 1 334 ? -5.473 -0.643 2.232 1.00 80.69 334 ASN A O 1
ATOM 2775 N N . PRO A 1 335 ? -7.046 -0.888 0.643 1.00 85.25 335 PRO A N 1
ATOM 2776 C CA . PRO A 1 335 ? -6.671 -2.263 0.357 1.00 85.25 335 PRO A CA 1
ATOM 2777 C C . PRO A 1 335 ? -5.273 -2.332 -0.287 1.00 85.25 335 PRO A C 1
ATOM 2779 O O . PRO A 1 335 ? -4.875 -1.403 -1.001 1.00 85.25 335 PRO A O 1
ATOM 2782 N N . PRO A 1 336 ? -4.532 -3.438 -0.094 1.00 89.88 336 PRO A N 1
ATOM 2783 C CA . PRO A 1 336 ? -3.279 -3.674 -0.798 1.00 89.88 336 PRO A CA 1
ATOM 2784 C C . PRO A 1 336 ? -3.478 -3.700 -2.322 1.00 89.88 336 PRO A C 1
ATOM 2786 O O . PRO A 1 336 ? -4.533 -4.085 -2.831 1.00 89.88 336 PRO A O 1
ATOM 2789 N N . LYS A 1 337 ? -2.421 -3.348 -3.069 1.00 88.00 337 LYS A N 1
ATOM 2790 C CA . LYS A 1 337 ? -2.419 -3.340 -4.549 1.00 88.00 337 LYS A CA 1
ATOM 2791 C C . LYS A 1 337 ? -2.747 -4.705 -5.157 1.00 88.00 337 LYS A C 1
ATOM 2793 O O . LYS A 1 337 ? -3.307 -4.770 -6.252 1.00 88.00 337 LYS A O 1
ATOM 2798 N N . ILE A 1 338 ? -2.364 -5.772 -4.460 1.00 93.50 338 ILE A N 1
ATOM 2799 C CA . ILE A 1 338 ? -2.656 -7.161 -4.804 1.00 93.50 338 ILE A CA 1
ATOM 2800 C C . ILE A 1 338 ? -3.579 -7.691 -3.700 1.00 93.50 338 ILE A C 1
ATOM 2802 O O . ILE A 1 338 ? -3.151 -7.717 -2.547 1.00 93.50 338 ILE A O 1
ATOM 2806 N N . PRO A 1 339 ? -4.821 -8.117 -4.000 1.00 95.06 339 PRO A N 1
ATOM 2807 C CA . PRO A 1 339 ? -5.765 -8.607 -2.995 1.00 95.06 339 PRO A CA 1
ATOM 2808 C C . PRO A 1 339 ? -5.432 -10.049 -2.565 1.00 95.06 339 PRO A C 1
ATOM 2810 O O . PRO A 1 339 ? -6.235 -10.966 -2.733 1.00 95.06 339 PRO A O 1
ATOM 2813 N N . LEU A 1 340 ? -4.219 -10.244 -2.050 1.00 96.06 340 LEU A N 1
ATOM 2814 C CA . LEU A 1 340 ? -3.658 -11.502 -1.569 1.00 96.06 340 LEU A CA 1
ATOM 2815 C C . LEU A 1 340 ? -3.372 -11.356 -0.070 1.00 96.06 340 LEU A C 1
ATOM 2817 O O . LEU A 1 340 ? -2.545 -10.538 0.328 1.00 96.06 340 LEU A O 1
ATOM 2821 N N . TYR A 1 341 ? -4.062 -12.134 0.759 1.00 96.62 341 TYR A N 1
ATOM 2822 C CA . TYR A 1 341 ? -4.053 -11.966 2.214 1.00 96.62 341 TYR A CA 1
ATOM 2823 C C . TYR A 1 341 ? -3.565 -13.236 2.909 1.00 96.62 341 TYR A C 1
ATOM 2825 O O . TYR A 1 341 ? -3.904 -14.328 2.452 1.00 96.62 341 TYR A O 1
ATOM 2833 N N . PRO A 1 342 ? -2.814 -13.124 4.019 1.00 95.94 342 PRO A N 1
ATOM 2834 C CA . PRO A 1 342 ? -2.392 -14.295 4.776 1.00 95.94 342 PRO A CA 1
ATOM 2835 C C . PRO A 1 342 ? -3.603 -15.005 5.376 1.00 95.94 342 PRO A C 1
ATOM 2837 O O . PRO A 1 342 ? -4.463 -14.370 5.993 1.00 95.94 342 PRO A O 1
ATOM 2840 N N . LEU A 1 343 ? -3.649 -16.326 5.218 1.00 96.06 343 LEU A N 1
ATOM 2841 C CA . LEU A 1 343 ? -4.630 -17.187 5.858 1.00 96.06 343 LEU A CA 1
ATOM 2842 C C . LEU A 1 343 ? -3.934 -17.967 6.973 1.00 96.06 343 LEU A C 1
ATOM 2844 O O . LEU A 1 343 ? -3.249 -18.959 6.741 1.00 96.06 343 LEU A O 1
ATOM 2848 N N . PHE A 1 344 ? -4.087 -17.494 8.207 1.00 95.25 344 PHE A N 1
ATOM 2849 C CA . PHE A 1 344 ? -3.511 -18.175 9.361 1.00 95.25 344 PHE A CA 1
ATOM 2850 C C . PHE A 1 344 ? -4.278 -19.453 9.687 1.00 95.25 344 PHE A C 1
ATOM 2852 O O . PHE A 1 344 ? -5.489 -19.541 9.497 1.00 95.25 344 PHE A O 1
ATOM 2859 N N . ASN A 1 345 ? -3.560 -20.428 10.239 1.00 93.75 345 ASN A N 1
ATOM 2860 C CA . ASN A 1 345 ? -4.110 -21.707 10.666 1.00 93.75 345 ASN A CA 1
ATOM 2861 C C . ASN A 1 345 ? -3.579 -22.064 12.065 1.00 93.75 345 ASN A C 1
ATOM 2863 O O . ASN A 1 345 ? -2.678 -22.896 12.209 1.00 93.75 345 ASN A O 1
ATOM 2867 N N . PRO A 1 346 ? -4.070 -21.388 13.121 1.00 92.31 346 PRO A N 1
ATOM 2868 C CA . PRO A 1 346 ? -3.581 -21.610 14.471 1.00 92.31 346 PRO A CA 1
ATOM 2869 C C . PRO A 1 346 ? -3.849 -23.042 14.939 1.00 92.31 346 PRO A C 1
ATOM 2871 O O . PRO A 1 346 ? -4.892 -23.637 14.649 1.00 92.31 346 PRO A O 1
ATOM 2874 N N . ASN A 1 347 ? -2.920 -23.571 15.734 1.00 88.44 347 ASN A N 1
ATOM 2875 C CA . ASN A 1 347 ? -3.051 -24.868 16.383 1.00 88.44 347 ASN A CA 1
ATOM 2876 C C . ASN A 1 347 ? -3.270 -24.661 17.891 1.00 88.44 347 ASN A C 1
ATOM 2878 O O . ASN A 1 347 ? -2.423 -24.031 18.522 1.00 88.44 347 ASN A O 1
ATOM 2882 N N . PRO A 1 348 ? -4.328 -25.228 18.507 1.00 83.44 348 PRO A N 1
ATOM 2883 C CA . PRO A 1 348 ? -4.588 -25.092 19.947 1.00 83.44 348 PRO A CA 1
ATOM 2884 C C . PRO A 1 348 ? -3.431 -25.556 20.842 1.00 83.44 348 PRO A C 1
ATOM 2886 O O . PRO A 1 348 ? -3.377 -25.200 22.014 1.00 83.44 348 PRO A O 1
ATOM 2889 N N . LYS A 1 349 ? -2.527 -26.390 20.318 1.00 86.81 349 LYS A N 1
ATOM 2890 C CA . LYS A 1 349 ? -1.375 -26.919 21.055 1.00 86.81 349 LYS A CA 1
ATOM 2891 C C . LYS A 1 349 ? -0.169 -25.975 21.062 1.00 86.81 349 LYS A C 1
ATOM 2893 O O . LYS A 1 349 ? 0.812 -26.277 21.735 1.00 86.81 349 LYS A O 1
ATOM 2898 N N . ILE A 1 350 ? -0.209 -24.877 20.306 1.00 83.00 350 ILE A N 1
ATOM 2899 C CA . ILE A 1 350 ? 0.904 -23.940 20.143 1.00 83.00 350 ILE A CA 1
ATOM 2900 C C . ILE A 1 350 ? 0.450 -22.569 20.644 1.00 83.00 350 ILE A C 1
ATOM 2902 O O . ILE A 1 350 ? -0.573 -22.053 20.211 1.00 83.00 350 ILE A O 1
ATOM 2906 N N . SER A 1 351 ? 1.216 -21.980 21.566 1.00 76.12 351 SER A N 1
ATOM 2907 C CA . SER A 1 351 ? 0.853 -20.695 22.186 1.00 76.12 351 SER A CA 1
ATOM 2908 C C . SER A 1 351 ? 0.923 -19.512 21.219 1.00 76.12 351 SER A C 1
ATOM 2910 O O . SER A 1 351 ? 0.207 -18.536 21.413 1.00 76.12 351 SER A O 1
ATOM 2912 N N . ASN A 1 352 ? 1.799 -19.576 20.215 1.00 85.56 352 ASN A N 1
ATOM 2913 C CA . ASN A 1 352 ? 1.973 -18.517 19.227 1.00 85.56 352 ASN A CA 1
ATOM 2914 C C . ASN A 1 352 ? 1.303 -18.917 17.915 1.00 85.56 352 ASN A C 1
ATOM 2916 O O . ASN A 1 352 ? 1.373 -20.079 17.507 1.00 85.56 352 ASN A O 1
ATOM 2920 N N . ILE A 1 353 ? 0.713 -17.944 17.223 1.00 90.44 353 ILE A N 1
ATOM 2921 C CA . ILE A 1 353 ? 0.200 -18.169 15.875 1.00 90.44 353 ILE A CA 1
ATOM 2922 C C . ILE A 1 353 ? 1.403 -18.291 14.927 1.00 90.44 353 ILE A C 1
ATOM 2924 O O . ILE A 1 353 ? 2.259 -17.402 14.922 1.00 90.44 353 ILE A O 1
ATOM 2928 N N . PRO A 1 354 ? 1.524 -19.386 14.156 1.00 89.12 354 PRO A N 1
ATOM 2929 C CA . PRO A 1 354 ? 2.601 -19.513 13.183 1.00 89.12 354 PRO A CA 1
ATOM 2930 C C . PRO A 1 354 ? 2.457 -18.456 12.081 1.00 89.12 354 PRO A C 1
ATOM 2932 O O . PRO A 1 354 ? 1.374 -17.916 11.846 1.00 89.12 354 PRO A O 1
ATOM 2935 N N . SER A 1 355 ? 3.555 -18.155 11.388 1.00 90.38 355 SER A N 1
ATOM 2936 C CA . SER A 1 355 ? 3.470 -17.421 10.121 1.00 90.38 355 SER A CA 1
ATOM 2937 C C . SER A 1 355 ? 2.528 -18.157 9.165 1.00 90.38 355 SER A C 1
ATOM 2939 O O . SER A 1 355 ? 2.496 -19.386 9.167 1.00 90.38 355 SER A O 1
ATOM 2941 N N . ALA A 1 356 ? 1.755 -17.416 8.372 1.00 92.56 356 ALA A N 1
ATOM 2942 C CA . ALA A 1 356 ? 0.864 -18.030 7.396 1.00 92.56 356 ALA A CA 1
ATOM 2943 C C . ALA A 1 356 ? 1.689 -18.778 6.341 1.00 92.56 356 ALA A C 1
ATOM 2945 O O . ALA A 1 356 ? 2.609 -18.201 5.764 1.00 92.56 356 ALA A O 1
ATOM 2946 N N . GLU A 1 357 ? 1.367 -20.050 6.125 1.00 92.25 357 GLU A N 1
ATOM 2947 C CA . GLU A 1 357 ? 1.878 -20.834 4.995 1.00 92.25 357 GLU A CA 1
ATOM 2948 C C . GLU A 1 357 ? 1.023 -20.579 3.753 1.00 92.25 357 GLU A C 1
ATOM 2950 O O . GLU A 1 357 ? 1.557 -20.438 2.659 1.00 92.25 357 GLU A O 1
ATOM 2955 N N . ASP A 1 358 ? -0.286 -20.409 3.943 1.00 94.88 358 ASP A N 1
ATOM 2956 C CA . ASP A 1 358 ? -1.228 -20.178 2.859 1.00 94.88 358 ASP A CA 1
ATOM 2957 C C . ASP A 1 358 ? -1.607 -18.701 2.726 1.00 94.88 358 ASP A C 1
ATOM 2959 O O . ASP A 1 358 ? -1.785 -17.968 3.707 1.00 94.88 358 ASP A O 1
ATOM 2963 N N . MET A 1 359 ? -1.803 -18.268 1.484 1.00 96.38 359 MET A N 1
ATOM 2964 C CA . MET A 1 359 ? -2.291 -16.933 1.152 1.00 96.38 359 MET A CA 1
ATOM 2965 C C . MET A 1 359 ? -3.526 -17.042 0.256 1.00 96.38 359 MET A C 1
ATOM 2967 O O . MET A 1 359 ? -3.529 -17.743 -0.755 1.00 96.38 359 MET A O 1
ATOM 2971 N N . LEU A 1 360 ? -4.588 -16.322 0.613 1.00 97.44 360 LEU A N 1
ATOM 2972 C CA . LEU A 1 360 ? -5.856 -16.323 -0.107 1.00 97.44 360 LEU A CA 1
ATOM 2973 C C . LEU A 1 360 ? -5.950 -15.107 -1.031 1.00 97.44 360 LEU A C 1
ATOM 2975 O O . LEU A 1 360 ? -5.966 -13.957 -0.584 1.00 97.44 360 LEU A O 1
ATOM 2979 N N . TYR A 1 361 ? -6.035 -15.370 -2.331 1.00 97.50 361 TYR A N 1
ATOM 2980 C CA . TYR A 1 361 ? -6.259 -14.373 -3.366 1.00 97.50 361 TYR A CA 1
ATOM 2981 C C . TYR A 1 361 ? -7.751 -14.183 -3.629 1.00 97.50 361 TYR A C 1
ATOM 2983 O O . TYR A 1 361 ? -8.472 -15.128 -3.958 1.00 97.50 361 TYR A O 1
ATOM 2991 N N . PHE A 1 362 ? -8.206 -12.936 -3.538 1.00 97.38 362 PHE A N 1
ATOM 2992 C CA . PHE A 1 362 ? -9.568 -12.535 -3.874 1.00 97.38 362 PHE A CA 1
ATOM 2993 C C . PHE A 1 362 ? -9.595 -12.030 -5.319 1.00 97.38 362 PHE A C 1
ATOM 2995 O O . PHE A 1 362 ? -9.451 -10.838 -5.598 1.00 97.38 362 PHE A O 1
ATOM 3002 N N . GLY A 1 363 ? -9.740 -12.968 -6.254 1.00 95.50 363 GLY A N 1
ATOM 3003 C CA . GLY A 1 363 ? -9.796 -12.682 -7.681 1.00 95.50 363 GLY A CA 1
ATOM 3004 C C . GLY A 1 363 ? -11.102 -12.016 -8.116 1.00 95.50 363 GLY A C 1
ATOM 3005 O O . GLY A 1 363 ? -12.081 -11.918 -7.376 1.00 95.50 363 GLY A O 1
ATOM 3006 N N . LYS A 1 364 ? -11.144 -11.587 -9.384 1.00 94.94 364 LYS A N 1
ATOM 3007 C CA . LYS A 1 364 ? -12.321 -10.907 -9.957 1.00 94.94 364 LYS A CA 1
ATOM 3008 C C . LYS A 1 364 ? -13.589 -11.759 -9.965 1.00 94.94 364 LYS A C 1
ATOM 3010 O O . LYS A 1 364 ? -14.666 -11.181 -9.942 1.00 94.94 364 LYS A O 1
ATOM 3015 N N . ASN A 1 365 ? -13.448 -13.085 -10.026 1.00 96.62 365 ASN A N 1
ATOM 3016 C CA . ASN A 1 365 ? -14.557 -14.027 -10.217 1.00 96.62 365 ASN A CA 1
ATOM 3017 C C . ASN A 1 365 ? -14.522 -15.237 -9.264 1.00 96.62 365 ASN A C 1
ATOM 3019 O O . ASN A 1 365 ? -15.457 -16.033 -9.287 1.00 96.62 365 ASN A O 1
ATOM 3023 N N . ALA A 1 366 ? -13.441 -15.428 -8.504 1.00 96.94 366 ALA A N 1
ATOM 3024 C CA . ALA A 1 366 ? -13.213 -16.618 -7.687 1.00 96.94 366 ALA A CA 1
ATOM 3025 C C . ALA A 1 366 ? -12.171 -16.336 -6.596 1.00 96.94 366 ALA A C 1
ATOM 3027 O O . ALA A 1 366 ? -11.378 -15.398 -6.714 1.00 96.94 366 ALA A O 1
ATOM 3028 N N . LEU A 1 367 ? -12.161 -17.177 -5.564 1.00 98.00 367 LEU A N 1
ATOM 3029 C CA . LEU A 1 367 ? -11.071 -17.261 -4.592 1.00 98.00 367 LEU A CA 1
ATOM 3030 C C . LEU A 1 367 ? -9.982 -18.203 -5.119 1.00 98.00 367 LEU A C 1
ATOM 3032 O O . LEU A 1 367 ? -10.289 -19.160 -5.828 1.00 98.00 367 LEU A O 1
ATOM 3036 N N . THR A 1 368 ? -8.721 -17.968 -4.775 1.00 97.94 368 THR A N 1
ATOM 3037 C CA . THR A 1 368 ? -7.618 -18.893 -5.085 1.00 97.94 368 THR A CA 1
ATOM 3038 C C . THR A 1 368 ? -6.676 -18.967 -3.900 1.00 97.94 368 THR A C 1
ATOM 3040 O O . THR A 1 368 ? -6.252 -17.930 -3.397 1.00 97.94 368 THR A O 1
ATOM 3043 N N . LEU A 1 369 ? -6.378 -20.178 -3.441 1.00 96.94 369 LEU A N 1
ATOM 3044 C CA . LEU A 1 369 ? -5.420 -20.410 -2.371 1.00 96.94 369 LEU A CA 1
ATOM 3045 C C . LEU A 1 369 ? -4.051 -20.719 -2.977 1.00 96.94 369 LEU A C 1
ATOM 3047 O O . LEU A 1 369 ? -3.946 -21.567 -3.864 1.00 96.94 369 LEU A O 1
ATOM 3051 N N . TYR A 1 370 ? -3.025 -20.031 -2.491 1.00 96.62 370 TYR A N 1
ATOM 3052 C CA . TYR A 1 370 ? -1.632 -20.329 -2.797 1.00 96.62 370 TYR A CA 1
ATOM 3053 C C . TYR A 1 370 ? -0.963 -20.883 -1.550 1.00 96.62 370 TYR A C 1
ATOM 3055 O O . TYR A 1 370 ? -1.057 -20.253 -0.492 1.00 96.62 370 TYR A O 1
ATOM 3063 N N . HIS A 1 371 ? -0.299 -22.027 -1.689 1.00 93.50 371 HIS A N 1
ATOM 3064 C CA . HIS A 1 371 ? 0.551 -22.578 -0.640 1.00 93.50 371 HIS A CA 1
ATOM 3065 C C . HIS A 1 371 ? 1.899 -21.857 -0.622 1.00 93.50 371 HIS A C 1
ATOM 3067 O O . HIS A 1 371 ? 2.191 -21.110 -1.547 1.00 93.50 371 HIS A O 1
ATOM 3073 N N . HIS A 1 372 ? 2.732 -22.055 0.400 1.00 87.00 372 HIS A N 1
ATOM 3074 C CA . HIS A 1 372 ? 3.941 -21.253 0.615 1.00 87.00 372 HIS A CA 1
ATOM 3075 C C . HIS A 1 372 ? 5.007 -21.361 -0.491 1.00 87.00 372 HIS A C 1
ATOM 3077 O O . HIS A 1 372 ? 5.985 -20.629 -0.439 1.00 87.00 372 HIS A O 1
ATOM 3083 N N . ASP A 1 373 ? 4.892 -22.309 -1.416 1.00 85.06 373 ASP A N 1
ATOM 3084 C CA . ASP A 1 373 ? 5.831 -22.586 -2.514 1.00 85.06 373 ASP A CA 1
ATOM 3085 C C . ASP A 1 373 ? 5.457 -21.880 -3.832 1.00 85.06 373 ASP A C 1
ATOM 3087 O O . ASP A 1 373 ? 6.164 -21.980 -4.832 1.00 85.06 373 ASP A O 1
ATOM 3091 N N . GLY A 1 374 ? 4.351 -21.139 -3.835 1.00 87.12 374 GLY A N 1
ATOM 3092 C CA . GLY A 1 374 ? 3.847 -20.392 -4.989 1.00 87.12 374 GLY A CA 1
ATOM 3093 C C . GLY A 1 374 ? 2.810 -21.165 -5.794 1.00 87.12 374 GLY A C 1
ATOM 3094 O O . GLY A 1 374 ? 2.177 -20.578 -6.679 1.00 87.12 374 GLY A O 1
ATOM 3095 N N . GLU A 1 375 ? 2.600 -22.445 -5.486 1.00 91.56 375 GLU A N 1
ATOM 3096 C CA . GLU A 1 375 ? 1.650 -23.291 -6.188 1.00 91.56 375 GLU A CA 1
ATOM 3097 C C . GLU A 1 375 ? 0.216 -23.046 -5.710 1.00 91.56 375 GLU A C 1
ATOM 3099 O O . GLU A 1 375 ? -0.053 -22.619 -4.583 1.00 91.56 375 GLU A O 1
ATOM 3104 N N . LYS A 1 376 ? -0.737 -23.289 -6.614 1.00 95.00 376 LYS A N 1
ATOM 3105 C CA . LYS A 1 376 ? -2.163 -23.221 -6.295 1.00 95.00 376 LYS A CA 1
ATOM 3106 C C . LYS A 1 376 ? -2.575 -24.517 -5.619 1.00 95.00 376 LYS A C 1
ATOM 3108 O O . LYS A 1 376 ? -2.407 -25.588 -6.195 1.00 95.00 376 LYS A O 1
ATOM 3113 N N . ASP A 1 377 ? -3.203 -24.409 -4.457 1.00 95.31 377 ASP A N 1
ATOM 3114 C CA . ASP A 1 377 ? -3.890 -25.549 -3.858 1.00 95.31 377 ASP A CA 1
ATOM 3115 C C . ASP A 1 377 ? -5.256 -25.701 -4.536 1.00 95.31 377 ASP A C 1
ATOM 3117 O O . ASP A 1 377 ? -6.224 -25.023 -4.181 1.00 95.31 377 ASP A O 1
ATOM 3121 N N . GLU A 1 378 ? -5.328 -26.550 -5.560 1.00 95.44 378 GLU A N 1
ATOM 3122 C CA . GLU A 1 378 ? -6.550 -26.780 -6.339 1.00 95.44 378 GLU A CA 1
ATOM 3123 C C . GLU A 1 378 ? -7.677 -27.404 -5.496 1.00 95.44 378 GLU A C 1
ATOM 3125 O O . GLU A 1 378 ? -8.853 -27.090 -5.707 1.00 95.44 378 GLU A O 1
ATOM 3130 N N . GLU A 1 379 ? -7.348 -28.248 -4.512 1.00 94.88 379 GLU A N 1
ATOM 3131 C CA . GLU A 1 379 ? -8.342 -28.926 -3.674 1.00 94.88 379 GLU A CA 1
ATOM 3132 C C . GLU A 1 379 ? -9.013 -27.932 -2.723 1.00 94.88 379 GLU A C 1
ATOM 3134 O O . GLU A 1 379 ? -10.241 -27.773 -2.747 1.00 94.88 379 GLU A O 1
ATOM 3139 N N . LEU A 1 380 ? -8.226 -27.200 -1.930 1.00 93.50 380 LEU A N 1
ATOM 3140 C CA . LEU A 1 380 ? -8.765 -26.176 -1.041 1.00 93.50 380 LEU A CA 1
ATOM 3141 C C . LEU A 1 380 ? -9.381 -25.030 -1.842 1.00 93.50 380 LEU A C 1
ATOM 3143 O O . LEU A 1 380 ? -10.468 -24.568 -1.493 1.00 93.50 380 LEU A O 1
ATOM 3147 N N . THR A 1 381 ? -8.787 -24.618 -2.964 1.00 96.81 381 THR A N 1
ATOM 3148 C CA . THR A 1 381 ? -9.403 -23.621 -3.855 1.00 96.81 381 THR A CA 1
ATOM 3149 C C . THR A 1 381 ? -10.799 -24.060 -4.302 1.00 96.81 381 THR A C 1
ATOM 3151 O O . THR A 1 381 ? -11.743 -23.261 -4.246 1.00 96.81 381 THR A O 1
ATOM 3154 N N . HIS A 1 382 ? -10.979 -25.325 -4.691 1.00 97.50 382 HIS A N 1
ATOM 3155 C CA . HIS A 1 382 ? -12.294 -25.860 -5.038 1.00 97.50 382 HIS A CA 1
ATOM 3156 C C . HIS A 1 382 ? -13.259 -25.818 -3.840 1.00 97.50 382 HIS A C 1
ATOM 3158 O O . HIS A 1 382 ? -14.384 -25.331 -3.979 1.00 97.50 382 HIS A O 1
ATOM 3164 N N . VAL A 1 383 ? -12.822 -26.250 -2.651 1.00 96.88 383 VAL A N 1
ATOM 3165 C CA . VAL A 1 383 ? -13.638 -26.228 -1.421 1.00 96.88 383 VAL A CA 1
ATOM 3166 C C . VAL A 1 383 ? -14.103 -24.808 -1.075 1.00 96.88 383 VAL A C 1
ATOM 3168 O O . VAL A 1 383 ? -15.283 -24.596 -0.781 1.00 96.88 383 VAL A O 1
ATOM 3171 N N . PHE A 1 384 ? -13.211 -23.819 -1.151 1.00 96.94 384 PHE A N 1
ATOM 3172 C CA . PHE A 1 384 ? -13.535 -22.419 -0.869 1.00 96.94 384 PHE A CA 1
ATOM 3173 C C . PHE A 1 384 ? -14.570 -21.871 -1.852 1.00 96.94 384 PHE A C 1
ATOM 3175 O O . PHE A 1 384 ? -15.554 -21.261 -1.433 1.00 96.94 384 PHE A O 1
ATOM 3182 N N . ASN A 1 385 ? -14.395 -22.112 -3.153 1.00 98.06 385 ASN A N 1
ATOM 3183 C CA . ASN A 1 385 ? -15.337 -21.627 -4.163 1.00 98.06 385 ASN A CA 1
ATOM 3184 C C . ASN A 1 385 ? -16.680 -22.366 -4.120 1.00 98.06 385 ASN A C 1
ATOM 3186 O O . ASN A 1 385 ? -17.722 -21.750 -4.351 1.00 98.06 385 ASN A O 1
ATOM 3190 N N . GLN A 1 386 ? -16.693 -23.654 -3.765 1.00 97.94 386 GLN A N 1
ATOM 3191 C CA . GLN A 1 386 ? -17.933 -24.384 -3.516 1.00 97.94 386 GLN A CA 1
ATOM 3192 C C . GLN A 1 386 ? -18.699 -23.762 -2.343 1.00 97.94 386 GLN A C 1
ATOM 3194 O O . GLN A 1 386 ? -19.889 -23.479 -2.475 1.00 97.94 386 GLN A O 1
ATOM 3199 N N . LYS A 1 387 ? -18.019 -23.472 -1.226 1.00 97.81 387 LYS A N 1
ATOM 3200 C CA . LYS A 1 387 ? -18.629 -22.793 -0.071 1.00 97.81 387 LYS A CA 1
ATOM 3201 C C . LYS A 1 387 ? -19.116 -21.388 -0.411 1.00 97.81 387 LYS A C 1
ATOM 3203 O O . LYS A 1 387 ? -20.224 -21.022 -0.029 1.00 97.81 387 LYS A O 1
ATOM 3208 N N . ALA A 1 388 ? -18.342 -20.629 -1.185 1.00 97.62 388 ALA A N 1
ATOM 3209 C CA . ALA A 1 388 ? -18.755 -19.318 -1.675 1.00 97.62 388 ALA A CA 1
ATOM 3210 C C . ALA A 1 388 ? -20.044 -19.409 -2.513 1.00 97.62 388 ALA A C 1
ATOM 3212 O O . ALA A 1 388 ? -20.956 -18.604 -2.336 1.00 97.62 388 ALA A O 1
ATOM 3213 N N . LYS A 1 389 ? -20.157 -20.427 -3.376 1.00 97.69 389 LYS A N 1
ATOM 3214 C CA . LYS A 1 389 ? -21.358 -20.687 -4.180 1.00 97.69 389 LYS A CA 1
ATOM 3215 C C . LYS A 1 389 ? -22.556 -21.111 -3.326 1.00 97.69 389 LYS A C 1
ATOM 3217 O O . LYS A 1 389 ? -23.655 -20.618 -3.561 1.00 97.69 389 LYS A O 1
ATOM 3222 N N . GLU A 1 390 ? -22.355 -21.990 -2.343 1.00 97.88 390 GLU A N 1
ATOM 3223 C CA . GLU A 1 390 ? -23.393 -22.404 -1.381 1.00 97.88 390 GLU A CA 1
ATOM 3224 C C . GLU A 1 390 ? -23.951 -21.207 -0.593 1.00 97.88 390 GLU A C 1
ATOM 3226 O O . GLU A 1 390 ? -25.144 -21.159 -0.303 1.00 97.88 390 GLU A O 1
ATOM 3231 N N . LEU A 1 391 ? -23.099 -20.225 -0.289 1.00 97.06 391 LEU A N 1
ATOM 3232 C CA . LEU A 1 391 ? -23.439 -18.996 0.433 1.00 97.06 391 LEU A CA 1
ATOM 3233 C C . LEU A 1 391 ? -23.854 -17.819 -0.479 1.00 97.06 391 LEU A C 1
ATOM 3235 O O . LEU A 1 391 ? -24.030 -16.701 0.008 1.00 97.06 391 LEU A O 1
ATOM 3239 N N . ASP A 1 392 ? -24.004 -18.065 -1.785 1.00 96.75 392 ASP A N 1
ATOM 3240 C CA . ASP A 1 392 ? -24.363 -17.087 -2.827 1.00 96.75 392 ASP A CA 1
ATOM 3241 C C . ASP A 1 392 ? -23.485 -15.814 -2.865 1.00 96.75 392 ASP A C 1
ATOM 3243 O O . ASP A 1 392 ? -23.955 -14.730 -3.232 1.00 96.75 392 ASP A O 1
ATOM 3247 N N . VAL A 1 393 ? -22.197 -15.959 -2.526 1.00 97.69 393 VAL A N 1
ATOM 3248 C CA . VAL A 1 393 ? -21.191 -14.885 -2.560 1.00 97.69 393 VAL A CA 1
ATOM 3249 C C . VAL A 1 393 ? -21.068 -14.320 -3.975 1.00 97.69 393 VAL A C 1
ATOM 3251 O O . VAL A 1 393 ? -20.933 -15.072 -4.948 1.00 97.69 393 VAL A O 1
ATOM 3254 N N . LYS A 1 394 ? -21.071 -12.988 -4.105 1.00 97.38 394 LYS A N 1
ATOM 3255 C CA . LYS A 1 394 ? -20.858 -12.307 -5.389 1.00 97.38 394 LYS A CA 1
ATOM 3256 C C . LYS A 1 394 ? -19.491 -11.653 -5.500 1.00 97.38 394 LYS A C 1
ATOM 3258 O O . LYS A 1 394 ? -19.046 -10.918 -4.627 1.00 97.38 394 LYS A O 1
ATOM 3263 N N . PHE A 1 395 ? -18.868 -11.866 -6.649 1.00 97.12 395 PHE A N 1
ATOM 3264 C CA . PHE A 1 395 ? -17.626 -11.219 -7.045 1.00 97.12 395 PHE A CA 1
ATOM 3265 C C . PHE A 1 395 ? -17.910 -10.035 -7.995 1.00 97.12 395 PHE A C 1
ATOM 3267 O O . PHE A 1 395 ? -18.963 -10.027 -8.641 1.00 97.12 395 PHE A O 1
ATOM 3274 N N . PRO A 1 396 ? -16.999 -9.051 -8.124 1.00 96.56 396 PRO A N 1
ATOM 3275 C CA . PRO A 1 396 ? -15.742 -8.916 -7.388 1.00 96.56 396 PRO A CA 1
ATOM 3276 C C . PRO A 1 396 ? -15.966 -8.516 -5.925 1.00 96.56 396 PRO A C 1
ATOM 3278 O O . PRO A 1 396 ? -16.916 -7.816 -5.587 1.00 96.56 396 PRO A O 1
ATOM 3281 N N . ILE A 1 397 ? -15.066 -8.975 -5.063 1.00 96.50 397 ILE A N 1
ATOM 3282 C CA . ILE A 1 397 ? -15.081 -8.702 -3.624 1.00 96.50 397 ILE A CA 1
ATOM 3283 C C . ILE A 1 397 ? -14.688 -7.237 -3.411 1.00 96.50 397 ILE A C 1
ATOM 3285 O O . ILE A 1 397 ? -13.713 -6.765 -3.993 1.00 96.50 397 ILE A O 1
ATOM 3289 N N . GLN A 1 398 ? -15.473 -6.511 -2.617 1.00 94.00 398 GLN A N 1
ATOM 3290 C CA . GLN A 1 398 ? -15.345 -5.062 -2.437 1.00 94.00 398 GLN A CA 1
ATOM 3291 C C . GLN A 1 398 ? -14.295 -4.682 -1.389 1.00 94.00 398 GLN A C 1
ATOM 3293 O O . GLN A 1 398 ? -13.704 -3.609 -1.476 1.00 94.00 398 GLN A O 1
ATOM 3298 N N . GLY A 1 399 ? -14.058 -5.546 -0.401 1.00 93.81 399 GLY A N 1
ATOM 3299 C CA . GLY A 1 399 ? -13.077 -5.306 0.654 1.00 93.81 399 GLY A CA 1
ATOM 3300 C C . GLY A 1 399 ? -12.807 -6.554 1.481 1.00 93.81 399 GLY A C 1
ATOM 3301 O O . GLY A 1 399 ? -13.680 -7.412 1.613 1.00 93.81 399 GLY A O 1
ATOM 3302 N N . VAL A 1 400 ? -11.595 -6.642 2.027 1.00 96.25 400 VAL A N 1
ATOM 3303 C CA . VAL A 1 400 ? -11.148 -7.713 2.924 1.00 96.25 400 VAL A CA 1
ATOM 3304 C C . VAL A 1 400 ? -10.577 -7.064 4.177 1.00 96.25 400 VAL A C 1
ATOM 3306 O O . VAL A 1 400 ? -9.818 -6.101 4.098 1.00 96.25 400 VAL A O 1
ATOM 3309 N N . PHE A 1 401 ? -10.959 -7.589 5.331 1.00 95.44 401 PHE A N 1
ATOM 3310 C CA . PHE A 1 401 ? -10.695 -7.020 6.639 1.00 95.44 401 PHE A CA 1
ATOM 3311 C C . PHE A 1 401 ? -10.184 -8.114 7.568 1.00 95.44 401 PHE A C 1
ATOM 3313 O O . PHE A 1 401 ? -10.709 -9.225 7.604 1.00 95.44 401 PHE A O 1
ATOM 3320 N N . GLY A 1 402 ? -9.156 -7.798 8.336 1.00 93.50 402 GLY A N 1
ATOM 3321 C CA . GLY A 1 402 ? -8.507 -8.734 9.238 1.00 93.50 402 GLY A CA 1
ATOM 3322 C C . GLY A 1 402 ? -7.286 -8.082 9.857 1.00 93.50 402 GLY A C 1
ATOM 3323 O O . GLY A 1 402 ? -6.878 -6.991 9.454 1.00 93.50 402 GLY A O 1
ATOM 3324 N N . ARG A 1 403 ? -6.684 -8.756 10.833 1.00 91.75 403 ARG A N 1
ATOM 3325 C CA . ARG A 1 403 ? -5.364 -8.378 11.332 1.00 91.75 403 ARG A CA 1
ATOM 3326 C C . ARG A 1 403 ? -4.334 -9.333 10.747 1.00 91.75 403 ARG A C 1
ATOM 3328 O O . ARG A 1 403 ? -4.262 -10.507 11.104 1.00 91.75 403 ARG A O 1
ATOM 3335 N N . PHE A 1 404 ? -3.523 -8.811 9.836 1.00 92.06 404 PHE A N 1
ATOM 3336 C CA . PHE A 1 404 ? -2.648 -9.605 8.970 1.00 92.06 404 PHE A CA 1
ATOM 3337 C C . PHE A 1 404 ? -1.276 -9.935 9.590 1.00 92.06 404 PHE A C 1
ATOM 3339 O O . PHE A 1 404 ? -0.316 -10.196 8.877 1.00 92.06 404 PHE A O 1
ATOM 3346 N N . THR A 1 405 ? -1.162 -9.929 10.921 1.00 89.38 405 THR A N 1
ATOM 3347 C CA . THR A 1 405 ? 0.076 -10.259 11.644 1.00 89.38 405 THR A CA 1
ATOM 3348 C C . THR A 1 405 ? -0.112 -11.503 12.506 1.00 89.38 405 THR A C 1
ATOM 3350 O O . THR A 1 405 ? -1.175 -11.701 13.088 1.00 89.38 405 THR A O 1
ATOM 3353 N N . ASN A 1 406 ? 0.940 -12.311 12.630 1.00 88.75 406 ASN A N 1
ATOM 3354 C CA . ASN A 1 406 ? 1.003 -13.458 13.535 1.00 88.75 406 ASN A CA 1
ATOM 3355 C C . ASN A 1 406 ? 1.290 -13.075 15.003 1.00 88.75 406 ASN A C 1
ATOM 3357 O O . ASN A 1 406 ? 1.249 -13.934 15.875 1.00 88.75 406 ASN A O 1
ATOM 3361 N N . LEU A 1 407 ? 1.545 -11.793 15.303 1.00 88.88 407 LEU A N 1
ATOM 3362 C CA . LEU A 1 407 ? 1.801 -11.282 16.664 1.00 88.88 407 LEU A CA 1
ATOM 3363 C C . LEU A 1 407 ? 0.529 -11.081 17.504 1.00 88.88 407 LEU A C 1
ATOM 3365 O O . LEU A 1 407 ? 0.542 -10.414 18.538 1.00 88.88 407 LEU A O 1
ATOM 3369 N N . LYS A 1 408 ? -0.596 -11.582 17.015 1.00 87.75 408 LYS A N 1
ATOM 3370 C CA . LYS A 1 408 ? -1.896 -11.504 17.670 1.00 87.75 408 LYS A CA 1
ATOM 3371 C C . LYS A 1 408 ? -2.117 -12.695 18.595 1.00 87.75 408 LYS A C 1
ATOM 3373 O O . LYS A 1 408 ? -1.493 -13.740 18.441 1.00 87.75 408 LYS A O 1
ATOM 3378 N N . ILE A 1 409 ? -3.029 -12.527 19.546 1.00 86.12 409 ILE A N 1
ATOM 3379 C CA . ILE A 1 409 ? -3.278 -13.524 20.597 1.00 86.12 409 ILE A CA 1
ATOM 3380 C C . ILE A 1 409 ? -4.243 -14.620 20.124 1.00 86.12 409 ILE A C 1
ATOM 3382 O O . ILE A 1 409 ? -4.169 -15.758 20.578 1.00 86.12 409 ILE A O 1
ATOM 3386 N N . PHE A 1 410 ? -5.136 -14.295 19.188 1.00 89.38 410 PHE A N 1
ATOM 3387 C CA . PHE A 1 410 ? -6.013 -15.245 18.503 1.00 89.38 410 PHE A CA 1
ATOM 3388 C C . PHE A 1 410 ? -6.297 -14.768 17.073 1.00 89.38 410 PHE A C 1
ATOM 3390 O O . PHE A 1 410 ? -6.086 -13.599 16.766 1.00 89.38 410 PHE A O 1
ATOM 3397 N N . ASP A 1 411 ? -6.778 -15.669 16.216 1.00 92.38 411 ASP A N 1
ATOM 3398 C CA . ASP A 1 411 ? -7.166 -15.389 14.828 1.00 92.38 411 ASP A CA 1
ATOM 3399 C C . ASP A 1 411 ? -8.667 -15.665 14.642 1.00 92.38 411 ASP A C 1
ATOM 3401 O O . ASP A 1 411 ? -9.136 -16.787 14.838 1.00 92.38 411 ASP A O 1
ATOM 3405 N N . GLU A 1 412 ? -9.425 -14.635 14.274 1.00 93.38 412 GLU A N 1
ATOM 3406 C CA . GLU A 1 412 ? -10.798 -14.727 13.764 1.00 93.38 412 GLU A CA 1
ATOM 3407 C C . GLU A 1 412 ? -10.839 -14.799 12.233 1.00 93.38 412 GLU A C 1
ATOM 3409 O O . GLU A 1 412 ? -11.917 -14.866 11.640 1.00 93.38 412 GLU A O 1
ATOM 3414 N N . GLY A 1 413 ? -9.671 -14.847 11.595 1.00 95.12 413 GLY A N 1
ATOM 3415 C CA . GLY A 1 413 ? -9.497 -14.992 10.162 1.00 95.12 413 GLY A CA 1
ATOM 3416 C C . GLY A 1 413 ? -9.822 -13.725 9.379 1.00 95.12 413 GLY A C 1
ATOM 3417 O O . GLY A 1 413 ? -9.600 -12.596 9.822 1.00 95.12 413 GLY A O 1
ATOM 3418 N N . LEU A 1 414 ? -10.316 -13.932 8.164 1.00 97.12 414 LEU A N 1
ATOM 3419 C CA . LEU A 1 414 ? -10.580 -12.897 7.178 1.00 97.12 414 LEU A CA 1
ATOM 3420 C C . LEU A 1 414 ? -12.081 -12.642 7.079 1.00 97.12 414 LEU A C 1
ATOM 3422 O O . LEU A 1 414 ? -12.871 -13.543 6.796 1.00 97.12 414 LEU A O 1
ATOM 3426 N N . PHE A 1 415 ? -12.469 -11.387 7.250 1.00 97.38 415 PHE A N 1
ATOM 3427 C CA . PHE A 1 415 ? -13.785 -10.898 6.874 1.00 97.38 415 PHE A CA 1
ATOM 3428 C C . PHE A 1 415 ? -13.707 -10.316 5.476 1.00 97.38 415 PHE A C 1
ATOM 3430 O O . PHE A 1 415 ? -12.717 -9.688 5.117 1.00 97.38 415 PHE A O 1
ATOM 3437 N N . PHE A 1 416 ? -14.751 -10.471 4.680 1.00 97.19 416 PHE A N 1
ATOM 3438 C CA . PHE A 1 416 ? -14.807 -9.807 3.388 1.00 97.19 416 PHE A CA 1
ATOM 3439 C C . PHE A 1 416 ? -16.231 -9.419 3.026 1.00 97.19 416 PHE A C 1
ATOM 3441 O O . PHE A 1 416 ? -17.198 -10.040 3.472 1.00 97.19 416 PHE A O 1
ATOM 3448 N N . LYS A 1 417 ? -16.328 -8.368 2.216 1.00 96.25 417 LYS A N 1
ATOM 3449 C CA . LYS A 1 417 ? -17.577 -7.811 1.709 1.00 96.25 417 LYS A CA 1
ATOM 3450 C C . LYS A 1 417 ? -17.713 -8.148 0.234 1.00 96.25 417 LYS A C 1
ATOM 3452 O O . LYS A 1 417 ? -16.831 -7.823 -0.561 1.00 96.25 417 LYS A O 1
ATOM 3457 N N . ASP A 1 418 ? -18.793 -8.819 -0.123 1.00 96.62 418 ASP A N 1
ATOM 3458 C CA . ASP A 1 418 ? -19.046 -9.244 -1.496 1.00 96.62 418 ASP A CA 1
ATOM 3459 C C . ASP A 1 418 ? -19.586 -8.093 -2.376 1.00 96.62 418 ASP A C 1
ATOM 3461 O O . ASP A 1 418 ? -19.749 -6.959 -1.921 1.00 96.62 418 ASP A O 1
ATOM 3465 N N . ALA A 1 419 ? -19.878 -8.365 -3.651 1.00 95.88 419 ALA A N 1
ATOM 3466 C CA . ALA A 1 419 ? -20.388 -7.357 -4.583 1.00 95.88 419 ALA A CA 1
ATOM 3467 C C . ALA A 1 419 ? -21.809 -6.847 -4.260 1.00 95.88 419 ALA A C 1
ATOM 3469 O O . ALA A 1 419 ? -22.184 -5.776 -4.741 1.00 95.88 419 ALA A O 1
ATOM 3470 N N . LYS A 1 420 ? -22.604 -7.587 -3.474 1.00 94.38 420 LYS A N 1
ATOM 3471 C CA . LYS A 1 420 ? -23.920 -7.141 -2.977 1.00 94.38 420 LYS A CA 1
ATOM 3472 C C . LYS A 1 420 ? -23.804 -6.310 -1.700 1.00 94.38 420 LYS A C 1
ATOM 3474 O O . LYS A 1 420 ? -24.756 -5.629 -1.329 1.00 94.38 420 LYS A O 1
ATOM 3479 N N . GLY A 1 421 ? -22.645 -6.352 -1.053 1.00 93.31 421 GLY A N 1
ATOM 3480 C CA . GLY A 1 421 ? -22.382 -5.698 0.215 1.00 93.31 421 GLY A CA 1
ATOM 3481 C C . GLY A 1 421 ? -22.682 -6.563 1.439 1.00 93.31 421 GLY A C 1
ATOM 3482 O O . GLY A 1 421 ? -22.723 -6.026 2.547 1.00 93.31 421 GLY A O 1
ATOM 3483 N N . ASP A 1 422 ? -22.880 -7.870 1.255 1.00 95.06 422 ASP A N 1
ATOM 3484 C CA . ASP A 1 422 ? -23.032 -8.828 2.346 1.00 95.06 422 ASP A CA 1
ATOM 3485 C C . ASP A 1 422 ? -21.646 -9.252 2.871 1.00 95.06 422 ASP A C 1
ATOM 3487 O O . ASP A 1 422 ? -20.670 -9.350 2.118 1.00 95.06 422 ASP A O 1
ATOM 3491 N N . PHE A 1 423 ? -21.553 -9.482 4.184 1.00 96.31 423 PHE A N 1
ATOM 3492 C CA . PHE A 1 423 ? -20.310 -9.875 4.845 1.00 96.31 423 PHE A CA 1
ATOM 3493 C C . PHE A 1 423 ? -20.224 -11.371 5.082 1.00 96.31 423 PHE A C 1
ATOM 3495 O O . PHE A 1 423 ? -21.194 -12.039 5.450 1.00 96.31 423 PHE A O 1
ATOM 3502 N N . TYR A 1 424 ? -19.001 -11.864 4.970 1.00 97.31 424 TYR A N 1
ATOM 3503 C CA . TYR A 1 424 ? -18.651 -13.249 5.206 1.00 97.31 424 TYR A CA 1
ATOM 3504 C C . TYR A 1 424 ? -17.360 -13.327 6.015 1.00 97.31 424 TYR A C 1
ATOM 3506 O O . TYR A 1 424 ? -16.525 -12.425 5.959 1.00 97.31 424 TYR A O 1
ATOM 3514 N N . ASN A 1 425 ? -17.202 -14.416 6.760 1.00 97.25 425 ASN A N 1
ATOM 3515 C CA . ASN A 1 425 ? -15.996 -14.745 7.505 1.00 97.25 425 ASN A CA 1
ATOM 3516 C C . ASN A 1 425 ? -15.430 -16.074 7.000 1.00 97.25 425 ASN A C 1
ATOM 3518 O O . ASN A 1 425 ? -16.170 -17.052 6.854 1.00 97.25 425 ASN A O 1
ATOM 3522 N N . ILE A 1 426 ? -14.124 -16.089 6.757 1.00 97.31 426 ILE A N 1
ATOM 3523 C CA . ILE A 1 426 ? -13.316 -17.261 6.435 1.00 97.31 426 ILE A CA 1
ATOM 3524 C C . ILE A 1 426 ? -12.232 -17.366 7.497 1.00 97.31 426 ILE A C 1
ATOM 3526 O O . ILE A 1 426 ? -11.440 -16.442 7.664 1.00 97.31 426 ILE A O 1
ATOM 3530 N N . LYS A 1 427 ? -12.140 -18.515 8.159 1.00 95.50 427 LYS A N 1
ATOM 3531 C CA . LYS A 1 427 ? -11.017 -18.822 9.044 1.00 95.50 427 LYS A CA 1
ATOM 3532 C C . LYS A 1 427 ? -10.608 -20.278 8.959 1.00 95.50 427 LYS A C 1
ATOM 3534 O O . LYS A 1 427 ? -11.457 -21.157 8.783 1.00 95.50 427 LYS A O 1
ATOM 3539 N N . MET A 1 428 ? -9.312 -20.514 9.117 1.00 94.81 428 MET A N 1
ATOM 3540 C CA . MET A 1 428 ? -8.741 -21.843 9.280 1.00 94.81 428 MET A CA 1
ATOM 3541 C C . MET A 1 428 ? -8.336 -22.020 10.735 1.00 94.81 428 MET A C 1
ATOM 3543 O O . MET A 1 428 ? -7.736 -21.141 11.342 1.00 94.81 428 MET A O 1
ATOM 3547 N N . TYR A 1 429 ? -8.683 -23.162 11.314 1.00 93.06 429 TYR A N 1
ATOM 3548 C CA . TYR A 1 429 ? -8.251 -23.498 12.663 1.00 93.06 429 TYR A CA 1
ATOM 3549 C C . TYR A 1 429 ? -7.979 -24.989 12.753 1.00 93.06 429 TYR A C 1
ATOM 3551 O O . TYR A 1 429 ? -8.888 -25.798 12.546 1.00 93.06 429 TYR A O 1
ATOM 3559 N N . ASN A 1 430 ? -6.736 -25.361 13.060 1.00 92.75 430 ASN A N 1
ATOM 3560 C CA . ASN A 1 430 ? -6.288 -26.750 13.091 1.00 92.75 430 ASN A CA 1
ATOM 3561 C C . ASN A 1 430 ? -6.716 -27.534 11.828 1.00 92.75 430 ASN A C 1
ATOM 3563 O O . ASN A 1 430 ? -7.381 -28.570 11.926 1.00 92.75 430 ASN A O 1
ATOM 3567 N N . ASN A 1 431 ? -6.389 -26.990 10.649 1.00 91.75 431 ASN A N 1
ATOM 3568 C CA . ASN A 1 431 ? -6.723 -27.521 9.316 1.00 91.75 431 ASN A CA 1
ATOM 3569 C C . ASN A 1 431 ? -8.229 -27.634 9.017 1.00 91.75 431 ASN A C 1
ATOM 3571 O O . ASN A 1 431 ? -8.629 -28.352 8.102 1.00 91.75 431 ASN A O 1
ATOM 3575 N N . LYS A 1 432 ? -9.093 -26.954 9.778 1.00 93.88 432 LYS A N 1
ATOM 3576 C CA . LYS A 1 432 ? -10.540 -26.945 9.533 1.00 93.88 432 LYS A CA 1
ATOM 3577 C C . LYS A 1 432 ? -10.992 -25.583 9.040 1.00 93.88 432 LYS A C 1
ATOM 3579 O O . LYS A 1 432 ? -10.834 -24.586 9.743 1.00 93.88 432 LYS A O 1
ATOM 3584 N N . LEU A 1 433 ? -11.622 -25.582 7.869 1.00 95.25 433 LEU A N 1
ATOM 3585 C CA . LEU A 1 433 ? -12.253 -24.405 7.292 1.00 95.25 433 LEU A CA 1
ATOM 3586 C C . LEU A 1 433 ? -13.576 -24.094 7.996 1.00 95.25 433 LEU A C 1
ATOM 3588 O O . LEU A 1 433 ? -14.480 -24.928 8.073 1.00 95.25 433 LEU A O 1
ATOM 3592 N N . SER A 1 434 ? -13.718 -22.849 8.431 1.00 96.31 434 SER A N 1
ATOM 3593 C CA . SER A 1 434 ? -14.994 -22.227 8.757 1.00 96.31 434 SER A CA 1
ATOM 3594 C C . SER A 1 434 ? -15.248 -21.104 7.760 1.00 96.31 434 SER A C 1
ATOM 3596 O O . SER A 1 434 ? -14.509 -20.127 7.739 1.00 96.31 434 SER A O 1
ATOM 3598 N N . PHE A 1 435 ? -16.313 -21.231 6.971 1.00 97.50 435 PHE A N 1
ATOM 3599 C CA . PHE A 1 435 ? -16.771 -20.206 6.035 1.00 97.50 435 PHE A CA 1
ATOM 3600 C C . PHE A 1 435 ? -18.255 -19.949 6.301 1.00 97.50 435 PHE A C 1
ATOM 3602 O O . PHE A 1 435 ? -19.075 -20.860 6.167 1.00 97.50 435 PHE A O 1
ATOM 3609 N N . LYS A 1 436 ? -18.595 -18.740 6.758 1.00 96.00 436 LYS A N 1
ATOM 3610 C CA . LYS A 1 436 ? -19.952 -18.385 7.194 1.00 96.00 436 LYS A CA 1
ATOM 3611 C C . LYS A 1 436 ? -20.346 -16.984 6.736 1.00 96.00 436 LYS A C 1
ATOM 3613 O O . LYS A 1 436 ? -19.501 -16.100 6.647 1.00 96.00 436 LYS A O 1
ATOM 3618 N N . ALA A 1 437 ? -21.639 -16.780 6.496 1.00 96.19 437 ALA A N 1
ATOM 3619 C CA . ALA A 1 437 ? -22.214 -15.445 6.360 1.00 96.19 437 ALA A CA 1
ATOM 3620 C C . ALA A 1 437 ? -22.292 -14.755 7.731 1.00 96.19 437 ALA A C 1
ATOM 3622 O O . ALA A 1 437 ? -22.564 -15.406 8.742 1.00 96.19 437 ALA A O 1
ATOM 3623 N N . VAL A 1 438 ? -22.080 -13.441 7.754 1.00 94.88 438 VAL A N 1
ATOM 3624 C CA . VAL A 1 438 ? -22.130 -12.611 8.964 1.00 94.88 438 VAL A CA 1
ATOM 3625 C C . VAL A 1 438 ? -23.287 -11.622 8.840 1.00 94.88 438 VAL A C 1
ATOM 3627 O O . VAL A 1 438 ? -23.112 -10.437 8.568 1.00 94.88 438 VAL A O 1
ATOM 3630 N N . SER A 1 439 ? -24.508 -12.134 9.014 1.00 90.50 439 SER A N 1
ATOM 3631 C CA . SER A 1 439 ? -25.747 -11.378 8.780 1.00 90.50 439 SER A CA 1
ATOM 3632 C C . SER A 1 439 ? -25.902 -10.141 9.669 1.00 90.50 439 SER A C 1
ATOM 3634 O O . SER A 1 439 ? -26.566 -9.187 9.271 1.00 90.50 439 SER A O 1
ATOM 3636 N N . SER A 1 440 ? -25.301 -10.138 10.862 1.00 90.44 440 SER A N 1
ATOM 3637 C CA . SER A 1 440 ? -25.334 -8.999 11.789 1.00 90.44 440 SER A CA 1
ATOM 3638 C C . SER A 1 440 ? -24.569 -7.779 11.270 1.00 90.44 440 SER A C 1
ATOM 3640 O O . SER A 1 440 ? -24.907 -6.656 11.628 1.00 90.44 440 SER A O 1
ATOM 3642 N N . LEU A 1 441 ? -23.595 -7.981 10.377 1.00 89.75 441 LEU A N 1
ATOM 3643 C CA . LEU A 1 441 ? -22.799 -6.918 9.758 1.00 89.75 441 LEU A CA 1
ATOM 3644 C C . LEU A 1 441 ? -23.350 -6.493 8.389 1.00 89.75 441 LEU A C 1
ATOM 3646 O O . LEU A 1 441 ? -22.667 -5.839 7.601 1.00 89.75 441 LEU A O 1
ATOM 3650 N N . LYS A 1 442 ? -24.614 -6.808 8.093 1.00 86.94 442 LYS A N 1
ATOM 3651 C CA . LYS A 1 442 ? -25.260 -6.361 6.858 1.00 86.94 442 LYS A CA 1
ATOM 3652 C C . LYS A 1 442 ? -25.375 -4.832 6.809 1.00 86.94 442 LYS A C 1
ATOM 3654 O O . LYS A 1 442 ? -25.777 -4.194 7.781 1.00 86.94 442 LYS A O 1
ATOM 3659 N N . ASN A 1 443 ? -25.101 -4.256 5.637 1.00 86.62 443 ASN A N 1
ATOM 3660 C CA . ASN A 1 443 ? -25.092 -2.810 5.362 1.00 86.62 443 ASN A CA 1
ATOM 3661 C C . ASN A 1 443 ? -23.944 -2.018 6.008 1.00 86.62 443 ASN A C 1
ATOM 3663 O O . ASN A 1 443 ? -23.953 -0.794 5.925 1.00 86.62 443 ASN A O 1
ATOM 3667 N N . TYR A 1 444 ? -22.967 -2.673 6.635 1.00 91.56 444 TYR A N 1
ATOM 3668 C CA . TYR A 1 444 ? -21.758 -1.979 7.070 1.00 91.56 444 TYR A CA 1
ATOM 3669 C C . TYR A 1 444 ? -20.836 -1.701 5.872 1.00 91.56 444 TYR A C 1
ATOM 3671 O O . TYR A 1 444 ? -20.860 -2.378 4.841 1.00 91.56 444 TYR A O 1
ATOM 3679 N N . GLU A 1 445 ? -20.038 -0.651 5.969 1.00 91.12 445 GLU A N 1
ATOM 3680 C CA . GLU A 1 445 ? -19.142 -0.187 4.911 1.00 91.12 445 GLU A CA 1
ATOM 3681 C C . GLU A 1 445 ? -17.736 -0.754 5.077 1.00 91.12 445 GLU A C 1
ATOM 3683 O O . GLU A 1 445 ? -17.118 -1.153 4.091 1.00 91.12 445 GLU A O 1
ATOM 3688 N N . TYR A 1 446 ? -17.262 -0.832 6.321 1.00 92.62 446 TYR A N 1
ATOM 3689 C CA . TYR A 1 446 ? -15.885 -1.175 6.659 1.00 92.62 446 TYR A CA 1
ATOM 3690 C C . TYR A 1 446 ? -15.812 -1.865 8.024 1.00 92.62 446 TYR A C 1
ATOM 3692 O O . TYR A 1 446 ? -16.634 -1.585 8.902 1.00 92.62 446 TYR A O 1
ATOM 3700 N N . LEU A 1 447 ? -14.804 -2.722 8.214 1.00 93.75 447 LEU A N 1
ATOM 3701 C CA . LEU A 1 447 ? -14.477 -3.349 9.496 1.00 93.75 447 LEU A CA 1
ATOM 3702 C C . LEU A 1 447 ? -13.007 -3.106 9.855 1.00 93.75 447 LEU A C 1
ATOM 3704 O O . LEU A 1 447 ? -12.116 -3.311 9.035 1.00 93.75 447 LEU A O 1
ATOM 3708 N N . HIS A 1 448 ? -12.745 -2.730 11.103 1.00 92.75 448 HIS A N 1
ATOM 3709 C CA . HIS A 1 448 ? -11.400 -2.665 11.670 1.00 92.75 448 HIS A CA 1
ATOM 3710 C C . HIS A 1 448 ? -11.243 -3.749 12.739 1.00 92.75 448 HIS A C 1
ATOM 3712 O O . HIS A 1 448 ? -11.859 -3.664 13.802 1.00 92.75 448 HIS A O 1
ATOM 3718 N N . ILE A 1 449 ? -10.439 -4.772 12.442 1.00 92.31 449 ILE A N 1
ATOM 3719 C CA . ILE A 1 449 ? -10.240 -5.956 13.289 1.00 92.31 449 ILE A CA 1
ATOM 3720 C C . ILE A 1 449 ? -9.004 -5.768 14.170 1.00 92.31 449 ILE A C 1
ATOM 3722 O O . ILE A 1 449 ? -7.939 -5.418 13.662 1.00 92.31 449 ILE A O 1
ATOM 3726 N N . VAL A 1 450 ? -9.129 -6.020 15.479 1.00 87.06 450 VAL A N 1
ATOM 3727 C CA . VAL A 1 450 ? -8.055 -5.726 16.444 1.00 87.06 450 VAL A CA 1
ATOM 3728 C C . VAL A 1 450 ? -7.473 -6.979 17.093 1.00 87.06 450 VAL A C 1
ATOM 3730 O O . VAL A 1 450 ? -6.263 -7.022 17.256 1.00 87.06 450 VAL A O 1
ATOM 3733 N N . GLU A 1 451 ? -8.266 -8.003 17.429 1.00 87.56 451 GLU A N 1
ATOM 3734 C CA . GLU A 1 451 ? -7.775 -9.296 17.973 1.00 87.56 451 GLU A CA 1
ATOM 3735 C C . GLU A 1 451 ? -6.760 -9.148 19.135 1.00 87.56 451 GLU A C 1
ATOM 3737 O O . GLU A 1 451 ? -5.585 -9.514 19.028 1.00 87.56 451 GLU A O 1
ATOM 3742 N N . ASN A 1 452 ? -7.189 -8.544 20.245 1.00 80.12 452 ASN A N 1
ATOM 3743 C CA . ASN A 1 452 ? -6.360 -8.252 21.422 1.00 80.12 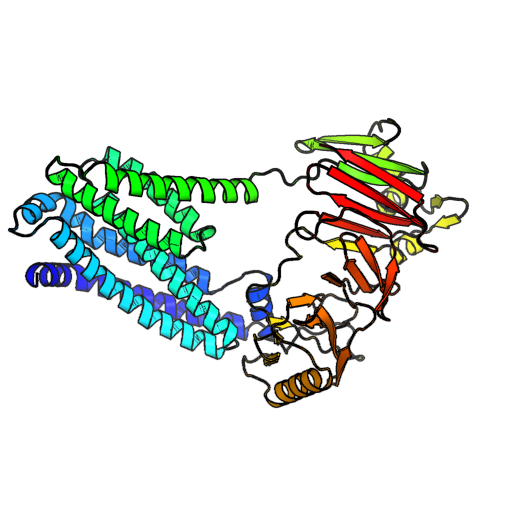452 ASN A CA 1
ATOM 3744 C C . ASN A 1 452 ? -6.747 -9.081 22.664 1.00 80.12 452 ASN A C 1
ATOM 3746 O O . ASN A 1 452 ? -7.705 -9.841 22.643 1.00 80.12 452 ASN A O 1
ATOM 3750 N N . ASP A 1 453 ? -6.026 -8.885 23.773 1.00 71.56 453 ASP A N 1
ATOM 3751 C CA . ASP A 1 453 ? -6.211 -9.666 25.008 1.00 71.56 453 ASP A CA 1
ATOM 3752 C C . ASP A 1 453 ? -7.561 -9.427 25.692 1.00 71.56 453 ASP A C 1
ATOM 3754 O O . ASP A 1 453 ? -8.093 -10.321 26.347 1.00 71.56 453 ASP A O 1
ATOM 3758 N N . ASN A 1 454 ? -8.125 -8.223 25.549 1.00 70.12 454 ASN A N 1
ATOM 3759 C CA . ASN A 1 454 ? -9.442 -7.925 26.091 1.00 70.12 454 ASN A CA 1
ATOM 3760 C C . ASN A 1 454 ? -10.510 -8.488 25.144 1.00 70.12 454 ASN A C 1
ATOM 3762 O O . ASN A 1 454 ? -10.762 -7.937 24.077 1.00 70.12 454 ASN A O 1
ATOM 3766 N N . THR A 1 455 ? -11.122 -9.601 25.543 1.00 63.25 455 THR A N 1
ATOM 3767 C CA . THR A 1 455 ? -11.985 -10.413 24.680 1.00 63.25 455 THR A CA 1
ATOM 3768 C C . THR A 1 455 ? -13.380 -9.851 24.440 1.00 63.25 455 THR A C 1
ATOM 3770 O O . THR A 1 455 ? -14.100 -10.425 23.621 1.00 63.25 455 THR A O 1
ATOM 3773 N N . ASP A 1 456 ? -13.763 -8.779 25.135 1.00 77.31 456 ASP A N 1
ATOM 3774 C CA . ASP A 1 456 ? -15.125 -8.233 25.090 1.00 77.31 456 ASP A CA 1
ATOM 3775 C C . ASP A 1 456 ? -15.466 -7.638 23.714 1.00 77.31 456 ASP A C 1
ATOM 3777 O O . ASP A 1 456 ? -16.625 -7.633 23.304 1.00 77.31 456 ASP A O 1
ATOM 3781 N N . PHE A 1 457 ? -14.453 -7.191 22.963 1.00 84.25 457 PHE A N 1
ATOM 3782 C CA . PHE A 1 457 ? -14.623 -6.574 21.650 1.00 84.25 457 PHE A CA 1
ATOM 3783 C C . PHE A 1 457 ? -13.657 -7.169 20.626 1.00 84.25 457 PHE A C 1
ATOM 3785 O O . PHE A 1 457 ? -12.470 -7.340 20.892 1.00 84.25 457 PHE A O 1
ATOM 3792 N N . LEU A 1 458 ? -14.161 -7.451 19.426 1.00 88.69 458 LEU A N 1
ATOM 3793 C CA . LEU A 1 458 ? -13.358 -7.933 18.303 1.00 88.69 458 LEU A CA 1
ATOM 3794 C C . LEU A 1 458 ? -12.819 -6.778 17.444 1.00 88.69 458 LEU A C 1
ATOM 3796 O O . LEU A 1 458 ? -11.710 -6.860 16.902 1.00 88.69 458 LEU A O 1
ATOM 3800 N N . GLY A 1 459 ? -13.584 -5.691 17.332 1.00 90.56 459 GLY A N 1
ATOM 3801 C CA . GLY A 1 459 ? -13.206 -4.556 16.503 1.00 90.56 459 GLY A CA 1
ATOM 3802 C C . GLY A 1 459 ? -14.274 -3.474 16.383 1.00 90.56 459 GLY A C 1
ATOM 3803 O O . GLY A 1 459 ? -15.171 -3.355 17.221 1.00 90.56 459 GLY A O 1
ATOM 3804 N N . LEU A 1 460 ? -14.147 -2.686 15.315 1.00 90.94 460 LEU A N 1
ATOM 3805 C CA . LEU A 1 460 ? -15.052 -1.597 14.952 1.00 90.94 460 LEU A CA 1
ATOM 3806 C C . LEU A 1 460 ? -15.726 -1.863 13.610 1.00 90.94 460 LEU A C 1
ATOM 3808 O O . LEU A 1 460 ? -15.070 -2.298 12.663 1.00 90.94 460 LEU A O 1
ATOM 3812 N N . ALA A 1 461 ? -17.007 -1.543 13.516 1.00 92.25 461 ALA A N 1
ATOM 3813 C CA . ALA A 1 461 ? -17.779 -1.582 12.288 1.00 92.25 461 ALA A CA 1
ATOM 3814 C C . ALA A 1 461 ? -18.287 -0.176 11.953 1.00 92.25 461 ALA A C 1
ATOM 3816 O O . ALA A 1 461 ? -18.703 0.573 12.838 1.00 92.25 461 ALA A O 1
ATOM 3817 N N . PHE A 1 462 ? -18.242 0.185 10.674 1.00 91.06 462 PHE A N 1
ATOM 3818 C CA . PHE A 1 462 ? -18.587 1.526 10.202 1.00 91.06 462 PHE A CA 1
ATOM 3819 C C . PHE A 1 462 ? -19.799 1.476 9.291 1.00 91.06 462 PHE A C 1
ATOM 3821 O O . PHE A 1 462 ? -19.872 0.611 8.417 1.00 91.06 462 PHE A O 1
ATOM 3828 N N . LYS A 1 463 ? -20.744 2.389 9.498 1.00 89.44 463 LYS A N 1
ATOM 3829 C CA . LYS A 1 463 ? -21.977 2.471 8.714 1.00 89.44 463 LYS A CA 1
ATOM 3830 C C . LYS A 1 463 ? -22.536 3.885 8.774 1.00 89.44 463 LYS A C 1
ATOM 3832 O O . LYS A 1 463 ? -22.678 4.410 9.873 1.00 89.44 463 LYS A O 1
ATOM 3837 N N . ASP A 1 464 ? -22.866 4.481 7.629 1.00 86.88 464 ASP A N 1
ATOM 3838 C CA . ASP A 1 464 ? -23.528 5.790 7.544 1.00 86.88 464 ASP A CA 1
ATOM 3839 C C . ASP A 1 464 ? -22.782 6.898 8.333 1.00 86.88 464 ASP A C 1
ATOM 3841 O O . ASP A 1 464 ? -23.393 7.747 8.981 1.00 86.88 464 ASP A O 1
ATOM 3845 N N . GLY A 1 465 ? -21.441 6.862 8.340 1.00 83.19 465 GLY A N 1
ATOM 3846 C CA . GLY A 1 465 ? -20.595 7.812 9.087 1.00 83.19 465 GLY A CA 1
ATOM 3847 C C . GLY A 1 465 ? -20.555 7.611 10.611 1.00 83.19 465 GLY A C 1
ATOM 3848 O O . GLY A 1 465 ? -19.988 8.448 11.322 1.00 83.19 465 GLY A O 1
ATOM 3849 N N . LYS A 1 466 ? -21.134 6.510 11.107 1.00 87.06 466 LYS A N 1
ATOM 3850 C CA . LYS A 1 466 ? -21.153 6.109 12.518 1.00 87.06 466 LYS A CA 1
ATOM 3851 C C . LYS A 1 466 ? -20.201 4.960 12.810 1.00 87.06 466 LYS A C 1
ATOM 3853 O O . LYS A 1 466 ? -19.914 4.123 11.949 1.00 87.06 466 LYS A O 1
ATOM 3858 N N . ILE A 1 467 ? -19.757 4.909 14.063 1.00 89.38 467 ILE A N 1
ATOM 3859 C CA . ILE A 1 467 ? -18.856 3.884 14.592 1.00 89.38 467 ILE A CA 1
ATOM 3860 C C . ILE A 1 467 ? -19.630 2.961 15.538 1.00 89.38 467 ILE A C 1
ATOM 3862 O O . ILE A 1 467 ? -20.350 3.412 16.430 1.00 89.38 467 ILE A O 1
ATOM 3866 N N . TYR A 1 468 ? -19.446 1.658 15.366 1.00 89.44 468 TYR A N 1
ATOM 3867 C CA . TYR A 1 468 ? -20.028 0.615 16.202 1.00 89.44 468 TYR A CA 1
ATOM 3868 C C . TYR A 1 468 ? -18.912 -0.276 16.730 1.00 89.44 468 TYR A C 1
ATOM 3870 O O . TYR A 1 468 ? -18.025 -0.660 15.968 1.00 89.44 468 TYR A O 1
ATOM 3878 N N . PHE A 1 469 ? -18.959 -0.649 18.006 1.00 88.62 469 PHE A N 1
ATOM 3879 C CA . PHE A 1 469 ? -18.165 -1.787 18.470 1.00 88.62 469 PHE A CA 1
ATOM 3880 C C . PHE A 1 469 ? -18.858 -3.079 18.064 1.00 88.62 469 PHE A C 1
ATOM 3882 O O . PHE A 1 469 ? -20.079 -3.102 17.924 1.00 88.62 469 PHE A O 1
ATOM 3889 N N . PHE A 1 470 ? -18.113 -4.168 17.918 1.00 89.56 470 PHE A N 1
ATOM 3890 C CA . PHE A 1 470 ? -18.726 -5.489 17.838 1.00 89.56 470 PHE A CA 1
ATOM 3891 C C . PHE A 1 470 ? -17.905 -6.545 18.566 1.00 89.56 470 PHE A C 1
ATOM 3893 O O . PHE A 1 470 ? -16.679 -6.444 18.663 1.00 89.56 470 PHE A O 1
ATOM 3900 N N . ASP A 1 471 ? -18.603 -7.537 19.108 1.00 88.75 471 ASP A N 1
ATOM 3901 C CA . ASP A 1 471 ? -18.022 -8.626 19.890 1.00 88.75 471 ASP A CA 1
ATOM 3902 C C . ASP A 1 471 ? -17.619 -9.828 19.008 1.00 88.75 471 ASP A C 1
ATOM 3904 O O . ASP A 1 471 ? -17.736 -9.818 17.778 1.00 88.75 471 ASP A O 1
ATOM 3908 N N . LYS A 1 472 ? -17.150 -10.907 19.645 1.00 85.62 472 LYS A N 1
ATOM 3909 C CA . LYS A 1 472 ? -16.787 -12.163 18.962 1.00 85.62 472 LYS A CA 1
ATOM 3910 C C . LYS A 1 472 ? -17.983 -12.932 18.388 1.00 85.62 472 LYS A C 1
ATOM 3912 O O . LYS A 1 472 ? -17.789 -13.810 17.553 1.00 85.62 472 LYS A O 1
ATOM 3917 N N . ASN A 1 473 ? -19.202 -12.608 18.816 1.00 87.44 473 ASN A N 1
ATOM 3918 C CA . ASN A 1 473 ? -20.441 -13.137 18.243 1.00 87.44 473 ASN A CA 1
ATOM 3919 C C . ASN A 1 473 ? -20.955 -12.263 17.090 1.00 87.44 473 ASN A C 1
ATOM 3921 O O . ASN A 1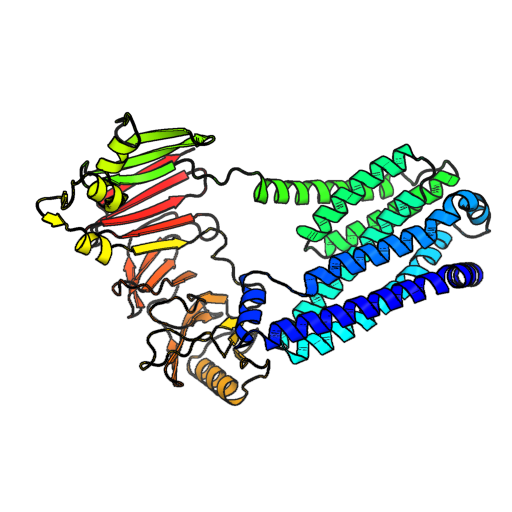 473 ? -22.033 -12.520 16.552 1.00 87.44 473 ASN A O 1
ATOM 3925 N N . TYR A 1 474 ? -20.185 -11.239 16.711 1.00 89.44 474 TYR A N 1
ATOM 3926 C CA . TYR A 1 474 ? -20.504 -10.265 15.677 1.00 89.44 474 TYR A CA 1
ATOM 3927 C C . TYR A 1 474 ? -21.740 -9.422 16.007 1.00 89.44 474 TYR A C 1
ATOM 3929 O O . TYR A 1 474 ? -22.391 -8.899 15.102 1.00 89.44 474 TYR A O 1
ATOM 3937 N N . VAL A 1 475 ? -22.072 -9.279 17.291 1.00 88.25 475 VAL A N 1
ATOM 3938 C CA . VAL A 1 475 ? -23.142 -8.403 17.764 1.00 88.25 475 VAL A CA 1
ATOM 3939 C C . VAL A 1 475 ? -22.591 -6.993 17.887 1.00 88.25 475 VAL A C 1
ATOM 3941 O O . VAL A 1 475 ? -21.587 -6.759 18.558 1.00 88.25 475 VAL A O 1
ATOM 3944 N N . THR A 1 476 ? -23.250 -6.050 17.221 1.00 87.00 476 THR A N 1
ATOM 3945 C CA . THR A 1 476 ? -22.843 -4.647 17.192 1.00 87.00 476 THR A CA 1
ATOM 3946 C C . THR A 1 476 ? -23.458 -3.871 18.346 1.00 87.00 476 THR A C 1
ATOM 3948 O O . THR A 1 476 ? -24.657 -3.980 18.605 1.00 87.00 476 THR A O 1
ATOM 3951 N N . LEU A 1 477 ? -22.652 -3.030 18.978 1.00 85.06 477 LEU A N 1
ATOM 3952 C CA . LEU A 1 477 ? -23.040 -2.112 20.036 1.00 85.06 477 LEU A CA 1
ATOM 3953 C C . LEU A 1 477 ? -22.896 -0.683 19.502 1.00 85.06 477 LEU A C 1
ATOM 3955 O O . LEU A 1 477 ? -21.831 -0.292 19.013 1.00 85.06 477 LEU A O 1
ATOM 3959 N N . ASP A 1 478 ? -23.993 0.071 19.537 1.00 80.31 478 ASP A N 1
ATOM 3960 C CA . ASP A 1 478 ? -24.048 1.447 19.042 1.00 80.31 478 ASP A CA 1
ATOM 3961 C C . ASP A 1 478 ? -23.295 2.376 19.999 1.00 80.31 478 ASP A C 1
ATOM 3963 O O . ASP A 1 478 ? -23.633 2.467 21.176 1.00 80.31 478 ASP A O 1
ATOM 3967 N N . THR A 1 479 ? -22.262 3.053 19.492 1.00 73.38 479 THR A N 1
ATOM 3968 C CA . THR A 1 479 ? -21.532 4.081 20.256 1.00 73.38 479 THR A CA 1
ATOM 3969 C C . THR A 1 479 ? -22.011 5.493 19.942 1.00 73.38 479 THR A C 1
ATOM 3971 O O . THR A 1 479 ? -21.573 6.446 20.572 1.00 73.38 479 THR A O 1
ATOM 3974 N N . SER A 1 480 ? -22.908 5.648 18.963 1.00 68.12 480 SER A N 1
ATOM 3975 C CA . SER A 1 480 ? -23.514 6.908 18.521 1.00 68.12 480 SER A CA 1
ATOM 3976 C C . SER A 1 480 ? -22.494 8.038 18.338 1.00 68.12 480 SER A C 1
ATOM 3978 O O . SER A 1 480 ? -22.750 9.198 18.663 1.00 68.12 480 SER A O 1
ATOM 3980 N N . VAL A 1 481 ? -21.305 7.694 17.834 1.00 80.62 481 VAL A N 1
ATOM 3981 C CA . VAL A 1 481 ? -20.279 8.667 17.459 1.00 80.62 481 VAL A CA 1
ATOM 3982 C C . VAL A 1 481 ? -20.475 9.044 15.997 1.00 80.62 481 VAL A C 1
ATOM 3984 O O . VAL A 1 481 ? -20.186 8.244 15.107 1.00 80.62 481 VAL A O 1
ATOM 3987 N N . ASP A 1 482 ? -20.949 10.268 15.773 1.00 80.44 482 ASP A N 1
ATOM 3988 C CA . ASP A 1 482 ? -21.175 10.837 14.444 1.00 80.44 482 ASP A CA 1
ATOM 3989 C C . ASP A 1 482 ? -19.960 11.612 13.913 1.00 80.44 482 ASP A C 1
ATOM 3991 O O . ASP A 1 482 ? -19.209 12.265 14.650 1.00 80.44 482 ASP A O 1
ATOM 3995 N N . GLY A 1 483 ? -19.842 11.632 12.584 1.00 81.38 483 GLY A N 1
ATOM 3996 C CA . GLY A 1 483 ? -18.939 12.528 11.866 1.00 81.38 483 GLY A CA 1
ATOM 3997 C C . GLY A 1 483 ? -17.520 11.997 11.708 1.00 81.38 483 GLY A C 1
ATOM 3998 O O . GLY A 1 483 ? -16.594 12.805 11.677 1.00 81.38 483 GLY A O 1
ATOM 3999 N N . PHE A 1 484 ? -17.353 10.673 11.626 1.00 87.19 484 PHE A N 1
ATOM 4000 C CA . PHE A 1 484 ? -16.111 10.053 11.174 1.00 87.19 484 PHE A CA 1
ATOM 4001 C C . PHE A 1 484 ? -16.147 9.824 9.660 1.00 87.19 484 PHE A C 1
ATOM 4003 O O . PHE A 1 484 ? -17.022 9.125 9.149 1.00 87.19 484 PHE A O 1
ATOM 4010 N N . GLU A 1 485 ? -15.168 10.379 8.947 1.00 87.94 485 GLU A N 1
ATOM 4011 C CA . GLU A 1 485 ? -14.977 10.136 7.516 1.00 87.94 485 GLU A CA 1
ATOM 4012 C C . GLU A 1 485 ? -13.828 9.145 7.289 1.00 87.94 485 GLU A C 1
ATOM 4014 O O . GLU A 1 485 ? -12.648 9.481 7.453 1.00 87.94 485 GLU A O 1
ATOM 4019 N N . LEU A 1 486 ? -14.177 7.919 6.886 1.00 85.12 486 LEU A N 1
ATOM 4020 C CA . LEU A 1 486 ? -13.217 6.857 6.586 1.00 85.12 486 LEU A CA 1
ATOM 4021 C C . LEU A 1 486 ? -12.210 7.315 5.514 1.00 85.12 486 LEU A C 1
ATOM 4023 O O . LEU A 1 486 ? -12.581 7.905 4.500 1.00 85.12 486 LEU A O 1
ATOM 4027 N N . GLY A 1 487 ? -10.922 7.059 5.750 1.00 82.56 487 GLY A N 1
ATOM 4028 C CA . GLY A 1 487 ? -9.832 7.429 4.839 1.00 82.56 487 GLY A CA 1
ATOM 4029 C C . GLY A 1 487 ? -9.390 8.897 4.907 1.00 82.56 487 GLY A C 1
ATOM 4030 O O . GLY A 1 487 ? -8.353 9.248 4.349 1.00 82.56 487 GLY A O 1
ATOM 4031 N N . LYS A 1 488 ? -10.134 9.763 5.607 1.00 84.69 488 LYS A N 1
ATOM 4032 C CA . LYS A 1 488 ? -9.783 11.183 5.800 1.00 84.69 488 LYS A CA 1
ATOM 4033 C C . LYS A 1 488 ? -9.491 11.531 7.248 1.00 84.69 488 LYS A C 1
ATOM 4035 O O . LYS A 1 488 ? -8.640 12.373 7.513 1.00 84.69 488 LYS A O 1
ATOM 4040 N N . MET A 1 489 ? -10.177 10.883 8.180 1.00 88.94 489 MET A N 1
ATOM 4041 C CA . MET A 1 489 ? -9.965 11.078 9.607 1.00 88.94 489 MET A CA 1
ATOM 4042 C C . MET A 1 489 ? -9.143 9.942 10.201 1.00 88.94 489 MET A C 1
ATOM 4044 O O . MET A 1 489 ? -9.201 8.795 9.760 1.00 88.94 489 MET A O 1
ATOM 4048 N N . ARG A 1 490 ? -8.386 10.272 11.241 1.00 90.06 490 ARG A N 1
ATOM 4049 C CA . ARG A 1 490 ? -7.782 9.311 12.152 1.00 90.06 490 ARG A CA 1
ATOM 4050 C C . ARG A 1 490 ? -8.763 9.012 13.271 1.00 90.06 490 ARG A C 1
ATOM 4052 O O . ARG A 1 490 ? -9.423 9.911 13.784 1.00 90.06 490 ARG A O 1
ATOM 4059 N N . LEU A 1 491 ? -8.825 7.747 13.663 1.00 91.62 491 LEU A N 1
ATOM 4060 C CA . LEU A 1 491 ? -9.624 7.280 14.784 1.00 91.62 491 LEU A CA 1
ATOM 4061 C C . LEU A 1 491 ? -8.712 6.629 15.817 1.00 91.62 491 LEU A C 1
ATOM 4063 O O . LEU A 1 491 ? -7.912 5.754 15.489 1.00 91.62 491 LEU A O 1
ATOM 4067 N N . ARG A 1 492 ? -8.856 7.027 17.080 1.00 92.31 492 ARG A N 1
ATOM 4068 C CA . ARG A 1 492 ? -8.218 6.363 18.218 1.00 92.31 492 ARG A CA 1
ATOM 4069 C C . ARG A 1 492 ? -9.264 6.023 19.260 1.00 92.31 492 ARG A C 1
ATOM 4071 O O . ARG A 1 492 ? -9.966 6.909 19.738 1.00 92.31 492 ARG A O 1
ATOM 4078 N N . VAL A 1 493 ? -9.301 4.766 19.666 1.00 91.56 493 VAL A N 1
ATOM 4079 C CA . VAL A 1 493 ? -10.129 4.299 20.775 1.00 91.56 493 VAL A CA 1
ATOM 4080 C C . VAL A 1 493 ? -9.211 3.868 21.904 1.00 91.56 493 VAL A C 1
ATOM 4082 O O . VAL A 1 493 ? -8.281 3.100 21.679 1.00 91.56 493 VAL A O 1
ATOM 4085 N N . GLY A 1 494 ? -9.444 4.375 23.107 1.00 90.50 494 GLY A N 1
ATOM 4086 C CA . GLY A 1 494 ? -8.762 3.962 24.326 1.00 90.50 494 GLY A CA 1
ATOM 4087 C C . GLY A 1 494 ? -9.764 3.402 25.321 1.00 90.50 494 GLY A C 1
ATOM 4088 O O . GLY A 1 494 ? -10.797 4.015 25.561 1.00 90.50 494 GLY A O 1
ATOM 4089 N N . PHE A 1 495 ? -9.443 2.258 25.904 1.00 89.44 495 PHE A N 1
ATOM 4090 C CA . PHE A 1 495 ? -10.189 1.661 26.999 1.00 89.44 495 PHE A CA 1
ATOM 4091 C C . PHE A 1 495 ? -9.360 1.767 28.263 1.00 89.44 495 PHE A C 1
ATOM 4093 O O . PHE A 1 495 ? -8.153 1.498 28.253 1.00 89.44 495 PHE A O 1
ATOM 4100 N N . ASP A 1 496 ? -10.034 2.102 29.347 1.00 89.38 496 ASP A N 1
ATOM 4101 C CA . ASP A 1 496 ? -9.491 2.055 30.690 1.00 89.38 496 ASP A CA 1
ATOM 4102 C C . ASP A 1 496 ? -10.439 1.246 31.610 1.00 89.38 496 ASP A C 1
ATOM 4104 O O . ASP A 1 496 ? -11.376 0.601 31.113 1.00 89.38 496 ASP A O 1
ATOM 4108 N N . PRO A 1 497 ? -10.194 1.158 32.932 1.00 90.38 497 PRO A N 1
ATOM 4109 C CA . PRO A 1 497 ? -11.061 0.401 33.830 1.00 90.38 497 PRO A CA 1
ATOM 4110 C C . PRO A 1 497 ? -12.534 0.812 33.819 1.00 90.38 497 PRO A C 1
ATOM 4112 O O . PRO A 1 497 ? -13.380 -0.032 34.114 1.00 90.38 497 PRO A O 1
ATOM 4115 N N . LYS A 1 498 ? -12.839 2.082 33.533 1.00 91.06 498 LYS A N 1
ATOM 4116 C CA . LYS A 1 498 ? -14.178 2.658 33.691 1.00 91.06 498 LYS A CA 1
ATOM 4117 C C . LYS A 1 498 ? -14.712 3.316 32.424 1.00 91.06 498 LYS A C 1
ATOM 4119 O O . LYS A 1 498 ? -15.920 3.305 32.217 1.00 91.06 498 LYS A O 1
ATOM 4124 N N . PHE A 1 499 ? -13.848 3.861 31.581 1.00 92.31 499 PHE A N 1
ATOM 4125 C CA . PHE A 1 499 ? -14.239 4.661 30.435 1.00 92.31 499 PHE A CA 1
ATOM 4126 C C . PHE A 1 499 ? -13.726 4.089 29.116 1.00 92.31 499 PHE A C 1
ATOM 4128 O O . PHE A 1 499 ? -12.699 3.406 29.036 1.00 92.31 499 PHE A O 1
ATOM 4135 N N . ILE A 1 500 ? -14.465 4.418 28.062 1.00 91.69 500 ILE A N 1
ATOM 4136 C CA . ILE A 1 500 ? -14.045 4.272 26.674 1.00 91.69 500 ILE A CA 1
ATOM 4137 C C . ILE A 1 500 ? -13.927 5.676 26.104 1.00 91.69 500 ILE A C 1
ATOM 4139 O O . ILE A 1 500 ? -14.895 6.435 26.094 1.00 91.69 500 ILE A O 1
ATOM 4143 N N . GLN A 1 501 ? -12.743 6.026 25.618 1.00 93.25 501 GLN A N 1
ATOM 4144 C CA . GLN A 1 501 ? -12.499 7.299 24.963 1.00 93.25 501 GLN A CA 1
ATOM 4145 C C . GLN A 1 501 ? -12.326 7.093 23.460 1.00 93.25 501 GLN A C 1
ATOM 4147 O O . GLN A 1 501 ? -11.442 6.356 23.029 1.00 93.25 501 GLN A O 1
ATOM 4152 N N . ILE A 1 502 ? -13.123 7.799 22.662 1.00 93.62 502 ILE A N 1
ATOM 4153 C CA . ILE A 1 502 ? -13.037 7.807 21.199 1.00 93.62 502 ILE A CA 1
ATOM 4154 C C . ILE A 1 502 ? -12.537 9.179 20.755 1.00 93.62 502 ILE A C 1
ATOM 4156 O O . ILE A 1 502 ? -13.060 10.201 21.190 1.00 93.62 502 ILE A O 1
ATOM 4160 N N . ARG A 1 503 ? -11.513 9.221 19.902 1.00 93.62 503 ARG A N 1
ATOM 4161 C CA . ARG A 1 503 ? -10.929 10.455 19.363 1.00 93.62 503 ARG A CA 1
ATOM 4162 C C . ARG A 1 503 ? -10.895 10.412 17.853 1.00 93.62 503 ARG A C 1
ATOM 4164 O O . ARG A 1 503 ? -10.440 9.415 17.294 1.00 93.62 503 ARG A O 1
ATOM 4171 N N . LEU A 1 504 ? -11.349 11.498 17.241 1.00 93.12 504 LEU A N 1
ATOM 4172 C CA . LEU A 1 504 ? -11.392 11.699 15.800 1.00 93.12 504 LEU A CA 1
ATOM 4173 C C . LEU A 1 504 ? -10.624 12.973 15.453 1.00 93.12 504 LEU A C 1
ATOM 4175 O O . LEU A 1 504 ? -10.863 14.010 16.077 1.00 93.12 504 LEU A O 1
ATOM 4179 N N . ASP A 1 505 ? -9.757 12.918 14.450 1.00 90.88 505 ASP A N 1
ATOM 4180 C CA . ASP A 1 505 ? -9.083 14.107 13.928 1.00 90.88 505 ASP A CA 1
ATOM 4181 C C . ASP A 1 505 ? -8.856 14.038 12.413 1.00 90.88 505 ASP A C 1
ATOM 4183 O O . ASP A 1 505 ? -8.570 12.976 11.865 1.00 90.88 505 ASP A O 1
ATOM 4187 N N . ASP A 1 506 ? -8.990 15.175 11.729 1.00 87.50 506 ASP A N 1
ATOM 4188 C CA . ASP A 1 506 ? -8.576 15.378 10.327 1.00 87.50 506 ASP A CA 1
ATOM 4189 C C . ASP A 1 506 ? -7.336 16.290 10.207 1.00 87.50 506 ASP A C 1
ATOM 4191 O O . ASP A 1 506 ? -6.881 16.587 9.104 1.00 87.50 506 ASP A O 1
ATOM 4195 N N . GLY A 1 507 ? -6.769 16.713 11.344 1.00 85.19 507 GLY A N 1
ATOM 4196 C CA . GLY A 1 507 ? -5.665 17.672 11.440 1.00 85.19 507 GLY A CA 1
ATOM 4197 C C . GLY A 1 507 ? -6.103 19.122 11.692 1.00 85.19 507 GLY A C 1
ATOM 4198 O O . GLY A 1 507 ? -5.317 19.891 12.260 1.00 85.19 507 GLY A O 1
ATOM 4199 N N . ASP A 1 508 ? -7.354 19.465 11.376 1.00 86.50 508 ASP A N 1
ATOM 4200 C CA . ASP A 1 508 ? -7.939 20.800 11.551 1.00 86.50 508 ASP A CA 1
ATOM 4201 C C . ASP A 1 508 ? -8.999 20.826 12.663 1.00 86.50 508 ASP A C 1
ATOM 4203 O O . ASP A 1 508 ? -9.066 21.769 13.451 1.00 86.50 508 ASP A O 1
ATOM 4207 N N . SER A 1 509 ? -9.809 19.775 12.772 1.00 90.81 509 SER A N 1
ATOM 4208 C CA . SER A 1 509 ? -10.810 19.553 13.810 1.00 90.81 509 SER A CA 1
ATOM 4209 C C . SER A 1 509 ? -10.451 18.313 14.623 1.00 90.81 509 SER A C 1
ATOM 4211 O O . SER A 1 509 ? -10.251 17.232 14.080 1.00 90.81 509 SER A O 1
ATOM 4213 N N . TYR A 1 510 ? -10.464 18.455 15.945 1.00 93.19 510 TYR A N 1
ATOM 4214 C CA . TYR A 1 510 ? -10.146 17.404 16.907 1.00 93.19 510 TYR A CA 1
ATOM 4215 C C . TYR A 1 510 ? -11.367 17.188 17.789 1.00 93.19 510 TYR A C 1
ATOM 4217 O O . TYR A 1 510 ? -11.775 18.094 18.515 1.00 93.19 510 TYR A O 1
ATOM 4225 N N . LYS A 1 511 ? -11.967 16.003 17.721 1.00 94.19 511 LYS A N 1
ATOM 4226 C CA . LYS A 1 511 ? -13.130 15.622 18.525 1.00 94.19 511 LYS A CA 1
ATOM 4227 C C . LYS A 1 511 ? -12.754 14.499 19.476 1.00 94.19 511 LYS A C 1
ATOM 4229 O O . LYS A 1 511 ? -12.037 13.572 19.104 1.00 94.19 511 LYS A O 1
ATOM 4234 N N . ALA A 1 512 ? -13.267 14.559 20.695 1.00 94.94 512 ALA A N 1
ATOM 4235 C CA . ALA A 1 512 ? -13.151 13.487 21.666 1.00 94.94 512 ALA A CA 1
ATOM 4236 C C . ALA A 1 512 ? -14.506 13.213 22.309 1.00 94.94 512 ALA A C 1
ATOM 4238 O O . ALA A 1 512 ? -15.255 14.136 22.615 1.00 94.94 512 ALA A O 1
ATOM 4239 N N . PHE A 1 513 ? -14.785 11.941 22.542 1.00 94.50 513 PHE A N 1
ATOM 4240 C CA . PHE A 1 513 ? -15.983 11.442 23.194 1.00 94.50 513 PHE A CA 1
ATOM 4241 C C . PHE A 1 513 ? -15.558 10.509 24.317 1.00 94.50 513 PHE A C 1
ATOM 4243 O O . PHE A 1 513 ? -14.553 9.804 24.188 1.00 94.50 513 PHE A O 1
ATOM 4250 N N . VAL A 1 514 ? -16.313 10.505 25.408 1.00 94.12 514 VAL A N 1
ATOM 4251 C CA . VAL A 1 514 ? -16.112 9.572 26.513 1.00 94.12 514 VAL A CA 1
ATOM 4252 C C . VAL A 1 514 ? -17.425 8.873 26.840 1.00 94.12 514 VAL A C 1
ATOM 4254 O O . VAL A 1 514 ? -18.483 9.503 26.880 1.00 94.12 514 VAL A O 1
ATOM 4257 N N . PHE A 1 515 ? -17.336 7.571 27.067 1.00 92.19 515 PHE A N 1
ATOM 4258 C CA . PHE A 1 515 ? -18.447 6.695 27.408 1.00 92.19 515 PHE A CA 1
ATOM 4259 C C . PHE A 1 515 ? -18.119 5.930 28.682 1.00 92.19 515 PHE A C 1
ATOM 4261 O O . PHE A 1 515 ? -16.948 5.626 28.931 1.00 92.19 515 PHE A O 1
ATOM 4268 N N . ASP A 1 516 ? -19.133 5.586 29.468 1.00 91.12 516 ASP A N 1
ATOM 4269 C CA . ASP A 1 516 ? -18.971 4.576 30.510 1.00 91.12 516 ASP A CA 1
ATOM 4270 C C . ASP A 1 516 ? -18.812 3.195 29.856 1.00 91.12 516 ASP A C 1
ATOM 4272 O O . ASP A 1 516 ? -19.525 2.828 28.922 1.00 91.12 516 ASP A O 1
ATOM 4276 N N . LYS A 1 517 ? -17.825 2.428 30.311 1.00 87.69 517 LYS A N 1
ATOM 4277 C CA . LYS A 1 517 ? -17.448 1.150 29.702 1.00 87.69 517 LYS A CA 1
ATOM 4278 C C . LYS A 1 517 ? -18.504 0.058 29.886 1.00 87.69 517 LYS A C 1
ATOM 4280 O O . LYS A 1 517 ? -18.549 -0.861 29.073 1.00 87.69 517 LYS A O 1
ATOM 4285 N N . PHE A 1 518 ? -19.310 0.119 30.944 1.00 86.38 518 PHE A N 1
ATOM 4286 C CA . PHE A 1 518 ? -20.221 -0.962 31.315 1.00 86.38 518 PHE A CA 1
ATOM 4287 C C . PHE A 1 518 ? -21.599 -0.813 30.676 1.00 86.38 518 PHE A C 1
ATOM 4289 O O . PHE A 1 518 ? -22.200 -1.820 30.308 1.00 86.38 518 PHE A O 1
ATOM 4296 N N . ASN A 1 519 ? -22.102 0.417 30.545 1.00 87.38 519 ASN A N 1
ATOM 4297 C CA . ASN A 1 519 ? -23.415 0.680 29.948 1.00 87.38 519 ASN A CA 1
ATOM 4298 C C . ASN A 1 519 ? -23.351 1.398 28.584 1.00 87.38 519 ASN A C 1
ATOM 4300 O O . ASN A 1 519 ? -24.390 1.542 27.945 1.00 87.38 519 ASN A O 1
ATOM 4304 N N . LEU A 1 520 ? -22.157 1.813 28.134 1.00 85.25 520 LEU A N 1
ATOM 4305 C CA . LEU A 1 520 ? -21.915 2.544 26.882 1.00 85.25 520 LEU A CA 1
ATOM 4306 C C . LEU A 1 520 ? -22.662 3.883 26.778 1.00 85.25 520 LEU A C 1
ATOM 4308 O O . LEU A 1 520 ? -22.849 4.414 25.685 1.00 85.25 520 LEU A O 1
ATOM 4312 N N . GLU A 1 521 ? -23.062 4.465 27.907 1.00 89.56 521 GLU A N 1
ATOM 4313 C CA . GLU A 1 521 ? -23.684 5.782 27.942 1.00 89.56 521 GLU A CA 1
ATOM 4314 C C . GLU A 1 521 ? -22.635 6.870 27.691 1.00 89.56 521 GLU A C 1
ATOM 4316 O O . GLU A 1 521 ? -21.557 6.880 28.294 1.00 89.56 521 GLU A O 1
ATOM 4321 N N . LYS A 1 522 ? -22.949 7.808 26.793 1.00 91.75 522 LYS A N 1
ATOM 4322 C CA . LYS A 1 522 ? -22.086 8.952 26.489 1.00 91.75 522 LYS A CA 1
ATOM 4323 C C . LYS A 1 522 ? -22.053 9.909 27.680 1.00 91.75 522 LYS A C 1
ATOM 4325 O O . LYS A 1 522 ? -23.055 10.543 27.992 1.00 91.75 522 LYS A O 1
ATOM 4330 N N . LEU A 1 523 ? -20.882 10.071 28.290 1.00 93.00 523 LEU A N 1
ATOM 4331 C CA . LEU A 1 523 ? -20.684 10.956 29.441 1.00 93.00 523 LEU A CA 1
ATOM 4332 C C . LEU A 1 523 ? -20.269 12.374 29.032 1.00 93.00 523 LEU A C 1
ATOM 4334 O O . LEU A 1 523 ? -20.472 13.320 29.790 1.00 93.00 523 LEU A O 1
ATOM 4338 N N . GLY A 1 524 ? -19.677 12.544 27.847 1.00 93.25 524 GLY A N 1
ATOM 4339 C CA . GLY A 1 524 ? -19.275 13.863 27.372 1.00 93.25 524 GLY A CA 1
ATOM 4340 C C . GLY A 1 524 ? -18.649 13.876 25.984 1.00 93.25 524 GLY A C 1
ATOM 4341 O O . GLY A 1 524 ? -18.251 12.845 25.436 1.00 93.25 524 GLY A O 1
ATOM 4342 N N . GLU A 1 525 ? -18.538 15.082 25.431 1.00 94.31 525 GLU A N 1
ATOM 4343 C CA . GLU A 1 525 ? -17.815 15.370 24.194 1.00 94.31 525 GLU A CA 1
ATOM 4344 C C . GLU A 1 525 ? -17.002 16.663 24.307 1.00 94.31 525 GLU A C 1
ATOM 4346 O O . GLU A 1 525 ? -17.348 17.568 25.066 1.00 94.31 525 GLU A O 1
ATOM 4351 N N . ALA A 1 526 ? -15.923 16.752 23.537 1.00 94.44 526 ALA A N 1
ATOM 4352 C CA . ALA A 1 526 ? -15.134 17.961 23.366 1.00 94.44 526 ALA A CA 1
ATOM 4353 C C . ALA A 1 526 ? -14.727 18.119 21.902 1.00 94.44 526 ALA A C 1
ATOM 4355 O O . ALA A 1 526 ? -14.420 17.137 21.223 1.00 94.44 526 ALA A O 1
ATOM 4356 N N . GLN A 1 527 ? -14.677 19.366 21.436 1.00 93.69 527 GLN A N 1
ATOM 4357 C CA . GLN A 1 527 ? -14.176 19.711 20.112 1.00 93.69 527 GLN A CA 1
ATOM 4358 C C . GLN A 1 527 ? -13.199 20.882 20.202 1.00 93.69 527 GLN A C 1
ATOM 4360 O O . GLN A 1 527 ? -13.505 21.912 20.799 1.00 93.69 527 GLN A O 1
ATOM 4365 N N . LEU A 1 528 ? -12.044 20.730 19.561 1.00 91.56 528 LEU A N 1
ATOM 4366 C CA . LEU A 1 528 ? -11.060 21.785 19.346 1.00 91.56 528 LEU A CA 1
ATOM 4367 C C . LEU A 1 528 ? -10.847 21.968 17.841 1.00 91.56 528 LEU A C 1
ATOM 4369 O O . LEU A 1 528 ? -10.962 21.015 17.068 1.00 91.56 528 LEU A O 1
ATOM 4373 N N . LYS A 1 529 ? -10.551 23.197 17.423 1.00 89.44 529 LYS A N 1
ATOM 4374 C CA . LYS A 1 529 ? -10.221 23.539 16.035 1.00 89.44 529 LYS A CA 1
ATOM 4375 C C . LYS A 1 529 ? -8.868 24.238 15.992 1.00 89.44 529 LYS A C 1
ATOM 4377 O O . LYS A 1 529 ? -8.527 24.949 16.937 1.00 89.44 529 LYS A O 1
ATOM 4382 N N . ARG A 1 530 ? -8.107 23.970 14.934 1.00 82.06 530 ARG A N 1
ATOM 4383 C CA . ARG A 1 530 ? -6.765 24.507 14.694 1.00 82.06 530 ARG A CA 1
ATOM 4384 C C . ARG A 1 530 ? -6.748 26.017 14.470 1.00 82.06 530 ARG A C 1
ATOM 4386 O O . ARG A 1 530 ? -7.720 26.541 13.886 1.00 82.06 530 ARG A O 1
#

Secondary structure (DSSP, 8-state):
-HHHHHHHHHHHHHHHHHHHHHHHHHHHHHHHHHHHHHHHSSSTHHHHHHHHHH---TTHHHHHHHHHHHHHHHHHHHGGGTTTHHHHHTSSS-HHHHHHHHHHHHHHHHHHHHHHHHHHHHHHHHTTS-HHHHHHHHHHHHHHHHHHHHHHHHHHHHHH-S-HHHHHHHHHHHHHHHHHHHHT---HHHHHHHHHHHHHHHHHHHHHTTT----HHHHHHHHHHHHHHHHHHHHHHHHHHTS----SEEEEEETTTTEEEEEEE-STT-EEEEETTS-EESSHHHHHHT-TTTTHHHHHHTT-PSEEETTEEE-HHHHHHH-EEEEE-TTTTSPPSS-EEEE----TT-SSPPPPSEEEEE-SSSEEEE-TTS-B-HHHHHHHHHHHHHTT--SSP-EEE----TTSS----EEEE-TTS-EEEEEEETTEEEEEE-GGGTT--EEEE---S-TT--EEEEETTEEEEE-TT--EEEEEEE---TTTSEEEEEE-SSEEEEEEE-SSEEEEEEEETTT--EEEEEEEE-

Radius of gyration: 30.21 Å; chains: 1; bounding box: 57×58×93 Å

Organism: NCBI:txid1032243